Protein AF-A0AA43CST6-F1 (afdb_monomer)

Structure (mmCIF, N/CA/C/O backbone):
data_AF-A0AA43CST6-F1
#
_entry.id   AF-A0AA43CST6-F1
#
loop_
_atom_site.group_PDB
_atom_site.id
_atom_site.type_symbol
_atom_site.label_atom_id
_atom_site.label_alt_id
_atom_site.label_comp_id
_atom_site.label_asym_id
_atom_site.label_entity_id
_atom_site.label_seq_id
_atom_site.pdbx_PDB_ins_code
_atom_site.Cartn_x
_atom_site.Cartn_y
_atom_site.Cartn_z
_atom_site.occupancy
_atom_site.B_iso_or_equiv
_atom_site.auth_seq_id
_atom_site.auth_comp_id
_atom_site.auth_asym_id
_atom_site.auth_atom_id
_atom_site.pdbx_PDB_model_num
ATOM 1 N N . MET A 1 1 ? -9.260 -27.624 -32.988 1.00 36.75 1 MET A N 1
ATOM 2 C CA . MET A 1 1 ? -8.632 -26.313 -33.236 1.00 36.75 1 MET A CA 1
ATOM 3 C C . MET A 1 1 ? -7.145 -26.544 -33.150 1.00 36.75 1 MET A C 1
ATOM 5 O O . MET A 1 1 ? -6.688 -27.009 -32.116 1.00 36.75 1 MET A O 1
ATOM 9 N N . ASP A 1 2 ? -6.471 -26.358 -34.277 1.00 36.22 2 ASP A N 1
ATOM 10 C CA . ASP A 1 2 ? -5.035 -26.557 -34.460 1.00 36.22 2 ASP A CA 1
ATOM 11 C C . ASP A 1 2 ? -4.252 -25.716 -33.447 1.00 36.22 2 ASP A C 1
ATOM 13 O O . ASP A 1 2 ? -4.291 -24.486 -33.488 1.00 36.22 2 ASP A O 1
ATOM 17 N N . SER A 1 3 ? -3.561 -26.375 -32.521 1.00 42.44 3 SER A N 1
ATOM 18 C CA . SER A 1 3 ? -2.535 -25.756 -31.688 1.00 42.44 3 SER A CA 1
ATOM 19 C C . SER A 1 3 ? -1.238 -25.733 -32.491 1.00 42.44 3 SER A C 1
ATOM 21 O O . SER A 1 3 ? -0.331 -26.528 -32.247 1.00 42.44 3 SER A O 1
ATOM 23 N N . SER A 1 4 ? -1.170 -24.866 -33.501 1.00 38.66 4 SER A N 1
ATOM 24 C CA . SER A 1 4 ? 0.100 -24.561 -34.150 1.00 38.66 4 SER A CA 1
ATOM 25 C C . SER A 1 4 ? 0.998 -23.880 -33.118 1.00 38.66 4 SER A C 1
ATOM 27 O O . SER A 1 4 ? 0.696 -22.766 -32.679 1.00 38.66 4 SER A O 1
ATOM 29 N N . GLU A 1 5 ? 2.068 -24.558 -32.707 1.00 39.50 5 GLU A N 1
ATOM 30 C CA . GLU A 1 5 ? 3.165 -23.945 -31.958 1.00 39.50 5 GLU A CA 1
ATOM 31 C C . GLU A 1 5 ? 3.605 -22.648 -32.661 1.00 39.50 5 GLU A C 1
ATOM 33 O O . GLU A 1 5 ? 3.729 -22.627 -33.892 1.00 39.50 5 GLU A O 1
ATOM 38 N N . PRO A 1 6 ? 3.838 -21.546 -31.930 1.00 46.12 6 PRO A N 1
ATOM 39 C CA . PRO A 1 6 ? 4.381 -20.349 -32.540 1.00 46.12 6 PRO A CA 1
ATOM 40 C C . PRO A 1 6 ? 5.821 -20.644 -32.963 1.00 46.12 6 PRO A C 1
ATOM 42 O O . PRO A 1 6 ? 6.698 -20.832 -32.122 1.00 46.12 6 PRO A O 1
ATOM 45 N N . VAL A 1 7 ? 6.066 -20.684 -34.274 1.00 48.84 7 VAL A N 1
ATOM 46 C CA . VAL A 1 7 ? 7.422 -20.705 -34.830 1.00 48.84 7 VAL A CA 1
ATOM 47 C C . VAL A 1 7 ? 8.166 -19.502 -34.253 1.00 48.84 7 VAL A C 1
ATOM 49 O O . VAL A 1 7 ? 7.740 -18.362 -34.453 1.00 48.84 7 VAL A O 1
ATOM 52 N N . ALA A 1 8 ? 9.244 -19.750 -33.508 1.00 60.41 8 ALA A N 1
ATOM 53 C CA . ALA A 1 8 ? 10.107 -18.698 -32.991 1.00 60.41 8 ALA A CA 1
ATOM 54 C C . ALA A 1 8 ? 10.663 -17.895 -34.177 1.00 60.41 8 ALA A C 1
ATOM 56 O O . ALA A 1 8 ? 11.543 -18.368 -34.895 1.00 60.41 8 ALA A O 1
ATOM 57 N N . SER A 1 9 ? 10.107 -16.706 -34.421 1.00 77.38 9 SER A N 1
ATOM 58 C CA . SER A 1 9 ? 10.590 -15.822 -35.480 1.00 77.38 9 SER A CA 1
ATOM 59 C C . SER A 1 9 ? 12.020 -15.396 -35.175 1.00 77.38 9 SER A C 1
ATOM 61 O O . SER A 1 9 ? 12.340 -15.024 -34.043 1.00 77.38 9 SER A O 1
ATOM 63 N N . THR A 1 10 ? 12.886 -15.421 -36.182 1.00 90.44 10 THR A N 1
ATOM 64 C CA . THR A 1 10 ? 14.270 -14.960 -36.012 1.00 90.44 10 THR A CA 1
ATOM 65 C C . THR A 1 10 ? 14.304 -13.449 -35.751 1.00 90.44 10 THR A C 1
ATOM 67 O O . THR A 1 10 ? 13.402 -12.709 -36.156 1.00 90.44 10 THR A O 1
ATOM 70 N N . LEU A 1 11 ? 15.367 -12.946 -35.108 1.00 94.88 11 LEU A N 1
ATOM 71 C CA . LEU A 1 11 ? 15.552 -11.497 -34.924 1.00 94.88 11 LEU A CA 1
ATOM 72 C C . LEU A 1 11 ? 15.512 -10.737 -36.261 1.00 94.88 11 LEU A C 1
ATOM 74 O O . LEU A 1 11 ? 14.989 -9.627 -36.319 1.00 94.88 11 LEU A O 1
ATOM 78 N N . GLU A 1 12 ? 16.006 -11.345 -37.342 1.00 95.00 12 GLU A N 1
ATOM 79 C CA . GLU A 1 12 ? 15.979 -10.762 -38.687 1.00 95.00 12 GLU A CA 1
ATOM 80 C C . GLU A 1 12 ? 14.559 -10.617 -39.246 1.00 95.00 12 GLU A C 1
ATOM 82 O O . GLU A 1 12 ? 14.240 -9.594 -39.858 1.00 95.00 12 GLU A O 1
ATOM 87 N N . GLU A 1 13 ? 13.696 -11.612 -39.026 1.00 96.06 13 GLU A N 1
ATOM 88 C CA . GLU A 1 13 ? 12.284 -11.571 -39.423 1.00 96.06 13 GLU A CA 1
ATOM 89 C C . GLU A 1 13 ? 11.516 -10.511 -38.640 1.00 96.06 13 GLU A C 1
ATOM 91 O O . GLU A 1 13 ? 10.767 -9.736 -39.234 1.00 96.06 13 GLU A O 1
ATOM 96 N N . LEU A 1 14 ? 11.742 -10.423 -37.327 1.00 97.31 14 LEU A N 1
ATOM 97 C CA . LEU A 1 14 ? 11.124 -9.401 -36.480 1.00 97.31 14 LEU A CA 1
ATOM 98 C C . LEU A 1 14 ? 11.594 -7.992 -36.864 1.00 97.31 14 LEU A C 1
ATOM 100 O O . LEU A 1 14 ? 10.778 -7.075 -36.973 1.00 97.31 14 LEU A O 1
ATOM 104 N N . ALA A 1 15 ? 12.888 -7.824 -37.149 1.00 97.31 15 ALA A N 1
ATOM 105 C CA . ALA A 1 15 ? 13.431 -6.568 -37.653 1.00 97.31 15 ALA A CA 1
ATOM 106 C C . ALA A 1 15 ? 12.843 -6.203 -39.027 1.00 97.31 15 ALA A C 1
ATOM 108 O O . ALA A 1 15 ? 12.573 -5.030 -39.286 1.00 97.31 15 ALA A O 1
ATOM 109 N N . ARG A 1 16 ? 12.633 -7.187 -39.915 1.00 97.12 16 ARG A N 1
ATOM 110 C CA . ARG A 1 16 ? 11.980 -6.986 -41.219 1.00 97.12 16 ARG A CA 1
ATOM 111 C C . ARG A 1 16 ? 10.525 -6.561 -41.047 1.00 97.12 16 ARG A C 1
ATOM 113 O O . ARG A 1 16 ? 10.155 -5.528 -41.585 1.00 97.12 16 ARG A O 1
ATOM 120 N N . ALA A 1 17 ? 9.751 -7.264 -40.224 1.00 97.12 17 ALA A N 1
ATOM 121 C CA . ALA A 1 17 ? 8.362 -6.913 -39.936 1.00 97.12 17 ALA A CA 1
ATOM 122 C C . ALA A 1 17 ? 8.224 -5.486 -39.377 1.00 97.12 17 ALA A C 1
ATOM 124 O O . ALA A 1 17 ? 7.319 -4.749 -39.767 1.00 97.12 17 ALA A O 1
ATOM 125 N N . LEU A 1 18 ? 9.147 -5.065 -38.503 1.00 97.31 18 LEU A N 1
ATOM 126 C CA . LEU A 1 18 ? 9.186 -3.692 -38.005 1.00 97.31 18 LEU A CA 1
ATOM 127 C C . LEU A 1 18 ? 9.499 -2.666 -39.105 1.00 97.31 18 LEU A C 1
ATOM 129 O O . LEU A 1 18 ? 8.904 -1.591 -39.103 1.00 97.31 18 LEU A O 1
ATOM 133 N N . ARG A 1 19 ? 10.418 -2.967 -40.031 1.00 97.12 19 ARG A N 1
ATOM 134 C CA . ARG A 1 19 ? 10.724 -2.076 -41.164 1.00 97.12 19 ARG A CA 1
ATOM 135 C C . ARG A 1 19 ? 9.566 -1.968 -42.149 1.00 97.12 19 ARG A C 1
ATOM 137 O O . ARG A 1 19 ? 9.320 -0.874 -42.646 1.00 97.12 19 ARG A O 1
ATOM 144 N N . ASP A 1 20 ? 8.890 -3.079 -42.415 1.00 97.81 20 ASP A N 1
ATOM 145 C CA . ASP A 1 20 ? 7.812 -3.151 -43.401 1.00 97.81 20 ASP A CA 1
ATOM 146 C C . ASP A 1 20 ? 6.525 -2.482 -42.889 1.00 97.81 20 ASP A C 1
ATOM 148 O O . ASP A 1 20 ? 5.776 -1.916 -43.680 1.00 97.81 20 ASP A O 1
ATOM 152 N N . ALA A 1 21 ? 6.287 -2.514 -41.571 1.00 96.75 21 ALA A N 1
ATOM 153 C CA . ALA A 1 21 ? 5.108 -1.927 -40.929 1.00 96.75 21 ALA A CA 1
ATOM 154 C C . ALA A 1 21 ? 5.455 -1.238 -39.584 1.00 96.75 21 ALA A C 1
ATOM 156 O O . ALA A 1 21 ? 5.087 -1.732 -38.506 1.00 96.75 21 ALA A O 1
ATOM 157 N N . PRO A 1 22 ? 6.182 -0.099 -39.601 1.00 96.00 22 PRO A N 1
ATOM 158 C CA . PRO A 1 22 ? 6.603 0.627 -38.397 1.00 96.00 22 PRO A CA 1
ATOM 159 C C . PRO A 1 22 ? 5.450 1.366 -37.703 1.00 96.00 22 PRO A C 1
ATOM 161 O O . PRO A 1 22 ? 5.565 1.804 -36.551 1.00 96.00 22 PRO A O 1
ATOM 164 N N . GLU A 1 23 ? 4.314 1.543 -38.371 1.00 95.81 23 GLU A N 1
ATOM 165 C CA . GLU A 1 23 ? 3.095 2.093 -37.794 1.00 95.81 23 GLU A CA 1
ATOM 166 C C . GLU A 1 23 ? 2.484 1.153 -36.747 1.00 95.81 23 GLU A C 1
ATOM 168 O O . GLU A 1 23 ? 1.940 1.660 -35.763 1.00 95.81 23 GLU A O 1
ATOM 173 N N . VAL A 1 24 ? 2.676 -0.166 -36.883 1.00 96.31 24 VAL A N 1
ATOM 174 C CA . VAL A 1 24 ? 2.105 -1.215 -36.024 1.00 96.31 24 VAL A CA 1
ATOM 175 C C . VAL A 1 24 ? 2.863 -1.316 -34.687 1.00 96.31 24 VAL A C 1
ATOM 177 O O . VAL A 1 24 ? 3.987 -1.824 -34.652 1.00 96.31 24 VAL A O 1
ATOM 180 N N . PRO A 1 25 ? 2.269 -0.913 -33.542 1.00 95.38 25 PRO A N 1
ATOM 181 C CA . PRO A 1 25 ? 2.944 -0.939 -32.236 1.00 95.38 25 PRO A CA 1
ATOM 182 C C . PRO A 1 25 ? 3.445 -2.323 -31.811 1.00 95.38 25 PRO A C 1
ATOM 184 O O . PRO A 1 25 ? 4.482 -2.444 -31.163 1.00 95.38 25 PRO A O 1
ATOM 187 N N . MET A 1 26 ? 2.727 -3.375 -32.209 1.00 96.00 26 MET A N 1
ATOM 188 C CA . MET A 1 26 ? 3.074 -4.756 -31.879 1.00 96.00 26 MET A CA 1
ATOM 189 C C . MET A 1 26 ? 4.431 -5.179 -32.462 1.00 96.00 26 MET A C 1
ATOM 191 O O . MET A 1 26 ? 5.148 -5.940 -31.818 1.00 96.00 26 MET A O 1
ATOM 195 N N . ASN A 1 27 ? 4.824 -4.662 -33.632 1.00 96.88 27 ASN A N 1
ATOM 196 C CA . ASN A 1 27 ? 6.113 -5.000 -34.241 1.00 96.88 27 ASN A CA 1
ATOM 197 C C . ASN A 1 27 ? 7.288 -4.447 -33.422 1.00 96.88 27 ASN A C 1
ATOM 199 O O . ASN A 1 27 ? 8.280 -5.145 -33.222 1.00 96.88 27 ASN A O 1
ATOM 203 N N . TRP A 1 28 ? 7.143 -3.235 -32.873 1.00 97.81 28 TRP A N 1
ATOM 204 C CA . TRP A 1 28 ? 8.123 -2.647 -31.954 1.00 97.81 28 TRP A CA 1
ATOM 205 C C . TRP A 1 28 ? 8.263 -3.478 -30.685 1.00 97.81 28 TRP A C 1
ATOM 207 O O . TRP A 1 28 ? 9.377 -3.780 -30.267 1.00 97.81 28 TRP A O 1
ATOM 217 N N . HIS A 1 29 ? 7.129 -3.856 -30.090 1.00 96.81 29 HIS A N 1
ATOM 218 C CA . HIS A 1 29 ? 7.114 -4.648 -28.868 1.00 96.81 29 HIS A CA 1
ATOM 219 C C . HIS A 1 29 ? 7.757 -6.023 -29.083 1.00 96.81 29 HIS A C 1
ATOM 221 O O . HIS A 1 29 ? 8.656 -6.387 -28.337 1.00 96.81 29 HIS A O 1
ATOM 227 N N . ARG A 1 30 ? 7.373 -6.754 -30.139 1.00 97.12 30 ARG A N 1
ATOM 228 C CA . ARG A 1 30 ? 7.938 -8.080 -30.447 1.00 97.12 30 ARG A CA 1
ATOM 229 C C . ARG A 1 30 ? 9.444 -8.029 -30.687 1.00 97.12 30 ARG A C 1
ATOM 231 O O . ARG A 1 30 ? 10.167 -8.841 -30.120 1.00 97.12 30 ARG A O 1
ATOM 238 N N . TYR A 1 31 ? 9.918 -7.076 -31.493 1.00 98.12 31 TYR A N 1
ATOM 239 C CA . TYR A 1 31 ? 11.350 -6.942 -31.758 1.00 98.12 31 TYR A CA 1
ATOM 240 C C . TYR A 1 31 ? 12.122 -6.529 -30.496 1.00 98.12 31 TYR A C 1
ATOM 242 O O . TYR A 1 31 ? 13.131 -7.146 -30.174 1.00 98.12 31 TYR A O 1
ATOM 250 N N . GLY A 1 32 ? 11.612 -5.559 -29.729 1.00 97.88 32 GLY A N 1
ATOM 251 C CA . GLY A 1 32 ? 12.220 -5.137 -28.465 1.00 97.88 32 GLY A CA 1
ATOM 252 C C . GLY A 1 32 ? 12.298 -6.258 -27.424 1.00 97.88 32 GLY A C 1
ATOM 253 O O . GLY A 1 32 ? 13.352 -6.458 -26.823 1.00 97.88 32 GLY A O 1
ATOM 254 N N . SER A 1 33 ? 11.226 -7.035 -27.253 1.00 97.81 33 SER A N 1
ATOM 255 C CA . SER A 1 33 ?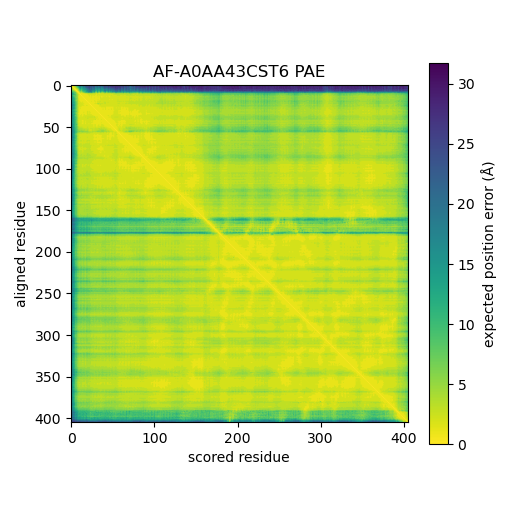 11.224 -8.205 -26.367 1.00 97.81 33 SER A CA 1
ATOM 256 C C . SER A 1 33 ? 12.239 -9.255 -26.826 1.00 97.81 33 SER A C 1
ATOM 258 O O . SER A 1 33 ? 13.039 -9.716 -26.017 1.00 97.81 33 SER A O 1
ATOM 260 N N . ALA A 1 34 ? 12.298 -9.574 -28.121 1.00 97.62 34 ALA A N 1
ATOM 261 C CA . ALA A 1 34 ? 13.272 -10.538 -28.633 1.00 97.62 34 ALA A CA 1
ATOM 262 C C . ALA A 1 34 ? 14.731 -10.077 -28.427 1.00 97.62 34 ALA A C 1
ATOM 264 O O . ALA A 1 34 ? 15.589 -10.887 -28.076 1.00 97.62 34 ALA A O 1
ATOM 265 N N . LEU A 1 35 ? 15.019 -8.777 -28.580 1.00 98.19 35 LEU A N 1
ATOM 266 C CA . LEU A 1 35 ? 16.339 -8.209 -28.278 1.00 98.19 35 LEU A CA 1
ATOM 267 C C . LEU A 1 35 ? 16.689 -8.323 -26.789 1.00 98.19 35 LEU A C 1
ATOM 269 O O . LEU A 1 35 ? 17.812 -8.704 -26.455 1.00 98.19 35 LEU A O 1
ATOM 273 N N . ALA A 1 36 ? 15.738 -8.027 -25.899 1.00 97.44 36 ALA A N 1
ATOM 274 C CA . ALA A 1 36 ? 15.917 -8.172 -24.456 1.00 97.44 36 ALA A CA 1
ATOM 275 C C . ALA A 1 36 ? 16.198 -9.632 -24.060 1.00 97.44 36 ALA A C 1
ATOM 277 O O . ALA A 1 36 ? 17.143 -9.901 -23.317 1.00 97.44 36 ALA A O 1
ATOM 278 N N . GLU A 1 37 ? 15.430 -10.583 -24.597 1.00 96.81 37 GLU A N 1
ATOM 279 C CA . GLU A 1 37 ? 15.597 -12.017 -24.338 1.00 96.81 37 GLU A CA 1
ATOM 280 C C . GLU A 1 37 ? 16.965 -12.534 -24.817 1.00 96.81 37 GLU A C 1
ATOM 282 O O . GLU A 1 37 ? 17.670 -13.238 -24.077 1.00 96.81 37 GLU A O 1
ATOM 287 N N . ALA A 1 38 ? 17.385 -12.100 -26.010 1.00 96.06 38 ALA A N 1
ATOM 288 C CA . ALA A 1 38 ? 18.699 -12.388 -26.581 1.00 96.06 38 ALA A CA 1
ATOM 289 C C . ALA A 1 38 ? 19.861 -11.685 -25.850 1.00 96.06 38 ALA A C 1
ATOM 291 O O . ALA A 1 38 ? 21.018 -12.043 -26.064 1.00 96.06 38 ALA A O 1
ATOM 292 N N . GLY A 1 39 ? 19.585 -10.704 -24.982 1.00 95.38 39 GLY A N 1
ATOM 293 C CA . GLY A 1 39 ? 20.610 -9.891 -24.322 1.00 95.38 39 GLY A CA 1
ATOM 294 C C . GLY A 1 39 ? 21.311 -8.901 -25.258 1.00 95.38 39 GLY A C 1
ATOM 295 O O . GLY A 1 39 ? 22.418 -8.461 -24.963 1.00 95.38 39 GLY A O 1
ATOM 296 N N . ASN A 1 40 ? 20.695 -8.538 -26.387 1.00 97.12 40 ASN A N 1
ATOM 297 C CA . ASN A 1 40 ? 21.237 -7.544 -27.314 1.00 97.12 40 ASN A CA 1
ATOM 298 C C . ASN A 1 40 ? 20.836 -6.124 -26.876 1.00 97.12 40 ASN A C 1
ATOM 300 O O . ASN A 1 40 ? 19.974 -5.476 -27.474 1.00 97.12 40 ASN A O 1
ATOM 304 N N . ILE A 1 41 ? 21.433 -5.667 -25.772 1.00 96.56 41 ILE A N 1
ATOM 305 C CA . ILE A 1 41 ? 21.060 -4.412 -25.101 1.00 96.56 41 ILE A CA 1
ATOM 306 C C . ILE A 1 41 ? 21.405 -3.176 -25.928 1.00 96.56 41 ILE A C 1
ATOM 308 O O . ILE A 1 41 ? 20.655 -2.205 -25.902 1.00 96.56 41 ILE A O 1
ATOM 312 N N . GLU A 1 42 ? 22.502 -3.205 -26.681 1.00 97.00 42 GLU A N 1
ATOM 313 C CA . GLU A 1 42 ? 22.904 -2.080 -27.530 1.00 97.00 42 GLU A CA 1
ATOM 314 C C . GLU A 1 42 ? 21.851 -1.798 -28.612 1.00 97.00 42 GLU A C 1
ATOM 316 O O . GLU A 1 42 ? 21.340 -0.679 -28.707 1.00 97.00 42 GLU A O 1
ATOM 321 N N . GLU A 1 43 ? 21.436 -2.828 -29.355 1.00 97.75 43 GLU A N 1
ATOM 322 C CA . GLU A 1 43 ? 20.383 -2.700 -30.369 1.00 97.75 43 GLU A CA 1
ATOM 323 C C . GLU A 1 43 ? 19.019 -2.382 -29.731 1.00 97.75 43 GLU A C 1
ATOM 325 O O . GLU A 1 43 ? 18.231 -1.625 -30.302 1.00 97.75 43 GLU A O 1
ATOM 330 N N . LEU A 1 44 ? 18.735 -2.891 -28.524 1.00 98.19 44 LEU A N 1
ATOM 331 C CA . LEU A 1 44 ? 17.520 -2.542 -27.778 1.00 98.19 44 LEU A CA 1
ATOM 332 C C . LEU A 1 44 ? 17.481 -1.053 -27.405 1.00 98.19 44 LEU A C 1
ATOM 334 O O . LEU A 1 44 ? 16.430 -0.417 -27.517 1.00 98.19 44 LEU A O 1
ATOM 338 N N . LEU A 1 45 ? 18.604 -0.470 -26.983 1.00 97.38 45 LEU A N 1
ATOM 339 C CA . LEU A 1 45 ? 18.693 0.961 -26.682 1.00 97.38 45 LEU A CA 1
ATOM 340 C C . LEU A 1 45 ? 18.568 1.802 -27.958 1.00 97.38 45 LEU A C 1
ATOM 342 O O . LEU A 1 45 ? 17.793 2.757 -27.978 1.00 97.38 45 LEU A O 1
ATOM 346 N N . ALA A 1 46 ? 19.214 1.394 -29.054 1.00 97.69 46 ALA A N 1
ATOM 347 C CA . ALA A 1 46 ? 19.043 2.043 -30.355 1.00 97.69 46 ALA A CA 1
ATOM 348 C C . ALA A 1 46 ? 17.587 1.965 -30.859 1.00 97.69 46 ALA A C 1
ATOM 350 O O . ALA A 1 46 ? 17.058 2.907 -31.457 1.00 97.69 46 ALA A O 1
ATOM 351 N N . LEU A 1 47 ? 16.896 0.847 -30.614 1.00 97.88 47 LEU A N 1
ATOM 352 C CA . LEU A 1 47 ? 15.463 0.717 -30.874 1.00 97.88 47 LEU A CA 1
ATOM 353 C C . LEU A 1 47 ? 14.646 1.663 -29.988 1.00 97.88 47 LEU A C 1
ATOM 355 O O . LEU A 1 47 ? 13.737 2.319 -30.488 1.00 97.88 47 LEU A O 1
ATOM 359 N N . THR A 1 48 ? 14.991 1.765 -28.707 1.00 96.94 48 THR A N 1
ATOM 360 C CA . THR A 1 48 ? 14.317 2.626 -27.727 1.00 96.94 48 THR A CA 1
ATOM 361 C C . THR A 1 48 ? 14.395 4.102 -28.116 1.00 96.94 48 THR A C 1
ATOM 363 O O . THR A 1 48 ? 13.374 4.790 -28.095 1.00 96.94 48 THR A O 1
ATOM 366 N N . ASP A 1 49 ? 15.562 4.572 -28.561 1.00 97.19 49 ASP A N 1
ATOM 367 C CA . ASP A 1 49 ? 15.755 5.950 -29.027 1.00 97.19 49 ASP A CA 1
ATOM 368 C C . ASP A 1 49 ? 14.889 6.257 -30.264 1.00 97.19 49 ASP A C 1
ATOM 370 O O . ASP A 1 49 ? 14.261 7.315 -30.346 1.00 97.19 49 ASP A O 1
ATOM 374 N N . ARG A 1 50 ? 14.760 5.298 -31.194 1.00 96.88 50 ARG A N 1
ATOM 375 C CA . ARG A 1 50 ? 13.849 5.405 -32.353 1.00 96.88 50 ARG A CA 1
ATOM 376 C C . ARG A 1 50 ? 12.370 5.342 -31.958 1.00 96.88 50 ARG A C 1
ATOM 378 O O . ARG A 1 50 ? 11.531 5.949 -32.620 1.00 96.88 50 ARG A O 1
ATOM 385 N N . ALA A 1 51 ? 12.047 4.595 -30.906 1.00 93.94 51 ALA A N 1
ATOM 386 C CA . ALA A 1 51 ? 10.688 4.373 -30.427 1.00 93.94 51 ALA A CA 1
ATOM 387 C C . ALA A 1 51 ? 10.155 5.569 -29.612 1.00 93.94 51 ALA A C 1
ATOM 389 O O . ALA A 1 51 ? 8.948 5.833 -29.614 1.00 93.94 51 ALA A O 1
ATOM 390 N N . ALA A 1 52 ? 11.034 6.314 -28.933 1.00 94.12 52 ALA A N 1
ATOM 391 C CA . ALA A 1 52 ? 10.663 7.364 -27.985 1.00 94.12 52 ALA A CA 1
ATOM 392 C C . ALA A 1 52 ? 9.686 8.422 -28.547 1.00 94.12 52 ALA A C 1
ATOM 394 O O . ALA A 1 52 ? 8.681 8.677 -27.878 1.00 94.12 52 ALA A O 1
ATOM 395 N N . PRO A 1 53 ? 9.857 8.973 -29.769 1.00 93.38 53 PRO A N 1
ATOM 396 C CA . PRO A 1 53 ? 8.903 9.936 -30.330 1.00 93.38 53 PRO A CA 1
ATOM 397 C C . PRO A 1 53 ? 7.497 9.360 -30.553 1.00 93.38 53 PRO A C 1
ATOM 399 O O . PRO A 1 53 ? 6.513 10.094 -30.518 1.00 93.38 53 PRO A O 1
ATOM 402 N N . LYS A 1 54 ? 7.388 8.044 -30.776 1.00 90.88 54 LYS A N 1
ATOM 403 C CA . LYS A 1 54 ? 6.123 7.349 -31.057 1.00 90.88 54 LYS A CA 1
ATOM 404 C C . LYS A 1 54 ? 5.384 6.949 -29.780 1.00 90.88 54 LYS A C 1
ATOM 406 O O . LYS A 1 54 ? 4.158 7.004 -29.738 1.00 90.88 54 LYS A O 1
ATOM 411 N N . PHE A 1 55 ? 6.118 6.533 -28.748 1.00 88.00 55 PHE A N 1
ATOM 412 C CA . PHE A 1 55 ? 5.536 6.037 -27.494 1.00 88.00 55 PHE A CA 1
ATOM 413 C C . PHE A 1 55 ? 5.561 7.063 -26.353 1.00 88.00 55 PHE A C 1
ATOM 415 O O . PHE A 1 55 ? 5.007 6.805 -25.284 1.00 88.00 55 PHE A O 1
ATOM 422 N N . GLY A 1 56 ? 6.147 8.239 -26.581 1.00 89.44 56 GLY A N 1
ATOM 423 C CA . GLY A 1 56 ? 6.217 9.360 -25.642 1.00 89.44 56 GLY A CA 1
ATOM 424 C C . GLY A 1 56 ? 7.518 9.409 -24.837 1.00 89.44 56 GLY A C 1
ATOM 425 O O . GLY A 1 56 ? 7.965 10.498 -24.491 1.00 89.44 56 GLY A O 1
ATOM 426 N N . SER A 1 57 ? 8.147 8.264 -24.554 1.00 93.38 57 SER A N 1
ATOM 427 C CA . SER A 1 57 ? 9.493 8.196 -23.971 1.00 93.38 57 SER A CA 1
ATOM 428 C C . SER A 1 57 ? 10.130 6.817 -24.167 1.00 93.38 57 SER A C 1
ATOM 430 O O . SER A 1 57 ? 9.430 5.809 -24.305 1.00 93.38 57 SER A O 1
ATOM 432 N N . GLY A 1 58 ? 11.466 6.767 -24.134 1.00 95.19 58 GLY A N 1
ATOM 433 C CA . GLY A 1 58 ? 12.215 5.507 -24.108 1.00 95.19 58 GLY A CA 1
ATOM 434 C C . GLY A 1 58 ? 11.963 4.695 -22.832 1.00 95.19 58 GLY A C 1
ATOM 435 O O . GLY A 1 58 ? 11.778 3.481 -22.886 1.00 95.19 58 GLY A O 1
ATOM 436 N N . VAL A 1 59 ? 11.816 5.387 -21.696 1.00 96.75 59 VAL A N 1
ATOM 437 C CA . VAL A 1 59 ? 11.450 4.803 -20.394 1.00 96.75 59 VAL A CA 1
ATOM 438 C C . VAL A 1 59 ? 10.161 3.987 -20.489 1.00 96.75 59 VAL A C 1
ATOM 440 O O . VAL A 1 59 ? 10.133 2.834 -20.065 1.00 96.75 59 VAL A O 1
ATOM 443 N N . ARG A 1 60 ? 9.109 4.546 -21.100 1.00 95.75 60 ARG A N 1
ATOM 444 C CA . ARG A 1 60 ? 7.823 3.854 -21.269 1.00 95.75 60 ARG A CA 1
ATOM 445 C C . ARG A 1 60 ? 7.943 2.626 -22.166 1.00 95.75 60 ARG A C 1
ATOM 447 O O . ARG A 1 60 ? 7.311 1.604 -21.910 1.00 95.75 60 ARG A O 1
ATOM 454 N N . PHE A 1 61 ? 8.752 2.716 -23.221 1.00 96.56 61 PHE A N 1
ATOM 455 C CA . PHE A 1 61 ? 8.991 1.589 -24.117 1.00 96.56 61 PHE A CA 1
ATOM 456 C C . PHE A 1 61 ? 9.678 0.426 -23.386 1.00 96.56 61 PHE A C 1
ATOM 458 O O . PHE A 1 61 ? 9.171 -0.697 -23.426 1.00 96.56 61 PHE A O 1
ATOM 465 N N . ILE A 1 62 ? 10.753 0.702 -22.640 1.00 97.62 62 ILE A N 1
ATOM 466 C CA . ILE A 1 62 ? 11.439 -0.307 -21.821 1.00 97.62 62 ILE A CA 1
ATOM 467 C C . ILE A 1 62 ? 10.539 -0.841 -20.704 1.00 97.62 62 ILE A C 1
ATOM 469 O O . ILE A 1 62 ? 10.547 -2.044 -20.455 1.00 97.62 62 ILE A O 1
ATOM 473 N N . GLN A 1 63 ? 9.706 -0.004 -20.079 1.00 96.62 63 GLN A N 1
ATOM 474 C CA . GLN A 1 63 ? 8.745 -0.462 -19.071 1.00 96.62 63 GLN A CA 1
ATOM 475 C C . GLN A 1 63 ? 7.752 -1.476 -19.633 1.00 96.62 63 GLN A C 1
ATOM 477 O O . GLN A 1 63 ? 7.515 -2.499 -18.997 1.00 96.62 63 GLN A O 1
ATOM 482 N N . ASN A 1 64 ? 7.219 -1.254 -20.836 1.00 95.69 64 ASN A N 1
ATOM 483 C CA . ASN A 1 64 ? 6.316 -2.217 -21.467 1.00 95.69 64 ASN A CA 1
ATOM 484 C C . ASN A 1 64 ? 7.007 -3.557 -21.769 1.00 95.69 64 ASN A C 1
ATOM 486 O O . ASN A 1 64 ? 6.379 -4.607 -21.656 1.00 95.69 64 ASN A O 1
ATOM 490 N N . ILE A 1 65 ? 8.290 -3.533 -22.145 1.00 97.19 65 ILE A N 1
ATOM 491 C CA . ILE A 1 65 ? 9.084 -4.752 -22.365 1.00 97.19 65 ILE A CA 1
ATOM 492 C C . ILE A 1 65 ? 9.345 -5.471 -21.037 1.00 97.19 65 ILE A C 1
ATOM 494 O O . ILE A 1 65 ? 9.125 -6.674 -20.940 1.00 97.19 65 ILE A O 1
ATOM 498 N N . ALA A 1 66 ? 9.764 -4.751 -19.995 1.00 97.19 66 ALA A N 1
ATOM 499 C CA . ALA A 1 66 ? 10.006 -5.339 -18.681 1.00 97.19 66 ALA A CA 1
ATOM 500 C C . ALA A 1 66 ? 8.725 -5.958 -18.094 1.00 97.19 66 ALA A C 1
ATOM 502 O O . ALA A 1 66 ? 8.749 -7.113 -17.678 1.00 97.19 66 ALA A O 1
ATOM 503 N N . LEU A 1 67 ? 7.593 -5.244 -18.153 1.00 95.75 67 LEU A N 1
ATOM 504 C CA . LEU A 1 67 ? 6.285 -5.742 -17.712 1.00 95.75 67 LEU A CA 1
ATOM 505 C C . LEU A 1 67 ? 5.853 -7.015 -18.444 1.00 95.75 67 LEU A C 1
ATOM 507 O O . LEU A 1 67 ? 5.253 -7.890 -17.827 1.00 95.75 67 LEU A O 1
ATOM 511 N N . HIS A 1 68 ? 6.168 -7.140 -19.736 1.00 96.56 68 HIS A N 1
ATOM 512 C CA . HIS A 1 68 ? 5.898 -8.365 -20.485 1.00 96.56 68 HIS A CA 1
ATOM 513 C C . HIS A 1 68 ? 6.634 -9.569 -19.882 1.00 96.56 68 HIS A C 1
ATOM 515 O O . HIS A 1 68 ? 6.019 -10.609 -19.665 1.00 96.56 68 HIS A O 1
ATOM 521 N N . PHE A 1 69 ? 7.919 -9.428 -19.547 1.00 97.81 69 PHE A N 1
ATOM 522 C CA . PHE A 1 69 ? 8.682 -10.515 -18.927 1.00 97.81 69 PHE A CA 1
ATOM 523 C C . PHE A 1 69 ? 8.281 -10.785 -17.477 1.00 97.81 69 PHE A C 1
ATOM 525 O O . PHE A 1 69 ? 8.223 -11.949 -17.087 1.00 97.81 69 PHE A O 1
ATOM 532 N N . VAL A 1 70 ? 7.941 -9.744 -16.710 1.00 96.25 70 VAL A N 1
ATOM 533 C CA . VAL A 1 70 ? 7.373 -9.878 -15.356 1.00 96.25 70 VAL A CA 1
ATOM 534 C C . VAL A 1 70 ? 6.084 -10.701 -15.398 1.00 96.25 70 VAL A C 1
ATOM 536 O O . VAL A 1 70 ? 5.953 -11.669 -14.659 1.00 96.25 70 VAL A O 1
ATOM 539 N N . ALA A 1 71 ? 5.164 -10.387 -16.316 1.00 95.25 71 ALA A N 1
ATOM 540 C CA . ALA A 1 71 ? 3.902 -11.115 -16.468 1.00 95.25 71 ALA A CA 1
ATOM 541 C C . ALA A 1 71 ? 4.087 -12.589 -16.880 1.00 95.25 71 ALA A C 1
ATOM 543 O O . ALA A 1 71 ? 3.207 -13.410 -16.634 1.00 95.25 71 ALA A O 1
ATOM 544 N N . LEU A 1 72 ? 5.218 -12.926 -17.507 1.00 95.94 72 LEU A N 1
ATOM 545 C CA . LEU A 1 72 ? 5.583 -14.293 -17.884 1.00 95.94 72 LEU A CA 1
ATOM 546 C C . LEU A 1 72 ? 6.450 -15.009 -16.830 1.00 95.94 72 LEU A C 1
ATOM 548 O O . LEU A 1 72 ? 6.855 -16.145 -17.069 1.00 95.94 72 LEU A O 1
ATOM 552 N N . GLY A 1 73 ? 6.799 -14.358 -15.712 1.00 95.56 73 GLY A N 1
ATOM 553 C CA . GLY A 1 73 ? 7.736 -14.900 -14.717 1.00 95.56 73 GLY A CA 1
ATOM 554 C C . GLY A 1 73 ? 9.161 -15.114 -15.253 1.00 95.56 73 GLY A C 1
ATOM 555 O O . GLY A 1 73 ? 9.934 -15.887 -14.690 1.00 95.56 73 GLY A O 1
ATOM 556 N N . ARG A 1 74 ? 9.528 -14.456 -16.362 1.00 97.56 74 ARG A N 1
ATOM 557 C CA . ARG A 1 74 ? 10.833 -14.581 -17.043 1.00 97.56 74 ARG A CA 1
ATOM 558 C C . ARG A 1 74 ? 11.868 -13.650 -16.407 1.00 97.56 74 ARG A C 1
ATOM 560 O O . ARG A 1 74 ? 12.415 -12.734 -17.032 1.00 97.56 74 ARG A O 1
ATOM 567 N N . TRP A 1 75 ? 12.106 -13.869 -15.119 1.00 97.62 75 TRP A N 1
ATOM 568 C CA . TRP A 1 75 ? 12.975 -13.059 -14.268 1.00 97.62 75 TRP A CA 1
ATOM 569 C C . TRP A 1 75 ? 14.431 -12.998 -14.734 1.00 97.62 75 TRP A C 1
ATOM 571 O O . TRP A 1 75 ? 15.125 -12.005 -14.508 1.00 97.62 75 TRP A O 1
ATOM 581 N N . GLU A 1 76 ? 14.906 -14.020 -15.441 1.00 97.81 76 GLU A N 1
ATOM 582 C CA . GLU A 1 76 ? 16.254 -14.043 -15.996 1.00 97.81 76 GLU A CA 1
ATOM 583 C C . GLU A 1 76 ? 16.465 -12.968 -17.071 1.00 97.81 76 GLU A C 1
ATOM 585 O O . GLU A 1 76 ? 17.566 -12.425 -17.176 1.00 97.81 76 GLU A O 1
ATOM 590 N N . VAL A 1 77 ? 15.422 -12.602 -17.830 1.00 97.50 77 VAL A N 1
ATOM 591 C CA . VAL A 1 77 ? 15.496 -11.510 -18.816 1.00 97.50 77 VAL A CA 1
ATOM 592 C C . VAL A 1 77 ? 15.533 -10.154 -18.114 1.00 97.50 77 VAL A C 1
ATOM 594 O O . VAL A 1 77 ? 16.374 -9.317 -18.440 1.00 97.50 77 VAL A O 1
ATOM 597 N N . VAL A 1 78 ? 14.690 -9.953 -17.097 1.00 97.62 78 VAL A N 1
ATOM 598 C CA . VAL A 1 78 ? 14.689 -8.732 -16.267 1.00 97.62 78 VAL A CA 1
ATOM 599 C C . VAL A 1 78 ? 16.060 -8.516 -15.619 1.00 97.62 78 VAL A C 1
ATOM 601 O O . VAL A 1 78 ? 16.609 -7.412 -15.657 1.00 97.62 78 VAL A O 1
ATOM 604 N N . ARG A 1 79 ? 16.668 -9.587 -15.098 1.00 97.12 79 ARG A N 1
ATOM 605 C CA . ARG A 1 79 ? 18.011 -9.548 -14.509 1.00 97.12 79 ARG A CA 1
ATOM 606 C C . ARG A 1 79 ? 19.076 -9.153 -15.535 1.00 97.12 79 ARG A C 1
ATOM 608 O O . ARG A 1 79 ? 19.910 -8.301 -15.234 1.00 97.12 79 ARG A O 1
ATOM 615 N N . LYS A 1 80 ? 19.033 -9.717 -16.752 1.00 96.38 80 LYS A N 1
ATOM 616 C CA . LYS A 1 80 ? 19.932 -9.318 -17.853 1.00 96.38 80 LYS A CA 1
ATOM 617 C C . LYS A 1 80 ? 19.785 -7.833 -18.180 1.00 96.38 80 LYS A C 1
ATOM 619 O O . LYS A 1 80 ? 20.803 -7.149 -18.261 1.00 96.38 80 LYS A O 1
ATOM 624 N N . LEU A 1 81 ? 18.549 -7.337 -18.315 1.00 96.62 81 LEU A N 1
ATOM 625 C CA . LEU A 1 81 ? 18.281 -5.916 -18.559 1.00 96.62 81 LEU A CA 1
ATOM 626 C C . LEU A 1 81 ? 18.939 -5.048 -17.481 1.00 96.62 81 LEU A C 1
ATOM 628 O O . LEU A 1 81 ? 19.688 -4.136 -17.809 1.00 96.62 81 LEU A O 1
ATOM 632 N N . SER A 1 82 ? 18.723 -5.354 -16.201 1.00 96.81 82 SER A N 1
ATOM 633 C CA . SER A 1 82 ? 19.251 -4.533 -15.104 1.00 96.81 82 SER A CA 1
ATOM 634 C C . SER A 1 82 ? 20.780 -4.567 -14.988 1.00 96.81 82 SER A C 1
ATOM 636 O O . SER A 1 82 ? 21.409 -3.542 -14.711 1.00 96.81 82 SER A O 1
ATOM 638 N N . MET A 1 83 ? 21.395 -5.730 -15.236 1.00 96.06 83 MET A N 1
ATOM 639 C CA . MET A 1 83 ? 22.850 -5.903 -15.177 1.00 96.06 83 MET A CA 1
ATOM 640 C C . MET A 1 83 ? 23.587 -5.232 -16.339 1.00 96.06 83 MET A C 1
ATOM 642 O O . MET A 1 83 ? 24.698 -4.742 -16.153 1.00 96.06 83 MET A O 1
ATOM 646 N N . GLN A 1 84 ? 23.009 -5.259 -17.540 1.00 96.44 84 GLN A N 1
ATOM 647 C CA . GLN A 1 84 ? 23.699 -4.849 -18.765 1.00 96.44 84 GLN A CA 1
ATOM 648 C C . GLN A 1 84 ? 23.315 -3.439 -19.234 1.00 96.44 84 GLN A C 1
ATOM 650 O O . GLN A 1 84 ? 24.054 -2.833 -20.010 1.00 96.44 84 GLN A O 1
ATOM 655 N N . MET A 1 85 ? 22.181 -2.893 -18.783 1.00 96.19 85 MET A N 1
ATOM 656 C CA . MET A 1 85 ? 21.762 -1.547 -19.167 1.00 96.19 85 MET A CA 1
ATOM 657 C C . MET A 1 85 ? 22.667 -0.483 -18.517 1.00 96.19 85 MET A C 1
ATOM 659 O O . MET A 1 85 ? 22.837 -0.482 -17.294 1.00 96.19 85 MET A O 1
ATOM 663 N N . PRO A 1 86 ? 23.236 0.460 -19.293 1.00 96.38 86 PRO A N 1
ATOM 664 C CA . PRO A 1 86 ? 24.124 1.478 -18.745 1.00 96.38 86 PRO A CA 1
ATOM 665 C C . PRO A 1 86 ? 23.408 2.378 -17.729 1.00 96.38 86 PRO A C 1
ATOM 667 O O . PRO A 1 86 ? 22.386 2.981 -18.039 1.00 96.38 86 PRO A O 1
ATOM 670 N N . LYS A 1 87 ? 23.976 2.543 -16.529 1.00 93.31 87 LYS A N 1
ATOM 671 C CA . LYS A 1 87 ? 23.337 3.280 -15.415 1.00 93.31 87 LYS A CA 1
ATOM 672 C C . LYS A 1 87 ? 23.117 4.779 -15.666 1.00 93.31 87 LYS A C 1
ATOM 674 O O . LYS A 1 87 ? 22.332 5.407 -14.971 1.00 93.31 87 LYS A O 1
ATOM 679 N N . HIS A 1 88 ? 23.791 5.365 -16.658 1.00 94.25 88 HIS A N 1
ATOM 680 C CA . HIS A 1 88 ? 23.579 6.765 -17.050 1.00 94.25 88 HIS A CA 1
ATOM 681 C C . HIS A 1 88 ? 22.341 6.961 -17.947 1.00 94.25 88 HIS A C 1
ATOM 683 O O . HIS A 1 88 ? 21.941 8.095 -18.202 1.00 94.25 88 HIS A O 1
ATOM 689 N N . ARG A 1 89 ? 21.739 5.874 -18.448 1.00 96.00 89 ARG A N 1
ATOM 690 C CA . ARG A 1 89 ? 20.489 5.891 -19.216 1.00 96.00 89 ARG A CA 1
ATOM 691 C C . ARG A 1 89 ? 19.294 5.940 -18.264 1.00 96.00 89 ARG A C 1
ATOM 693 O O . ARG A 1 89 ? 19.271 5.207 -17.276 1.00 96.00 89 ARG A O 1
ATOM 700 N N . LEU A 1 90 ? 18.274 6.736 -18.588 1.00 96.25 90 LEU A N 1
ATOM 701 C CA . LEU A 1 90 ? 17.046 6.833 -17.780 1.00 96.25 90 LEU A CA 1
ATOM 702 C C . LEU A 1 90 ? 16.308 5.489 -17.701 1.00 96.25 90 LEU A C 1
ATOM 704 O O . LEU A 1 90 ? 15.706 5.152 -16.687 1.00 96.25 90 LEU A O 1
ATOM 708 N N . GLU A 1 91 ? 16.384 4.686 -18.758 1.00 96.50 91 GLU A N 1
ATOM 709 C CA . GLU A 1 91 ? 15.737 3.379 -18.830 1.00 96.50 91 GLU A CA 1
ATOM 710 C C . GLU A 1 91 ? 16.267 2.387 -17.787 1.00 96.50 91 GLU A C 1
ATOM 712 O O . GLU A 1 91 ? 15.535 1.485 -17.377 1.00 96.50 91 GLU A O 1
ATOM 717 N N . SER A 1 92 ? 17.503 2.579 -17.306 1.00 97.25 92 SER A N 1
ATOM 718 C CA . SER A 1 92 ? 18.120 1.689 -16.317 1.00 97.25 92 SER A CA 1
ATOM 719 C C . SER A 1 92 ? 17.327 1.631 -15.011 1.00 97.25 92 SER A C 1
ATOM 721 O O . SER A 1 92 ? 17.246 0.568 -14.399 1.00 97.25 92 SER A O 1
ATOM 723 N N . ALA A 1 93 ? 16.659 2.724 -14.628 1.00 98.00 93 ALA A N 1
ATOM 724 C CA . ALA A 1 93 ? 15.818 2.764 -13.437 1.00 98.00 93 ALA A CA 1
ATOM 725 C C . ALA A 1 93 ? 14.667 1.749 -13.508 1.00 98.00 93 ALA A C 1
ATOM 727 O O . ALA A 1 93 ? 14.362 1.090 -12.519 1.00 98.00 93 ALA A O 1
ATOM 728 N N . VAL A 1 94 ? 14.061 1.563 -14.684 1.00 97.88 94 VAL A N 1
ATOM 729 C CA . VAL A 1 94 ? 12.976 0.589 -14.874 1.00 97.88 94 VAL A CA 1
ATOM 730 C C . VAL A 1 94 ? 13.482 -0.832 -14.636 1.00 97.88 94 VAL A C 1
ATOM 732 O O . VAL A 1 94 ? 12.850 -1.603 -13.917 1.00 97.88 94 VAL A O 1
ATOM 735 N N . ALA A 1 95 ? 14.634 -1.173 -15.214 1.00 97.12 95 ALA A N 1
ATOM 736 C CA . ALA A 1 95 ? 15.215 -2.501 -15.067 1.00 97.12 95 ALA A CA 1
ATOM 737 C C . ALA A 1 95 ? 15.637 -2.785 -13.614 1.00 97.12 95 ALA A C 1
ATOM 739 O O . ALA A 1 95 ? 15.360 -3.867 -13.098 1.00 97.12 95 ALA A O 1
ATOM 740 N N . VAL A 1 96 ? 16.228 -1.794 -12.935 1.00 98.38 96 VAL A N 1
ATOM 741 C CA . VAL A 1 96 ? 16.603 -1.877 -11.513 1.00 98.38 96 VAL A CA 1
ATOM 742 C C . VAL A 1 96 ? 15.375 -2.081 -10.623 1.00 98.38 96 VAL A C 1
ATOM 744 O O . VAL A 1 96 ? 15.386 -2.959 -9.764 1.00 98.38 96 VAL A O 1
ATOM 747 N N . TYR A 1 97 ? 14.291 -1.335 -10.854 1.00 98.69 97 TYR A N 1
ATOM 748 C CA . TYR A 1 97 ? 13.048 -1.489 -10.096 1.00 98.69 97 TYR A CA 1
ATOM 749 C C . TYR A 1 97 ? 12.465 -2.907 -10.217 1.00 98.69 97 TYR A C 1
ATOM 751 O O . TYR A 1 97 ? 12.140 -3.531 -9.206 1.00 98.69 97 TYR A O 1
ATOM 759 N N . TYR A 1 98 ? 12.368 -3.451 -11.436 1.00 98.50 98 TYR A N 1
ATOM 760 C CA . TYR A 1 98 ? 11.824 -4.801 -11.628 1.00 98.50 98 TYR A CA 1
ATOM 761 C C . TYR A 1 98 ? 12.773 -5.909 -11.167 1.00 98.50 98 TYR A C 1
ATOM 763 O O . TYR A 1 98 ? 12.304 -6.992 -10.827 1.00 98.50 98 TYR A O 1
ATOM 771 N N . GLN A 1 99 ? 14.081 -5.652 -11.077 1.00 98.19 99 GLN A N 1
ATOM 772 C CA . GLN A 1 99 ? 14.989 -6.555 -10.369 1.00 98.19 99 GLN A CA 1
ATOM 773 C C . GLN A 1 99 ? 14.737 -6.543 -8.852 1.00 98.19 99 GLN A C 1
ATOM 775 O O . GLN A 1 99 ? 14.831 -7.586 -8.218 1.00 98.19 99 GLN A O 1
ATOM 780 N N . GLY A 1 100 ? 14.348 -5.405 -8.271 1.00 98.50 100 GLY A N 1
ATOM 781 C CA . GLY A 1 100 ? 13.830 -5.375 -6.901 1.00 98.50 100 GLY A CA 1
ATOM 782 C C . GLY A 1 100 ? 12.571 -6.229 -6.750 1.00 98.50 100 GLY A C 1
ATOM 783 O O . GLY A 1 100 ? 12.490 -7.037 -5.832 1.00 98.50 100 GLY A O 1
ATOM 784 N N . CYS A 1 101 ? 11.632 -6.132 -7.696 1.00 98.56 101 CYS A N 1
ATOM 785 C CA . CYS A 1 101 ? 10.418 -6.958 -7.699 1.00 98.56 101 CYS A CA 1
ATOM 786 C C . CYS A 1 101 ? 10.733 -8.461 -7.811 1.00 98.56 101 CYS A C 1
ATOM 788 O O . CYS A 1 101 ? 10.127 -9.262 -7.114 1.00 98.56 101 CYS A O 1
ATOM 790 N N . GLU A 1 102 ? 11.728 -8.855 -8.612 1.00 98.19 102 GLU A N 1
ATOM 791 C CA . GLU A 1 102 ? 12.223 -10.244 -8.674 1.00 98.19 102 GLU A CA 1
ATOM 792 C C . GLU A 1 102 ? 12.675 -10.771 -7.306 1.00 98.19 102 GLU A C 1
ATOM 794 O O . GLU A 1 102 ? 12.447 -11.933 -6.981 1.00 98.19 102 GLU A O 1
ATOM 799 N N . LYS A 1 103 ? 13.296 -9.920 -6.483 1.00 98.50 103 LYS A N 1
ATOM 800 C CA . LYS A 1 103 ? 13.686 -10.287 -5.117 1.00 98.50 103 LYS A CA 1
ATOM 801 C C . LYS A 1 103 ? 12.492 -10.420 -4.183 1.00 98.50 103 LYS A C 1
ATOM 803 O O . LYS A 1 103 ? 12.474 -11.357 -3.393 1.00 98.50 103 LYS A O 1
ATOM 808 N N . VAL A 1 104 ? 11.485 -9.555 -4.316 1.00 98.25 104 VAL A N 1
ATOM 809 C CA . VAL A 1 104 ? 10.214 -9.700 -3.586 1.00 98.25 104 VAL A CA 1
ATOM 810 C C . VAL A 1 104 ? 9.533 -11.023 -3.945 1.00 98.25 104 VAL A C 1
ATOM 812 O O . VAL A 1 104 ? 9.157 -11.766 -3.048 1.00 98.25 104 VAL A O 1
ATOM 815 N N . ASP A 1 105 ? 9.443 -11.347 -5.238 1.00 97.19 105 ASP A N 1
ATOM 816 C CA . ASP A 1 105 ? 8.861 -12.600 -5.748 1.00 97.19 105 ASP A CA 1
ATOM 817 C C . ASP A 1 105 ? 9.584 -13.844 -5.202 1.00 97.19 105 ASP A C 1
ATOM 819 O O . ASP A 1 105 ? 8.963 -14.851 -4.871 1.00 97.19 105 ASP A O 1
ATOM 823 N N . ALA A 1 106 ? 10.906 -13.749 -5.031 1.00 97.44 106 ALA A N 1
ATOM 824 C CA . ALA A 1 106 ? 11.733 -14.795 -4.435 1.00 97.44 106 ALA A CA 1
ATOM 825 C C . ALA A 1 106 ? 11.682 -14.851 -2.890 1.00 97.44 106 ALA A C 1
ATOM 827 O O . ALA A 1 106 ? 12.347 -15.705 -2.300 1.00 97.44 106 ALA A O 1
ATOM 828 N N . GLY A 1 107 ? 10.946 -13.949 -2.228 1.00 97.00 107 GLY A N 1
ATOM 829 C CA . GLY A 1 107 ? 10.894 -13.821 -0.765 1.00 97.00 107 GLY A CA 1
ATOM 830 C C . GLY A 1 107 ? 12.138 -13.181 -0.129 1.00 97.00 107 GLY A C 1
ATOM 831 O O . GLY A 1 107 ? 12.266 -13.157 1.095 1.00 97.00 107 GLY A O 1
ATOM 832 N N . ASP A 1 108 ? 13.063 -12.647 -0.931 1.00 98.06 108 ASP A N 1
ATOM 833 C CA . ASP A 1 108 ? 14.281 -11.969 -0.474 1.00 98.06 108 ASP A CA 1
ATOM 834 C C . ASP A 1 108 ? 14.041 -10.456 -0.336 1.00 98.06 108 ASP A C 1
ATOM 836 O O . ASP A 1 108 ? 14.544 -9.621 -1.094 1.00 98.06 108 ASP A O 1
ATOM 840 N N . HIS A 1 109 ? 13.205 -10.094 0.639 1.00 97.81 109 HIS A N 1
ATOM 841 C CA . HIS A 1 109 ? 12.795 -8.706 0.866 1.00 97.81 109 HIS A CA 1
ATOM 842 C C . HIS A 1 109 ? 13.964 -7.783 1.249 1.00 97.81 109 HIS A C 1
ATOM 844 O O . HIS A 1 109 ? 13.940 -6.599 0.906 1.00 97.81 109 HIS A O 1
ATOM 850 N N . GLU A 1 110 ? 14.995 -8.307 1.924 1.00 97.75 110 GLU A N 1
ATOM 851 C CA . GLU A 1 110 ? 16.202 -7.552 2.285 1.00 97.75 110 GLU A CA 1
ATOM 852 C C . GLU A 1 110 ? 16.985 -7.154 1.028 1.00 97.75 110 GLU A C 1
ATOM 854 O O . GLU A 1 110 ? 17.241 -5.964 0.830 1.00 97.75 110 GLU A O 1
ATOM 859 N N . ALA A 1 111 ? 17.268 -8.101 0.124 1.00 98.12 111 ALA A N 1
ATOM 860 C CA . ALA A 1 111 ? 17.929 -7.782 -1.142 1.00 98.12 111 ALA A CA 1
ATOM 861 C C . ALA A 1 111 ? 17.059 -6.896 -2.047 1.00 98.12 111 ALA A C 1
ATOM 863 O O . ALA A 1 111 ? 17.579 -6.033 -2.757 1.00 98.12 111 ALA A O 1
ATOM 864 N N . ALA A 1 112 ? 15.731 -7.062 -2.020 1.00 98.62 112 ALA A N 1
ATOM 865 C CA . ALA A 1 112 ? 14.815 -6.212 -2.782 1.00 98.62 112 ALA A CA 1
ATOM 866 C C . ALA A 1 112 ? 14.987 -4.726 -2.431 1.00 98.62 112 ALA A C 1
ATOM 868 O O . ALA A 1 112 ? 15.033 -3.870 -3.320 1.00 98.62 112 ALA A O 1
ATOM 869 N N . LEU A 1 113 ? 15.132 -4.415 -1.139 1.00 98.44 113 LEU A N 1
ATOM 870 C CA . LEU A 1 113 ? 15.327 -3.045 -0.670 1.00 98.44 113 LEU A CA 1
ATOM 871 C C . LEU A 1 113 ? 16.613 -2.407 -1.215 1.00 98.44 113 LEU A C 1
ATOM 873 O O . LEU A 1 113 ? 16.609 -1.208 -1.489 1.00 98.44 113 LEU A O 1
ATOM 877 N N . GLU A 1 114 ? 17.683 -3.174 -1.444 1.00 98.12 114 GLU A N 1
ATOM 878 C CA . GLU A 1 114 ? 18.918 -2.653 -2.050 1.00 98.12 114 GLU A CA 1
ATOM 879 C C . GLU A 1 114 ? 18.687 -2.152 -3.484 1.00 98.12 114 GLU A C 1
ATOM 881 O O . GLU A 1 114 ? 19.167 -1.075 -3.858 1.00 98.12 114 GLU A O 1
ATOM 886 N N . PHE A 1 115 ? 17.887 -2.881 -4.269 1.00 98.50 115 PHE A N 1
ATOM 887 C CA . PHE A 1 115 ? 17.494 -2.461 -5.615 1.00 98.50 115 PHE A CA 1
ATOM 888 C C . PHE A 1 115 ? 16.576 -1.240 -5.591 1.00 98.50 115 PHE A C 1
ATOM 890 O O . PHE A 1 115 ? 16.732 -0.348 -6.425 1.00 98.50 115 PHE A O 1
ATOM 897 N N . PHE A 1 116 ? 15.662 -1.131 -4.623 1.00 98.56 116 PHE A N 1
ATOM 898 C CA . PHE A 1 116 ? 14.835 0.072 -4.485 1.00 98.56 116 PHE A CA 1
ATOM 899 C C . PHE A 1 116 ? 15.650 1.298 -4.028 1.00 98.56 116 PHE A C 1
ATOM 901 O O . PHE A 1 116 ? 15.379 2.416 -4.473 1.00 98.56 116 PHE A O 1
ATOM 908 N N . GLU A 1 117 ? 16.706 1.122 -3.225 1.00 98.12 117 GLU A N 1
ATOM 909 C CA . GLU A 1 117 ? 17.686 2.186 -2.944 1.00 98.12 117 GLU A CA 1
ATOM 910 C C . GLU A 1 117 ? 18.479 2.595 -4.190 1.00 98.12 117 GLU A C 1
ATOM 912 O O . GLU A 1 117 ? 18.690 3.785 -4.440 1.00 98.12 117 GLU A O 1
ATOM 917 N N . GLU A 1 118 ? 18.908 1.636 -5.014 1.00 97.75 118 GLU A N 1
ATOM 918 C CA . GLU A 1 118 ? 19.539 1.948 -6.297 1.00 97.75 118 GLU A CA 1
ATOM 919 C C . GLU A 1 118 ? 18.582 2.690 -7.235 1.00 97.75 118 GLU A C 1
ATOM 921 O O . GLU A 1 118 ? 18.956 3.721 -7.798 1.00 97.75 118 GLU A O 1
ATOM 926 N N . PHE A 1 119 ? 17.332 2.241 -7.334 1.00 98.38 119 PHE A N 1
ATOM 927 C CA . PHE A 1 119 ? 16.286 2.921 -8.090 1.00 98.38 119 PHE A CA 1
ATOM 928 C C . PHE A 1 119 ? 16.138 4.379 -7.644 1.00 98.38 119 PHE A C 1
ATOM 930 O O . PHE A 1 119 ? 16.215 5.283 -8.477 1.00 98.38 119 PHE A O 1
ATOM 937 N N . LYS A 1 120 ? 16.022 4.630 -6.333 1.00 97.44 120 LYS A N 1
ATOM 938 C CA . LYS A 1 120 ? 15.967 5.982 -5.755 1.00 97.44 120 LYS A CA 1
ATOM 939 C C . LYS A 1 120 ? 17.152 6.850 -6.173 1.00 97.44 120 LYS A C 1
ATOM 941 O O . LYS A 1 120 ? 16.945 7.997 -6.579 1.00 97.44 120 LYS A O 1
ATOM 946 N N . ARG A 1 121 ? 18.376 6.309 -6.127 1.00 97.06 121 ARG A N 1
ATOM 947 C CA . ARG A 1 121 ? 19.597 7.018 -6.559 1.00 97.06 121 ARG A CA 1
ATOM 948 C C . ARG A 1 121 ? 19.553 7.424 -8.034 1.00 97.06 121 ARG A C 1
ATOM 950 O O . ARG A 1 121 ? 20.091 8.472 -8.378 1.00 97.06 121 ARG A O 1
ATOM 957 N N . LEU A 1 122 ? 18.897 6.638 -8.887 1.00 96.94 122 LEU A N 1
ATOM 958 C CA . LEU A 1 122 ? 18.728 6.949 -10.310 1.00 96.94 122 LEU A CA 1
ATOM 959 C C . LEU A 1 122 ? 17.611 7.974 -10.557 1.00 96.94 122 LEU A C 1
ATOM 961 O O . LEU A 1 122 ? 17.779 8.875 -11.388 1.00 96.94 122 LEU A O 1
ATOM 965 N N . VAL A 1 123 ? 16.474 7.846 -9.861 1.00 96.88 123 VAL A N 1
ATOM 966 C CA . VAL A 1 123 ? 15.264 8.620 -10.183 1.00 96.88 123 VAL A CA 1
ATOM 967 C C . VAL A 1 123 ? 15.144 9.950 -9.457 1.00 96.88 123 VAL A C 1
ATOM 969 O O . VAL A 1 123 ? 14.701 10.909 -10.077 1.00 96.88 123 VAL A O 1
ATOM 972 N N . ILE A 1 124 ? 15.544 10.057 -8.186 1.00 94.81 124 ILE A N 1
ATOM 973 C CA . ILE A 1 124 ? 15.324 11.283 -7.396 1.00 94.81 124 ILE A CA 1
ATOM 974 C C . ILE A 1 124 ? 16.107 12.480 -7.965 1.00 94.81 124 ILE A C 1
ATOM 976 O O . ILE A 1 124 ? 15.481 13.516 -8.217 1.00 94.81 124 ILE A O 1
ATOM 980 N N . PRO A 1 125 ? 17.423 12.378 -8.254 1.00 95.50 125 PRO A N 1
ATOM 981 C CA . PRO A 1 125 ? 18.178 13.506 -8.810 1.00 95.50 125 PRO A CA 1
ATOM 982 C C . PRO A 1 125 ? 17.690 13.933 -10.199 1.00 95.50 125 PRO A C 1
ATOM 984 O O . PRO A 1 125 ? 17.848 15.085 -10.588 1.00 95.50 125 PRO A O 1
ATOM 987 N N . ASN A 1 126 ? 17.073 13.005 -10.935 1.00 94.75 126 ASN A N 1
ATOM 988 C CA . ASN A 1 126 ? 16.669 13.180 -12.327 1.00 94.75 126 ASN A CA 1
ATOM 989 C C . ASN A 1 126 ? 15.141 13.188 -12.504 1.00 94.75 126 ASN A C 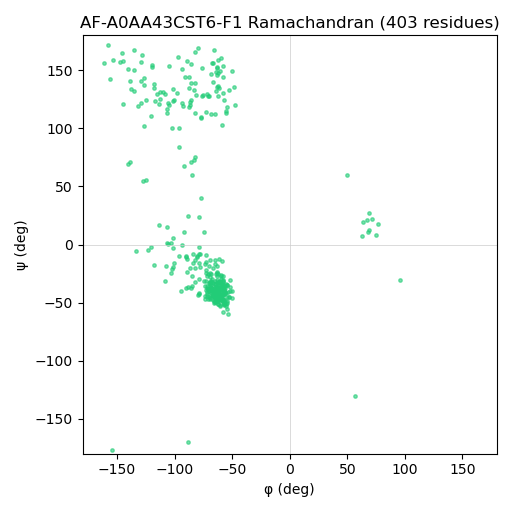1
ATOM 991 O O . ASN A 1 126 ? 14.663 12.993 -13.619 1.00 94.75 126 ASN A O 1
ATOM 995 N N . HIS A 1 127 ? 14.355 13.389 -11.439 1.00 92.44 127 HIS A N 1
ATOM 996 C CA . HIS A 1 127 ? 12.900 13.171 -11.458 1.00 92.44 127 HIS A CA 1
ATOM 997 C C . HIS A 1 127 ? 12.175 14.005 -12.530 1.00 92.44 127 HIS A C 1
ATOM 999 O O . HIS A 1 127 ? 11.179 13.553 -13.090 1.00 92.44 127 HIS A O 1
ATOM 1005 N N . GLY A 1 128 ? 12.697 15.192 -12.866 1.00 92.38 128 GLY A N 1
ATOM 1006 C CA . GLY A 1 128 ? 12.174 16.045 -13.938 1.00 92.38 128 GLY A CA 1
ATOM 1007 C C . GLY A 1 128 ? 12.335 15.473 -15.353 1.00 92.38 128 GLY A C 1
ATOM 1008 O O . GLY A 1 128 ? 11.598 15.872 -16.251 1.00 92.38 128 GLY A O 1
ATOM 1009 N N . SER A 1 129 ? 13.252 14.523 -15.549 1.00 94.75 129 SER A N 1
ATOM 1010 C CA . SER A 1 129 ? 13.508 13.850 -16.830 1.00 94.75 129 SER A CA 1
ATOM 1011 C C . SER A 1 129 ? 12.658 12.592 -17.028 1.00 94.75 129 SER A C 1
ATOM 1013 O O . SER A 1 129 ? 12.623 12.034 -18.125 1.00 94.75 129 SER A O 1
ATOM 1015 N N . TYR A 1 130 ? 11.971 12.128 -15.982 1.00 95.56 130 TYR A N 1
ATOM 1016 C CA . TYR A 1 130 ? 11.103 10.957 -16.045 1.00 95.56 130 TYR A CA 1
ATOM 1017 C C . TYR A 1 130 ? 9.645 11.343 -16.329 1.00 95.56 130 TYR A C 1
ATOM 1019 O O . TYR A 1 130 ? 9.181 12.401 -15.894 1.00 95.56 130 TYR A O 1
ATOM 1027 N N . PRO A 1 131 ? 8.858 10.470 -16.987 1.00 94.06 131 PRO A N 1
ATOM 1028 C CA . PRO A 1 131 ? 7.465 10.748 -17.334 1.00 94.06 131 PRO A CA 1
ATOM 1029 C C . PRO A 1 131 ? 6.504 10.608 -16.134 1.00 94.06 131 PRO A C 1
ATOM 1031 O O . PRO A 1 131 ? 5.386 10.128 -16.283 1.00 94.06 131 PRO A O 1
ATOM 1034 N N . ILE A 1 132 ? 6.893 11.048 -14.930 1.00 92.88 132 ILE A N 1
ATOM 1035 C CA . ILE A 1 132 ? 6.122 10.869 -13.682 1.00 92.88 132 ILE A CA 1
ATOM 1036 C C . ILE A 1 132 ? 4.717 11.480 -13.789 1.00 92.88 132 ILE A C 1
ATOM 1038 O O . ILE A 1 132 ? 3.771 10.955 -13.213 1.00 92.88 132 ILE A O 1
ATOM 1042 N N . LYS A 1 133 ? 4.549 12.595 -14.509 1.00 90.31 133 LYS A N 1
ATOM 1043 C CA . LYS A 1 133 ? 3.240 13.261 -14.658 1.00 90.31 133 LYS A CA 1
ATOM 1044 C C . LYS A 1 133 ? 2.427 12.755 -15.851 1.00 90.31 133 LYS A C 1
ATOM 1046 O O . LYS A 1 133 ? 1.212 12.923 -15.862 1.00 90.31 133 LYS A O 1
ATOM 1051 N N . THR A 1 134 ? 3.087 12.192 -16.860 1.00 91.25 134 THR A N 1
ATOM 1052 C CA . THR A 1 134 ? 2.483 11.865 -18.163 1.00 91.25 134 THR A CA 1
ATOM 1053 C C . THR A 1 134 ? 2.274 10.368 -18.373 1.00 91.25 134 THR A C 1
ATOM 1055 O O . THR A 1 134 ? 1.458 9.986 -19.209 1.00 91.25 134 THR A O 1
ATOM 1058 N N . ASP A 1 135 ? 2.953 9.520 -17.600 1.00 92.25 135 ASP A N 1
ATOM 1059 C CA . ASP A 1 135 ? 2.828 8.068 -17.635 1.00 92.25 135 ASP A CA 1
ATOM 1060 C C . ASP A 1 135 ? 2.390 7.533 -16.267 1.00 92.25 135 ASP A C 1
ATOM 1062 O O . ASP A 1 135 ? 3.144 7.550 -15.293 1.00 92.25 135 ASP A O 1
ATOM 1066 N N . LYS A 1 136 ? 1.150 7.032 -16.202 1.00 91.19 136 LYS A N 1
ATOM 1067 C CA . LYS A 1 136 ? 0.577 6.457 -14.979 1.00 91.19 136 LYS A CA 1
ATOM 1068 C C . LYS A 1 136 ? 1.348 5.225 -14.499 1.00 91.19 136 LYS A C 1
ATOM 1070 O O . LYS A 1 136 ? 1.497 5.059 -13.294 1.00 91.19 136 LYS A O 1
ATOM 1075 N N . ASN A 1 137 ? 1.859 4.392 -15.407 1.00 92.12 137 ASN A N 1
ATOM 1076 C CA . ASN A 1 137 ? 2.572 3.170 -15.034 1.00 92.12 137 ASN A CA 1
ATOM 1077 C C . ASN A 1 137 ? 3.940 3.508 -14.445 1.00 92.12 137 ASN A C 1
ATOM 1079 O O . ASN A 1 137 ? 4.334 2.936 -13.429 1.00 92.12 137 ASN A O 1
ATOM 1083 N N . PHE A 1 138 ? 4.654 4.465 -15.046 1.00 95.25 138 PHE A N 1
ATOM 1084 C CA . PHE A 1 138 ? 5.918 4.923 -14.477 1.00 95.25 138 PHE A CA 1
ATOM 1085 C C . PHE A 1 138 ? 5.696 5.625 -13.133 1.00 95.25 138 PHE A C 1
ATOM 1087 O O . PHE A 1 138 ? 6.451 5.434 -12.184 1.00 95.25 138 PHE A O 1
ATOM 1094 N N . ASN A 1 139 ? 4.632 6.421 -13.031 1.00 94.62 139 ASN A N 1
ATOM 1095 C CA . ASN A 1 139 ? 4.270 7.089 -11.792 1.00 94.62 139 ASN A CA 1
ATOM 1096 C C . ASN A 1 139 ? 4.054 6.095 -10.633 1.00 94.62 139 ASN A C 1
ATOM 1098 O O . ASN A 1 139 ? 4.554 6.340 -9.538 1.00 94.62 139 ASN A O 1
ATOM 1102 N N . VAL A 1 140 ? 3.370 4.969 -10.878 1.00 94.25 140 VAL A N 1
ATOM 1103 C CA . VAL A 1 140 ? 3.169 3.917 -9.867 1.00 94.25 140 VAL A CA 1
ATOM 1104 C C . VAL A 1 140 ? 4.505 3.345 -9.391 1.00 94.25 140 VAL A C 1
ATOM 1106 O O . VAL A 1 140 ? 4.765 3.380 -8.189 1.00 94.25 140 VAL A O 1
ATOM 1109 N N . ILE A 1 141 ? 5.388 2.905 -10.299 1.00 96.00 141 ILE A N 1
ATOM 1110 C CA . ILE A 1 141 ? 6.686 2.336 -9.885 1.00 96.00 141 ILE A CA 1
ATOM 1111 C C . ILE A 1 141 ? 7.575 3.375 -9.197 1.00 96.00 141 ILE A C 1
ATOM 1113 O O . ILE A 1 141 ? 8.287 3.037 -8.254 1.00 96.00 141 ILE A O 1
ATOM 1117 N N . PHE A 1 142 ? 7.495 4.647 -9.618 1.00 96.56 142 PHE A N 1
ATOM 1118 C CA . PHE A 1 142 ? 8.191 5.746 -8.959 1.00 96.56 142 PHE A CA 1
ATOM 1119 C C . PHE A 1 142 ? 7.760 5.817 -7.498 1.00 96.56 142 PHE A C 1
ATOM 1121 O O . PHE A 1 142 ? 8.598 5.645 -6.622 1.00 96.56 142 PHE A O 1
ATOM 1128 N N . ARG A 1 143 ? 6.457 5.972 -7.227 1.00 94.94 143 ARG A N 1
ATOM 1129 C CA . ARG A 1 143 ? 5.934 6.070 -5.855 1.00 94.94 143 ARG A CA 1
ATOM 1130 C C . ARG A 1 143 ? 6.316 4.850 -5.024 1.00 94.94 143 ARG A C 1
ATOM 1132 O O . ARG A 1 143 ? 6.901 5.000 -3.958 1.00 94.94 143 ARG A O 1
ATOM 1139 N N . GLN A 1 144 ? 6.044 3.646 -5.525 1.00 95.56 144 GLN A N 1
ATOM 1140 C CA . GLN A 1 144 ? 6.311 2.412 -4.786 1.00 95.56 144 GLN A CA 1
ATOM 1141 C C . GLN A 1 144 ? 7.805 2.255 -4.463 1.00 95.56 144 GLN A C 1
ATOM 1143 O O . GLN A 1 144 ? 8.153 1.972 -3.320 1.00 95.56 144 GLN A O 1
ATOM 1148 N N . GLY A 1 145 ? 8.687 2.486 -5.441 1.00 97.06 145 GLY A N 1
ATOM 1149 C CA . GLY A 1 145 ? 10.134 2.348 -5.267 1.00 97.06 145 GLY A CA 1
ATOM 1150 C C . GLY A 1 145 ? 10.765 3.458 -4.421 1.00 97.06 145 GLY A C 1
ATOM 1151 O O . GLY A 1 145 ? 11.735 3.201 -3.712 1.00 97.06 145 GLY A O 1
ATOM 1152 N N . THR A 1 146 ? 10.228 4.685 -4.456 1.00 97.12 146 THR A N 1
ATOM 1153 C CA . THR A 1 146 ? 10.764 5.802 -3.658 1.00 97.12 146 THR A CA 1
ATOM 1154 C C . THR A 1 146 ? 10.202 5.885 -2.241 1.00 97.12 146 THR A C 1
ATOM 1156 O O . THR A 1 146 ? 10.811 6.530 -1.386 1.00 97.12 146 THR A O 1
ATOM 1159 N N . LEU A 1 147 ? 9.045 5.273 -1.970 1.00 97.19 147 LEU A N 1
ATOM 1160 C CA . LEU A 1 147 ? 8.426 5.332 -0.644 1.00 97.19 147 LEU A CA 1
ATOM 1161 C C . LEU A 1 147 ? 9.002 4.317 0.338 1.00 97.19 147 LEU A C 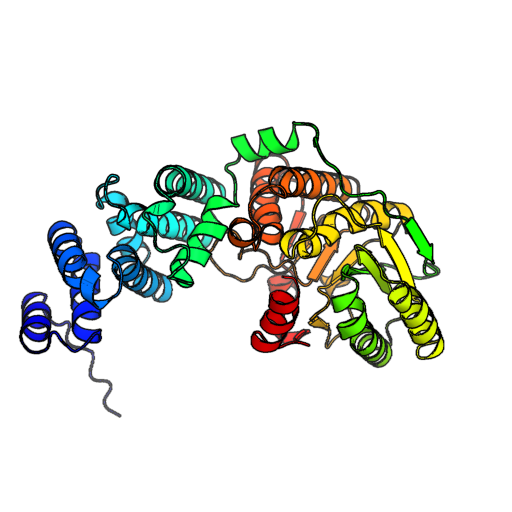1
ATOM 1163 O O . LEU A 1 147 ? 9.080 4.639 1.523 1.00 97.19 147 LEU A O 1
ATOM 1167 N N . VAL A 1 148 ? 9.432 3.146 -0.133 1.00 98.12 148 VAL A N 1
ATOM 1168 C CA . VAL A 1 148 ? 10.086 2.147 0.723 1.00 98.12 148 VAL A CA 1
ATOM 1169 C C . VAL A 1 148 ? 11.528 2.524 1.038 1.00 98.12 148 VAL A C 1
ATOM 1171 O O . VAL A 1 148 ? 12.187 3.217 0.263 1.00 98.12 148 VAL A O 1
ATOM 1174 N N . GLU A 1 149 ? 12.027 2.084 2.191 1.00 97.94 149 GLU A N 1
ATOM 1175 C CA . GLU A 1 149 ? 13.368 2.422 2.676 1.00 97.94 149 GLU A CA 1
ATOM 1176 C C . GLU A 1 149 ? 14.146 1.168 3.076 1.00 97.94 149 GLU A C 1
ATOM 1178 O O . GLU A 1 149 ? 13.597 0.238 3.669 1.00 97.94 149 GLU A O 1
ATOM 1183 N N . GLY A 1 150 ? 15.443 1.150 2.761 1.00 97.62 150 GLY A N 1
ATOM 1184 C CA . GLY A 1 150 ? 16.353 0.086 3.168 1.00 97.62 150 GLY A CA 1
ATOM 1185 C C . GLY A 1 150 ? 16.480 -0.025 4.683 1.00 97.62 150 GLY A C 1
ATOM 1186 O O . GLY A 1 150 ? 16.228 0.937 5.411 1.00 97.62 150 GLY A O 1
ATOM 1187 N N . LEU A 1 151 ? 16.911 -1.194 5.165 1.00 98.00 151 LEU A N 1
ATOM 1188 C CA . LEU A 1 151 ? 16.943 -1.529 6.595 1.00 98.00 151 LEU A CA 1
ATOM 1189 C C . LEU A 1 151 ? 17.627 -0.460 7.461 1.00 98.00 151 LEU A C 1
ATOM 1191 O O . LEU A 1 151 ? 17.079 -0.041 8.478 1.00 98.00 151 LEU A O 1
ATOM 1195 N N . GLU A 1 152 ? 18.793 0.030 7.034 1.00 97.75 152 GLU A N 1
ATOM 1196 C CA . GLU A 1 152 ? 19.549 1.055 7.764 1.00 97.75 152 GLU A CA 1
ATOM 1197 C C . GLU A 1 152 ? 18.782 2.384 7.855 1.00 97.75 152 GLU A C 1
ATOM 1199 O O . GLU A 1 152 ? 18.730 3.024 8.908 1.00 97.75 152 GLU A O 1
ATOM 1204 N N . LYS A 1 153 ? 18.173 2.828 6.750 1.00 97.56 153 LYS A N 1
ATOM 1205 C CA . LYS A 1 153 ? 17.433 4.092 6.713 1.00 97.56 153 LYS A CA 1
ATOM 1206 C C . LYS A 1 153 ? 16.111 3.984 7.465 1.00 97.56 153 LYS A C 1
ATOM 1208 O O . LYS A 1 153 ? 15.793 4.905 8.211 1.00 97.56 153 LYS A O 1
ATOM 1213 N N . THR A 1 154 ? 15.409 2.857 7.358 1.00 98.31 154 THR A N 1
ATOM 1214 C CA . THR A 1 154 ? 14.238 2.552 8.190 1.00 98.31 154 THR A CA 1
ATOM 1215 C C . THR A 1 154 ? 14.619 2.596 9.667 1.00 98.31 154 THR A C 1
ATOM 1217 O O . THR A 1 154 ? 14.020 3.357 10.416 1.00 98.31 154 THR A O 1
ATOM 1220 N N . GLY A 1 155 ? 15.679 1.898 10.086 1.00 98.00 155 GLY A N 1
ATOM 1221 C CA . GLY A 1 155 ? 16.161 1.938 11.471 1.00 98.00 155 GLY A CA 1
ATOM 1222 C C . GLY A 1 155 ? 16.479 3.357 11.958 1.00 98.00 155 GLY A C 1
ATOM 1223 O O . GLY A 1 155 ? 16.091 3.727 13.065 1.00 98.00 155 GLY A O 1
ATOM 1224 N N . ARG A 1 156 ? 17.104 4.190 11.113 1.00 97.62 156 ARG A N 1
ATOM 1225 C CA . ARG A 1 156 ? 17.319 5.613 11.417 1.00 97.62 156 ARG A CA 1
ATOM 1226 C C . ARG A 1 156 ? 16.002 6.363 11.579 1.00 97.62 156 ARG A C 1
ATOM 1228 O O . ARG A 1 156 ? 15.837 7.008 12.606 1.00 97.62 156 ARG A O 1
ATOM 1235 N N . ILE A 1 157 ? 15.072 6.264 10.631 1.00 97.06 157 ILE A N 1
ATOM 1236 C CA . ILE A 1 157 ? 13.755 6.920 10.720 1.00 97.06 157 ILE A CA 1
ATOM 1237 C C . ILE A 1 157 ? 13.062 6.561 12.040 1.00 97.06 157 ILE A C 1
ATOM 1239 O O . ILE A 1 157 ? 12.576 7.443 12.740 1.00 97.06 157 ILE A O 1
ATOM 1243 N N . LEU A 1 158 ? 13.076 5.282 12.420 1.00 97.06 158 LEU A N 1
ATOM 1244 C CA . LEU A 1 158 ? 12.419 4.802 13.636 1.00 97.06 158 LEU A CA 1
ATOM 1245 C C . LEU A 1 158 ? 13.124 5.237 14.929 1.00 97.06 158 LEU A C 1
ATOM 1247 O O . LEU A 1 158 ? 12.473 5.322 15.972 1.00 97.06 158 LEU A O 1
ATOM 1251 N N . ALA A 1 159 ? 14.430 5.505 14.882 1.00 96.06 159 ALA A N 1
ATOM 1252 C CA . ALA A 1 159 ? 15.210 5.969 16.027 1.00 96.06 159 ALA A CA 1
ATOM 1253 C C . ALA A 1 159 ? 15.098 7.483 16.274 1.00 96.06 159 ALA A C 1
ATOM 1255 O O . ALA A 1 159 ? 15.394 7.935 17.381 1.00 96.06 159 ALA A O 1
ATOM 1256 N N . HIS A 1 160 ? 14.694 8.268 15.272 1.00 91.31 160 HIS A N 1
ATOM 1257 C CA . HIS A 1 160 ? 14.574 9.718 15.410 1.00 91.31 160 HIS A CA 1
ATOM 1258 C C . HIS A 1 160 ? 13.191 10.111 15.951 1.00 91.31 160 HIS A C 1
ATOM 1260 O O . HIS A 1 160 ? 12.188 9.467 15.625 1.00 91.31 160 HIS A O 1
ATOM 1266 N N . PRO A 1 161 ? 13.116 11.159 16.792 1.00 84.62 161 PRO A N 1
ATOM 1267 C CA . PRO A 1 161 ? 11.840 11.725 17.194 1.00 84.62 161 PRO A CA 1
ATOM 1268 C C . PRO A 1 161 ? 11.107 12.290 15.975 1.00 84.62 161 PRO A C 1
ATOM 1270 O O . PRO A 1 161 ? 11.719 12.698 14.989 1.00 84.62 161 PRO A O 1
ATOM 1273 N N . VAL A 1 162 ? 9.782 12.307 16.057 1.00 85.00 162 VAL A N 1
ATOM 1274 C CA . VAL A 1 162 ? 8.939 12.870 15.008 1.00 85.00 162 VAL A CA 1
ATOM 1275 C C . VAL A 1 162 ? 8.773 14.369 15.252 1.00 85.00 162 VAL A C 1
ATOM 1277 O O . VAL A 1 162 ? 8.265 14.761 16.299 1.00 85.00 162 VAL A O 1
ATOM 1280 N N . ASP A 1 163 ? 9.157 15.197 14.279 1.00 82.31 163 ASP A N 1
ATOM 1281 C CA . ASP A 1 163 ? 9.076 16.663 14.394 1.00 82.31 163 ASP A CA 1
ATOM 1282 C C . ASP A 1 163 ? 7.634 17.192 14.379 1.00 82.31 163 ASP A C 1
ATOM 1284 O O . ASP A 1 163 ? 7.317 18.198 15.014 1.00 82.31 163 ASP A O 1
ATOM 1288 N N . LYS A 1 164 ? 6.748 16.520 13.637 1.00 86.25 164 LYS A N 1
ATOM 1289 C CA . LYS A 1 164 ? 5.324 16.848 13.524 1.00 86.25 164 LYS A CA 1
ATOM 1290 C C . LYS A 1 164 ? 4.498 15.628 13.878 1.00 86.25 164 LYS A C 1
ATOM 1292 O O . LYS A 1 164 ? 4.635 14.592 13.239 1.00 86.25 164 LYS A O 1
ATOM 1297 N N . THR A 1 165 ? 3.601 15.757 14.838 1.00 86.88 165 THR A N 1
ATOM 1298 C CA . THR A 1 165 ? 2.603 14.728 15.131 1.00 86.88 165 THR A CA 1
ATOM 1299 C C . THR A 1 165 ? 1.245 15.167 14.599 1.00 86.88 165 THR A C 1
ATOM 1301 O O . THR A 1 165 ? 0.988 16.373 14.485 1.00 86.88 165 THR A O 1
ATOM 1304 N N . PRO A 1 166 ? 0.354 14.221 14.266 1.00 85.50 166 PRO A N 1
ATOM 1305 C CA . PRO A 1 166 ? -1.039 14.575 14.065 1.00 85.50 166 PRO A CA 1
ATOM 1306 C C . PRO A 1 166 ? -1.624 15.189 15.347 1.00 85.50 166 PRO A C 1
ATOM 1308 O O . PRO A 1 166 ? -1.048 15.026 16.433 1.00 85.50 166 PRO A O 1
ATOM 1311 N N . PRO A 1 167 ? -2.739 15.927 15.240 1.00 88.75 167 PRO A N 1
ATOM 1312 C CA . PRO A 1 167 ? -3.449 16.413 16.411 1.00 88.75 167 PRO A CA 1
ATOM 1313 C C . PRO A 1 167 ? -3.877 15.266 17.329 1.00 88.75 167 PRO A C 1
ATOM 1315 O O . PRO A 1 167 ? -4.076 14.137 16.889 1.00 88.75 167 PRO A O 1
ATOM 1318 N N . GLU A 1 168 ? -4.032 15.567 18.615 1.00 91.56 168 GLU A N 1
ATOM 1319 C CA . GLU A 1 168 ? -4.497 14.574 19.576 1.00 91.56 168 GLU A CA 1
ATOM 1320 C C . GLU A 1 168 ? -5.927 14.125 19.245 1.00 91.56 168 GLU A C 1
ATOM 1322 O O . GLU A 1 168 ? -6.828 14.939 19.009 1.00 91.56 168 GLU A O 1
ATOM 1327 N N . LEU A 1 169 ? -6.122 12.808 19.233 1.00 94.50 169 LEU A N 1
ATOM 1328 C CA . LEU A 1 169 ? -7.419 12.186 19.030 1.00 94.50 169 LEU A CA 1
ATOM 1329 C C . LEU A 1 169 ? -8.295 12.412 20.265 1.00 94.50 169 LEU A C 1
ATOM 1331 O O . LEU A 1 169 ? -7.922 12.078 21.387 1.00 94.50 169 LEU A O 1
ATOM 1335 N N . THR A 1 170 ? -9.502 12.925 20.046 1.00 95.81 170 THR A N 1
ATOM 1336 C CA . THR A 1 170 ? -10.534 13.070 21.075 1.00 95.81 170 THR A CA 1
ATOM 1337 C C . THR A 1 170 ? -11.602 11.999 20.884 1.00 95.81 170 THR A C 1
ATOM 1339 O O . THR A 1 170 ? -12.257 11.946 19.842 1.00 95.81 170 THR A O 1
ATOM 1342 N N . VAL A 1 171 ? -11.804 11.148 21.892 1.00 94.56 171 VAL A N 1
ATOM 1343 C CA . VAL A 1 171 ? -12.923 10.194 21.921 1.00 94.56 171 VAL A CA 1
ATOM 1344 C C . VAL A 1 171 ? -14.161 10.926 22.426 1.00 94.56 171 VAL A C 1
ATOM 1346 O O . VAL A 1 171 ? -14.213 11.339 23.581 1.00 94.56 171 VAL A O 1
ATOM 1349 N N . THR A 1 172 ? -15.157 11.104 21.561 1.00 92.38 172 THR A N 1
ATOM 1350 C CA . THR A 1 172 ? -16.448 11.697 21.946 1.00 92.38 172 THR A CA 1
ATOM 1351 C C . THR A 1 172 ? -17.386 10.652 22.511 1.00 92.38 172 THR A C 1
ATOM 1353 O O . THR A 1 172 ? -18.154 10.936 23.424 1.00 92.38 172 THR A O 1
ATOM 1356 N N . GLU A 1 173 ? -17.319 9.441 21.963 1.00 92.44 173 GLU A N 1
ATOM 1357 C CA . GLU A 1 173 ? -18.139 8.328 22.400 1.00 92.44 173 GLU A CA 1
ATOM 1358 C C . GLU A 1 173 ? -17.357 7.024 22.310 1.00 92.44 173 GLU A C 1
ATOM 1360 O O . GLU A 1 173 ? -16.898 6.614 21.240 1.00 92.44 173 GLU A O 1
ATOM 1365 N N . GLN A 1 174 ? -17.221 6.365 23.455 1.00 92.19 174 GLN A N 1
ATOM 1366 C CA . GLN A 1 174 ? -16.648 5.037 23.532 1.00 92.19 174 GLN A CA 1
ATOM 1367 C C . GLN A 1 174 ? -17.771 4.003 23.479 1.00 92.19 174 GLN A C 1
ATOM 1369 O O . GLN A 1 174 ? -18.671 4.015 24.319 1.00 92.19 174 GLN A O 1
ATOM 1374 N N . ALA A 1 175 ? -17.704 3.113 22.491 1.00 92.81 175 ALA A N 1
ATOM 1375 C CA . ALA A 1 175 ? -18.608 1.976 22.383 1.00 92.81 175 ALA A CA 1
ATOM 1376 C C . ALA A 1 175 ? -18.441 1.044 23.597 1.00 92.81 175 ALA A C 1
ATOM 1378 O O . ALA A 1 175 ? -17.345 0.913 24.150 1.00 92.81 175 ALA A O 1
ATOM 1379 N N . ALA A 1 176 ? -19.521 0.385 24.015 1.00 92.88 176 ALA A N 1
ATOM 1380 C CA . ALA A 1 176 ? -19.487 -0.529 25.155 1.00 92.88 176 ALA A CA 1
ATOM 1381 C C . ALA A 1 176 ? -18.620 -1.758 24.839 1.00 92.88 176 ALA A C 1
ATOM 1383 O O . ALA A 1 176 ? -18.695 -2.294 23.746 1.00 92.88 176 ALA A O 1
ATOM 1384 N N . THR A 1 177 ? -17.820 -2.261 25.774 1.00 93.00 177 THR A N 1
ATOM 1385 C CA . THR A 1 177 ? -16.926 -3.409 25.506 1.00 93.00 177 THR A CA 1
ATOM 1386 C C . THR A 1 177 ? -17.376 -4.713 26.146 1.00 93.00 177 THR A C 1
ATOM 1388 O O . THR A 1 177 ? -16.699 -5.728 26.003 1.00 93.00 177 THR A O 1
ATOM 1391 N N . ASN A 1 178 ? -18.511 -4.706 26.848 1.00 87.06 178 ASN A N 1
ATOM 1392 C CA . ASN A 1 178 ? -19.009 -5.876 27.566 1.00 87.06 178 ASN A CA 1
ATOM 1393 C C . ASN A 1 178 ? -19.169 -7.053 26.588 1.00 87.06 178 ASN A C 1
ATOM 1395 O O . ASN A 1 178 ? -19.825 -6.916 25.557 1.00 87.06 178 ASN A O 1
ATOM 1399 N N . ASP A 1 179 ? -18.526 -8.177 26.905 1.00 90.94 179 ASP A N 1
ATOM 1400 C CA . ASP A 1 179 ? -18.500 -9.420 26.118 1.00 90.94 179 ASP A CA 1
ATOM 1401 C C . ASP A 1 179 ? -17.864 -9.324 24.714 1.00 90.94 179 ASP A C 1
ATOM 1403 O O . ASP A 1 179 ? -17.898 -10.290 23.951 1.00 90.94 179 ASP A O 1
ATOM 1407 N N . SER A 1 180 ? -17.253 -8.187 24.363 1.00 95.31 180 SER A N 1
ATOM 1408 C CA . SER A 1 180 ? -16.589 -7.992 23.069 1.00 95.31 180 SER A CA 1
ATOM 1409 C C . SER A 1 180 ? -15.153 -8.505 23.099 1.00 95.31 180 SER A C 1
ATOM 1411 O O . SER A 1 180 ? -14.419 -8.274 24.058 1.00 95.31 180 SER A O 1
ATOM 1413 N N . THR A 1 181 ? -14.726 -9.166 22.025 1.00 96.62 181 THR A N 1
ATOM 1414 C CA . THR A 1 181 ? -13.367 -9.717 21.898 1.00 96.62 181 THR A CA 1
ATOM 1415 C C . THR A 1 181 ? -12.441 -8.849 21.046 1.00 96.62 181 THR A C 1
ATOM 1417 O O . THR A 1 181 ? -11.228 -9.014 21.120 1.00 96.62 181 THR A O 1
ATOM 1420 N N . PHE A 1 182 ? -12.986 -7.912 20.265 1.00 98.50 182 PHE A N 1
ATOM 1421 C CA . PHE A 1 182 ? -12.243 -6.947 19.451 1.00 98.50 182 PHE A CA 1
ATOM 1422 C C . PHE A 1 182 ? -13.102 -5.711 19.131 1.00 98.50 182 PHE A C 1
ATOM 1424 O O . PHE A 1 182 ? -14.300 -5.684 19.410 1.00 98.50 182 PHE A O 1
ATOM 1431 N N . VAL A 1 183 ? -12.480 -4.690 18.539 1.00 98.56 183 VAL A N 1
ATOM 1432 C CA . VAL A 1 183 ? -13.119 -3.473 18.014 1.00 98.56 183 VAL A CA 1
ATOM 1433 C C . VAL A 1 183 ? -12.880 -3.389 16.511 1.00 98.56 183 VAL A C 1
ATOM 1435 O O . VAL A 1 183 ? -11.752 -3.556 16.052 1.00 98.56 183 VAL A O 1
ATOM 1438 N N . ILE A 1 184 ? -13.916 -3.079 15.739 1.00 98.69 184 ILE A N 1
ATOM 1439 C CA . ILE A 1 184 ? -13.802 -2.747 14.317 1.00 98.69 184 ILE A CA 1
ATOM 1440 C C . ILE A 1 184 ? -13.529 -1.248 14.214 1.00 98.69 184 ILE A C 1
ATOM 1442 O O . ILE A 1 184 ? -14.355 -0.444 14.639 1.00 98.69 184 ILE A O 1
ATOM 1446 N N . ALA A 1 185 ? -12.387 -0.858 13.654 1.00 98.62 185 ALA A N 1
ATOM 1447 C CA . ALA A 1 185 ? -11.991 0.543 13.530 1.00 98.62 185 ALA A CA 1
ATOM 1448 C C . ALA A 1 185 ? -11.957 0.991 12.066 1.00 98.62 185 ALA A C 1
ATOM 1450 O O . ALA A 1 185 ? -11.340 0.347 11.219 1.00 98.62 185 ALA A O 1
ATOM 1451 N N . ILE A 1 186 ? -12.583 2.129 11.773 1.00 98.50 186 ILE A N 1
ATOM 1452 C CA . ILE A 1 186 ? -12.620 2.726 10.433 1.00 98.50 186 ILE A CA 1
ATOM 1453 C C . ILE A 1 186 ? -12.191 4.187 10.546 1.00 98.50 186 ILE A C 1
ATOM 1455 O O . ILE A 1 186 ? -12.813 4.968 11.265 1.00 98.50 186 ILE A O 1
ATOM 1459 N N . SER A 1 187 ? -11.136 4.573 9.828 1.00 98.06 187 SER A N 1
ATOM 1460 C CA . SER A 1 187 ? -10.624 5.950 9.815 1.00 98.06 187 SER A CA 1
ATOM 1461 C C . SER A 1 187 ? -10.922 6.638 8.488 1.00 98.06 187 SER A C 1
ATOM 1463 O O . SER A 1 187 ? -10.645 6.092 7.421 1.00 98.06 187 SER A O 1
ATOM 1465 N N . VAL A 1 188 ? -11.492 7.840 8.550 1.00 97.56 188 VAL A N 1
ATOM 1466 C CA . VAL A 1 188 ? -12.011 8.575 7.387 1.00 97.56 188 VAL A CA 1
ATOM 1467 C C . VAL A 1 188 ? -11.866 10.078 7.564 1.00 97.56 188 VAL A C 1
ATOM 1469 O O . VAL A 1 188 ? -11.834 10.566 8.684 1.00 97.56 188 VAL A O 1
ATOM 1472 N N . ASP A 1 189 ? -11.851 10.835 6.467 1.00 96.75 189 ASP A N 1
ATOM 1473 C CA . ASP A 1 189 ? -12.154 12.269 6.532 1.00 96.75 189 ASP A CA 1
ATOM 1474 C C . ASP A 1 189 ? -13.678 12.502 6.606 1.00 96.75 189 ASP A C 1
ATOM 1476 O O . ASP A 1 189 ? -14.482 11.591 6.382 1.00 96.75 189 ASP A O 1
ATOM 1480 N N . ALA A 1 190 ? -14.102 13.738 6.886 1.00 96.31 190 ALA A N 1
ATOM 1481 C CA . ALA A 1 190 ? -15.525 14.090 6.964 1.00 96.31 190 ALA A CA 1
ATOM 1482 C C . ALA A 1 190 ? -16.329 13.713 5.698 1.00 96.31 190 ALA A C 1
ATOM 1484 O O . ALA A 1 190 ? -17.491 13.308 5.783 1.00 96.31 190 ALA A O 1
ATOM 1485 N N . ARG A 1 191 ? -15.712 13.809 4.512 1.00 94.62 191 ARG A N 1
ATOM 1486 C CA . ARG A 1 191 ? -16.365 13.509 3.227 1.00 94.62 191 ARG A CA 1
ATOM 1487 C C . ARG A 1 191 ? -16.616 12.012 3.065 1.00 94.62 191 ARG A C 1
ATOM 1489 O O . ARG A 1 191 ? -17.724 11.615 2.704 1.00 94.62 191 ARG A O 1
ATOM 1496 N N . TYR A 1 192 ? -15.609 11.188 3.347 1.00 95.94 192 TYR A N 1
ATOM 1497 C CA . TYR A 1 192 ? -15.721 9.733 3.319 1.00 95.94 192 TYR A CA 1
ATOM 1498 C C . TYR A 1 192 ? -16.671 9.239 4.407 1.00 95.94 192 TYR A C 1
ATOM 1500 O O . TYR A 1 192 ? -17.493 8.372 4.123 1.00 95.94 192 TYR A O 1
ATOM 1508 N N . PHE A 1 193 ? -16.642 9.834 5.603 1.00 97.81 193 PHE A N 1
ATOM 1509 C CA . PHE A 1 193 ? -17.602 9.517 6.661 1.00 97.81 193 PHE A CA 1
ATOM 1510 C C . PHE A 1 193 ? -19.043 9.706 6.173 1.00 97.81 193 PHE A C 1
ATOM 1512 O O . PHE A 1 193 ? -19.835 8.765 6.190 1.00 97.81 193 PHE A O 1
ATOM 1519 N N . ARG A 1 194 ? -19.353 10.884 5.614 1.00 97.19 194 ARG A N 1
ATOM 1520 C CA . ARG A 1 194 ? -20.679 11.196 5.058 1.00 97.19 194 ARG A CA 1
ATOM 1521 C C . ARG A 1 194 ? -21.113 10.214 3.968 1.00 97.19 194 ARG A C 1
ATOM 1523 O O . ARG A 1 194 ? -22.287 9.862 3.883 1.00 97.19 194 ARG A O 1
ATOM 1530 N N . ARG A 1 195 ? -20.173 9.788 3.121 1.00 95.88 195 ARG A N 1
ATOM 1531 C CA . ARG A 1 195 ? -20.446 8.918 1.971 1.00 95.88 195 ARG A CA 1
ATOM 1532 C C . ARG A 1 195 ? -20.623 7.448 2.346 1.00 95.88 195 ARG A C 1
ATOM 1534 O O . ARG A 1 195 ? -21.484 6.786 1.759 1.00 95.88 195 ARG A O 1
ATOM 1541 N N . PHE A 1 196 ? -19.781 6.932 3.236 1.00 97.56 196 PHE A N 1
ATOM 1542 C CA . PHE A 1 196 ? -19.642 5.493 3.457 1.00 97.56 196 PHE A CA 1
ATOM 1543 C C . PHE A 1 196 ? -20.224 5.019 4.785 1.00 97.56 196 PHE A C 1
ATOM 1545 O O . PHE A 1 196 ? -20.764 3.915 4.813 1.00 97.56 196 PHE A O 1
ATOM 1552 N N . ALA A 1 197 ? -20.212 5.833 5.849 1.00 98.31 197 ALA A N 1
ATOM 1553 C CA . ALA A 1 197 ? -20.699 5.401 7.162 1.00 98.31 197 ALA A CA 1
ATOM 1554 C C . ALA A 1 197 ? -22.146 4.861 7.139 1.00 98.31 197 ALA A C 1
ATOM 1556 O O . ALA A 1 197 ? -22.359 3.796 7.712 1.00 98.31 197 ALA A O 1
ATOM 1557 N N . PRO A 1 198 ? -23.120 5.461 6.413 1.00 98.50 198 PRO A N 1
ATOM 1558 C CA . PRO A 1 198 ? -24.470 4.894 6.328 1.00 98.50 198 PRO A CA 1
ATOM 1559 C C . PRO A 1 198 ? -24.520 3.487 5.724 1.00 98.50 198 PRO A C 1
ATOM 1561 O O . PRO A 1 198 ? -25.210 2.609 6.234 1.00 98.50 198 PRO A O 1
ATOM 1564 N N . VAL A 1 199 ? -23.767 3.250 4.646 1.00 97.94 199 VAL A N 1
ATOM 1565 C CA . VAL A 1 199 ? -23.752 1.948 3.962 1.00 97.94 199 VAL A CA 1
ATOM 1566 C C . VAL A 1 199 ? -22.995 0.907 4.786 1.00 97.94 199 VAL A C 1
ATOM 1568 O O . VAL A 1 199 ? -23.394 -0.255 4.808 1.00 97.94 199 VAL A O 1
ATOM 1571 N N . LEU A 1 200 ? -21.930 1.317 5.479 1.00 98.25 200 LEU A N 1
ATOM 1572 C CA . LEU A 1 200 ? -21.179 0.451 6.387 1.00 98.25 200 LEU A CA 1
ATOM 1573 C C . LEU A 1 200 ? -22.031 0.045 7.588 1.00 98.25 200 LEU A C 1
ATOM 1575 O O . LEU A 1 200 ? -22.122 -1.145 7.865 1.00 98.25 200 LEU A O 1
ATOM 1579 N N . CYS A 1 201 ? -22.702 0.989 8.258 1.00 98.50 201 CYS A N 1
ATOM 1580 C CA . CYS A 1 201 ? -23.600 0.671 9.369 1.00 98.50 201 CYS A CA 1
ATOM 1581 C C . CYS A 1 201 ? -24.713 -0.284 8.927 1.00 98.50 201 CYS A C 1
ATOM 1583 O O . CYS A 1 201 ? -24.922 -1.305 9.572 1.00 98.50 201 CYS A O 1
ATOM 1585 N N . GLN A 1 202 ? -25.371 -0.028 7.791 1.00 98.31 202 GLN A N 1
ATOM 1586 C CA . GLN A 1 202 ? -26.369 -0.968 7.278 1.00 98.31 202 GLN A CA 1
ATOM 1587 C C . GLN A 1 202 ? -25.769 -2.359 7.033 1.00 98.31 202 GLN A C 1
ATOM 1589 O O . GLN A 1 202 ? -26.324 -3.347 7.497 1.00 98.31 202 GLN A O 1
ATOM 1594 N N . GLY A 1 203 ? -24.616 -2.445 6.365 1.00 97.88 203 GLY A N 1
ATOM 1595 C CA . GLY A 1 203 ? -23.999 -3.733 6.059 1.00 97.88 203 GLY A CA 1
ATOM 1596 C C . GLY A 1 203 ? -23.523 -4.504 7.296 1.00 97.88 203 GLY A C 1
ATOM 1597 O O . GLY A 1 203 ? -23.701 -5.716 7.359 1.00 97.88 203 GLY A O 1
ATOM 1598 N N . TYR A 1 204 ? -22.980 -3.828 8.311 1.00 98.19 204 TYR A N 1
ATOM 1599 C CA . TYR A 1 204 ? -22.625 -4.468 9.583 1.00 98.19 204 TYR A CA 1
ATOM 1600 C C . TYR A 1 204 ? -23.859 -4.894 10.388 1.00 98.19 204 TYR A C 1
ATOM 1602 O O . TYR A 1 204 ? -23.839 -5.956 11.012 1.00 98.19 204 TYR A O 1
ATOM 1610 N N . ALA A 1 205 ? -24.946 -4.119 10.335 1.00 98.06 205 ALA A N 1
ATOM 1611 C CA . ALA A 1 205 ? -26.221 -4.509 10.930 1.00 98.06 205 ALA A CA 1
ATOM 1612 C C . ALA A 1 205 ? -26.811 -5.748 10.234 1.00 98.06 205 ALA A C 1
ATOM 1614 O O . ALA A 1 205 ? -27.263 -6.666 10.916 1.00 98.06 205 ALA A O 1
ATOM 1615 N N . ASP A 1 206 ? -26.739 -5.815 8.901 1.00 97.69 206 ASP A N 1
ATOM 1616 C CA . ASP A 1 206 ? -27.192 -6.967 8.107 1.00 97.69 206 ASP A CA 1
ATOM 1617 C C . ASP A 1 206 ? -26.386 -8.240 8.421 1.00 97.69 206 ASP A C 1
ATOM 1619 O O . ASP A 1 206 ? -26.929 -9.345 8.395 1.00 97.69 206 ASP A O 1
ATOM 1623 N N . LEU A 1 207 ? -25.101 -8.091 8.765 1.00 97.44 207 LEU A N 1
ATOM 1624 C CA . LEU A 1 207 ? -24.237 -9.180 9.235 1.00 97.44 207 LEU A CA 1
ATOM 1625 C C . LEU A 1 207 ? -24.475 -9.565 10.706 1.00 97.44 207 LEU A C 1
ATOM 1627 O O . LEU A 1 207 ? -23.912 -10.556 11.170 1.00 97.44 207 LEU A O 1
ATOM 1631 N N . GLY A 1 208 ? -25.287 -8.804 11.446 1.00 96.81 208 GLY A N 1
ATOM 1632 C CA . GLY A 1 208 ? -25.558 -9.045 12.863 1.00 96.81 208 GLY A CA 1
ATOM 1633 C C . GLY A 1 208 ? -24.358 -8.797 13.781 1.00 96.81 208 GLY A C 1
ATOM 1634 O O . GLY A 1 208 ? -24.280 -9.418 14.842 1.00 96.81 208 GLY A O 1
ATOM 1635 N N . VAL A 1 209 ? -23.431 -7.919 13.379 1.00 96.50 209 VAL A N 1
ATOM 1636 C CA . VAL A 1 209 ? -22.245 -7.555 14.172 1.00 96.50 209 VAL A CA 1
ATOM 1637 C C . VAL A 1 209 ? -22.657 -6.914 15.494 1.00 96.50 209 VAL A C 1
ATOM 1639 O O . VAL A 1 209 ? -23.540 -6.055 15.531 1.00 96.50 209 VAL A O 1
ATOM 1642 N N . ARG A 1 210 ? -22.010 -7.339 16.584 1.00 95.50 210 ARG A N 1
ATOM 1643 C CA . ARG A 1 210 ? -22.260 -6.831 17.949 1.00 95.50 210 ARG A CA 1
ATOM 1644 C C . ARG A 1 210 ? -21.044 -6.149 18.558 1.00 95.50 210 ARG A C 1
ATOM 1646 O O . ARG A 1 210 ? -21.175 -5.404 19.529 1.00 95.50 210 ARG A O 1
ATOM 1653 N N . GLU A 1 211 ? -19.879 -6.412 17.991 1.00 97.88 211 GLU A N 1
ATOM 1654 C CA . GLU A 1 211 ? -18.620 -5.808 18.368 1.00 97.88 211 GLU A CA 1
ATOM 1655 C C . GLU A 1 211 ? -18.670 -4.286 18.172 1.00 97.88 211 GLU A C 1
ATOM 1657 O O . GLU A 1 211 ? -19.372 -3.793 17.280 1.00 97.88 211 GLU A O 1
ATOM 1662 N N . PRO A 1 212 ? -17.924 -3.524 18.989 1.00 98.44 212 PRO A N 1
ATOM 1663 C CA . PRO A 1 212 ? -17.727 -2.099 18.799 1.00 98.44 212 PRO A CA 1
ATOM 1664 C C . PRO A 1 212 ? -17.365 -1.753 17.354 1.00 98.44 212 PRO A C 1
ATOM 1666 O O . PRO A 1 212 ? -16.324 -2.175 16.852 1.00 98.44 212 PRO A O 1
ATOM 1669 N N . LEU A 1 213 ? -18.195 -0.937 16.707 1.00 98.50 213 LEU A N 1
ATOM 1670 C CA . LEU A 1 213 ? -17.901 -0.329 15.414 1.00 98.50 213 LEU A CA 1
ATOM 1671 C C . LEU A 1 213 ? -17.497 1.125 15.650 1.00 98.50 213 LEU A C 1
ATOM 1673 O O . LEU A 1 213 ? -18.335 2.001 15.877 1.00 98.50 213 LEU A O 1
ATOM 1677 N N . HIS A 1 214 ? -16.194 1.377 15.631 1.00 98.69 214 HIS A N 1
ATOM 1678 C CA . HIS A 1 214 ? -15.616 2.673 15.936 1.00 98.69 214 HIS A CA 1
ATOM 1679 C C . HIS A 1 214 ? -15.224 3.434 14.670 1.00 98.69 214 HIS A C 1
ATOM 1681 O O . HIS A 1 214 ? -14.383 2.987 13.887 1.00 98.69 214 HIS A O 1
ATOM 1687 N N . PHE A 1 215 ? -15.769 4.638 14.517 1.00 98.69 215 PHE A N 1
ATOM 1688 C CA . PHE A 1 215 ? -15.343 5.581 13.491 1.00 98.69 215 PHE A CA 1
ATOM 1689 C C . PHE A 1 215 ? -14.364 6.599 14.073 1.00 98.69 215 PHE A C 1
ATOM 1691 O O . PHE A 1 215 ? -14.645 7.242 15.081 1.00 98.69 215 PHE A O 1
ATOM 1698 N N . HIS A 1 216 ? -13.235 6.786 13.398 1.00 98.62 216 HIS A N 1
ATOM 1699 C CA . HIS A 1 216 ? -12.341 7.913 13.624 1.00 98.62 216 HIS A CA 1
ATOM 1700 C C . HIS A 1 216 ? -12.460 8.900 12.460 1.00 98.62 216 HIS A C 1
ATOM 1702 O O . HIS A 1 216 ? -12.147 8.553 11.318 1.00 98.62 216 HIS A O 1
ATOM 1708 N N . VAL A 1 217 ? -12.914 10.124 12.740 1.00 98.44 217 VAL A N 1
ATOM 1709 C CA . VAL A 1 217 ? -13.140 11.152 11.717 1.00 98.44 217 VAL A CA 1
ATOM 1710 C C . VAL A 1 217 ? -12.066 12.236 11.789 1.00 98.44 217 VAL A C 1
ATOM 1712 O O . VAL A 1 217 ? -12.012 13.027 12.728 1.00 98.44 217 VAL A O 1
ATOM 1715 N N . VAL A 1 218 ? -11.238 12.308 10.753 1.00 98.06 218 VAL A N 1
ATOM 1716 C CA . VAL A 1 218 ? -10.230 13.349 10.560 1.00 98.06 218 VAL A CA 1
ATOM 1717 C C . VAL A 1 218 ? -10.898 14.636 10.098 1.00 98.06 218 VAL A C 1
ATOM 1719 O O . VAL A 1 218 ? -11.613 14.637 9.089 1.00 98.06 218 VAL A O 1
ATOM 1722 N N . ALA A 1 219 ? -10.607 15.738 10.796 1.00 96.25 219 ALA A N 1
ATOM 1723 C CA . ALA A 1 219 ? -11.112 17.070 10.480 1.00 96.25 219 ALA A CA 1
ATOM 1724 C C . ALA A 1 219 ? -12.644 17.072 10.265 1.00 96.25 219 ALA A C 1
ATOM 1726 O O . ALA A 1 219 ? -13.102 17.388 9.162 1.00 96.25 219 ALA A O 1
ATOM 1727 N N . PRO A 1 220 ? -13.442 16.676 11.281 1.00 97.06 220 PRO A N 1
ATOM 1728 C CA . PRO A 1 220 ? -14.886 16.558 11.137 1.00 97.06 220 PRO A CA 1
ATOM 1729 C C . PRO A 1 220 ? -15.531 17.914 10.836 1.00 97.06 220 PRO A C 1
ATOM 1731 O O . PRO A 1 220 ? -15.063 18.969 11.269 1.00 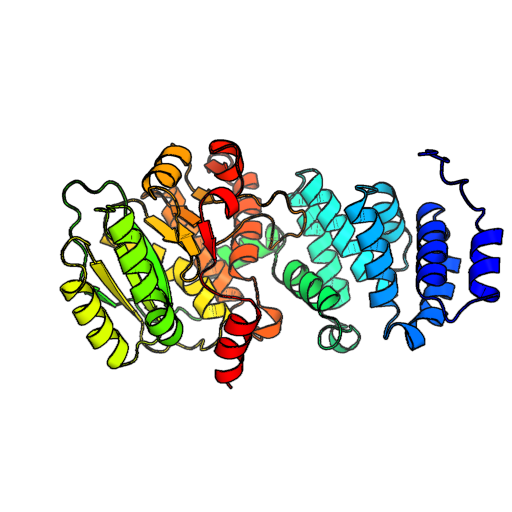97.06 220 PRO A O 1
ATOM 1734 N N . GLU A 1 221 ? -16.656 17.871 10.132 1.00 95.88 221 GLU A N 1
ATOM 1735 C CA . GLU A 1 221 ? -17.557 19.010 9.958 1.00 95.88 221 GLU A CA 1
ATOM 1736 C C . GLU A 1 221 ? -18.701 18.899 10.986 1.00 95.88 221 GLU A C 1
ATOM 1738 O O . GLU A 1 221 ? -18.956 17.800 11.484 1.00 95.88 221 GLU A O 1
ATOM 1743 N N . PRO A 1 222 ? -19.442 19.980 11.304 1.00 94.56 222 PRO A N 1
ATOM 1744 C CA . PRO A 1 222 ? -20.597 19.895 12.208 1.00 94.56 222 PRO A CA 1
ATOM 1745 C C . PRO A 1 222 ? -21.611 18.811 11.803 1.00 94.56 222 PRO A C 1
ATOM 1747 O O . PRO A 1 222 ? -22.139 18.094 12.651 1.00 94.56 222 PRO A O 1
ATOM 1750 N N . ASP A 1 223 ? -21.815 18.634 10.496 1.00 96.12 223 ASP A N 1
ATOM 1751 C CA . ASP A 1 223 ? -22.677 17.590 9.935 1.00 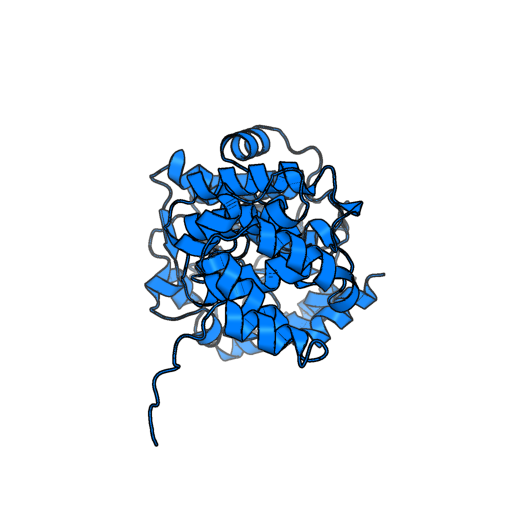96.12 223 ASP A CA 1
ATOM 1752 C C . ASP A 1 223 ? -22.202 16.165 10.261 1.00 96.12 223 ASP A C 1
ATOM 1754 O O . ASP A 1 223 ? -23.028 15.253 10.285 1.00 96.12 223 ASP A O 1
ATOM 1758 N N . SER A 1 224 ? -20.905 15.945 10.513 1.00 97.88 224 SER A N 1
ATOM 1759 C CA . SER A 1 224 ? -20.372 14.623 10.863 1.00 97.88 224 SER A CA 1
ATOM 1760 C C . SER A 1 224 ? -20.960 14.122 12.183 1.00 97.88 224 SER A C 1
ATOM 1762 O O . SER A 1 224 ? -21.346 12.961 12.277 1.00 97.88 224 SER A O 1
ATOM 1764 N N . PHE A 1 225 ? -21.087 14.993 13.185 1.00 98.00 225 PHE A N 1
ATOM 1765 C CA . PHE A 1 225 ? -21.648 14.621 14.486 1.00 98.00 225 PHE A CA 1
ATOM 1766 C C . PHE A 1 225 ? -23.155 14.358 14.390 1.00 98.00 225 PHE A C 1
ATOM 1768 O O . PHE A 1 225 ? -23.623 13.312 14.831 1.00 98.00 225 PHE A O 1
ATOM 1775 N N . ASN A 1 226 ? -23.892 15.231 13.691 1.00 97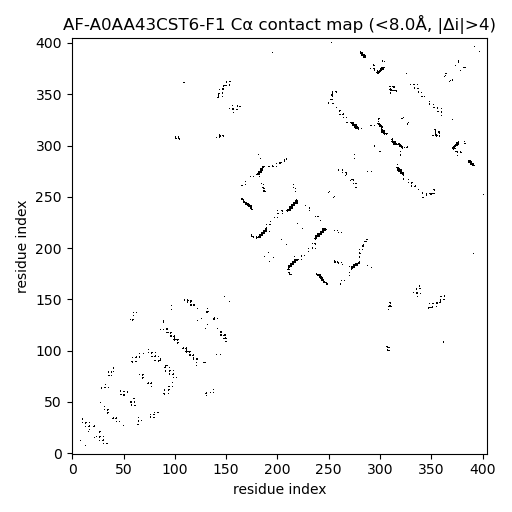.81 226 ASN A N 1
ATOM 1776 C CA . ASN A 1 226 ? -25.323 15.033 13.428 1.00 97.81 226 ASN A CA 1
ATOM 1777 C C . 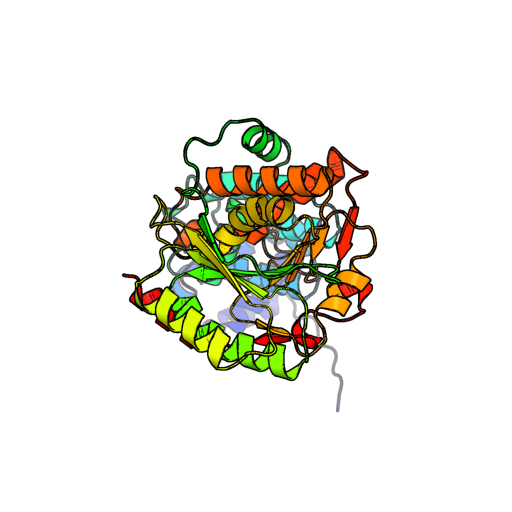ASN A 1 226 ? -25.592 13.718 12.679 1.00 97.81 226 ASN A C 1
ATOM 1779 O O . ASN A 1 226 ? -26.569 13.019 12.954 1.00 97.81 226 ASN A O 1
ATOM 1783 N N . LEU A 1 227 ? -24.731 13.377 11.714 1.00 98.38 227 LEU A N 1
ATOM 1784 C CA . LEU A 1 227 ? -24.825 12.113 11.000 1.00 98.38 227 LEU A CA 1
ATOM 1785 C C . LEU A 1 227 ? -24.549 10.928 11.928 1.00 98.38 227 LEU A C 1
ATOM 1787 O O . LEU A 1 227 ? -25.278 9.946 11.859 1.00 98.38 227 LEU A O 1
ATOM 1791 N N . PHE A 1 228 ? -23.540 11.005 12.794 1.00 98.56 228 PHE A N 1
ATOM 1792 C CA . PHE A 1 228 ? -23.251 9.935 13.747 1.00 98.56 228 PHE A CA 1
ATOM 1793 C C . PHE A 1 228 ? -24.427 9.677 14.704 1.00 98.56 228 PHE A C 1
ATOM 1795 O O . PHE A 1 228 ? -24.849 8.529 14.850 1.00 98.56 228 PHE A O 1
ATOM 1802 N N . ASP A 1 229 ? -25.030 10.730 15.260 1.00 98.25 229 ASP A N 1
ATOM 1803 C CA . ASP A 1 229 ? -26.226 10.612 16.105 1.00 98.25 229 ASP A CA 1
ATOM 1804 C C . ASP A 1 229 ? -27.393 9.963 15.351 1.00 98.25 229 ASP A C 1
ATOM 1806 O O . ASP A 1 229 ? -28.088 9.087 15.876 1.00 98.25 229 ASP A O 1
ATOM 1810 N N . LYS A 1 230 ? -27.576 10.340 14.079 1.00 98.38 230 LYS A N 1
ATOM 1811 C CA . LYS A 1 230 ? -28.563 9.704 13.206 1.00 98.38 230 LYS A CA 1
ATOM 1812 C C . LYS A 1 230 ? -28.264 8.217 12.997 1.00 98.38 230 LYS A C 1
ATOM 1814 O O . LYS A 1 230 ? -29.181 7.412 13.109 1.00 98.38 230 LYS A O 1
ATOM 1819 N N . LEU A 1 231 ? -27.012 7.844 12.730 1.00 98.56 231 LEU A N 1
ATOM 1820 C CA . LEU A 1 231 ? -26.616 6.445 12.532 1.00 98.56 231 LEU A CA 1
ATOM 1821 C C . LEU A 1 231 ? -26.874 5.602 13.784 1.00 98.56 231 LEU A C 1
ATOM 1823 O O . LEU A 1 231 ? -27.376 4.489 13.665 1.00 98.56 231 LEU A O 1
ATOM 1827 N N . LYS A 1 232 ? -26.609 6.138 14.980 1.00 97.88 232 LYS A N 1
ATOM 1828 C CA . LYS A 1 232 ? -26.951 5.467 16.243 1.00 97.88 232 LYS A CA 1
ATOM 1829 C C . LYS A 1 232 ? -28.450 5.225 16.385 1.00 97.88 232 LYS A C 1
ATOM 1831 O O . LYS A 1 232 ? -28.859 4.144 16.796 1.00 97.88 232 LYS A O 1
ATOM 1836 N N . SER A 1 233 ? -29.264 6.223 16.045 1.00 97.88 233 SER A N 1
ATOM 1837 C CA . SER A 1 233 ? -30.722 6.099 16.103 1.00 97.88 233 SER A CA 1
ATOM 1838 C C . SER A 1 233 ? -31.259 5.101 15.075 1.00 97.88 233 SER A C 1
ATOM 1840 O O . SER A 1 233 ? -32.130 4.299 15.404 1.00 97.88 233 SER A O 1
ATOM 1842 N N . ASP A 1 234 ? -30.763 5.155 13.837 1.00 98.31 234 ASP A N 1
ATOM 1843 C CA . ASP A 1 234 ? -31.219 4.298 12.737 1.00 98.31 234 ASP A CA 1
ATOM 1844 C C . ASP A 1 234 ? -30.754 2.838 12.921 1.00 98.31 234 ASP A C 1
ATOM 1846 O O . ASP A 1 234 ? -31.426 1.910 12.471 1.00 98.31 234 ASP A O 1
ATOM 1850 N N . HIS A 1 235 ? -29.637 2.624 13.626 1.00 97.75 235 HIS A N 1
ATOM 1851 C CA . HIS A 1 235 ? -29.030 1.314 13.861 1.00 97.75 235 HIS A CA 1
ATOM 1852 C C . HIS A 1 235 ? -28.840 1.024 15.356 1.00 97.75 235 HIS A C 1
ATOM 1854 O O . HIS A 1 235 ? -27.747 0.675 15.789 1.00 97.75 235 HIS A O 1
ATOM 1860 N N . ALA A 1 236 ? -29.913 1.102 16.150 1.00 95.00 236 ALA A N 1
ATOM 1861 C CA . ALA A 1 236 ? -29.866 0.898 17.607 1.00 95.00 236 ALA A CA 1
ATOM 1862 C C . ALA A 1 236 ? -29.326 -0.479 18.066 1.00 95.00 236 ALA A C 1
ATOM 1864 O O . ALA A 1 236 ? -29.026 -0.659 19.243 1.00 95.00 236 ALA A O 1
ATOM 1865 N N . GLY A 1 237 ? -29.227 -1.458 17.158 1.00 94.88 237 GLY A N 1
ATOM 1866 C CA . GLY A 1 237 ? -28.593 -2.754 17.420 1.00 94.88 237 GLY A CA 1
ATOM 1867 C C . GLY A 1 237 ? -27.066 -2.755 17.283 1.00 94.88 237 GLY A C 1
ATOM 1868 O O . GLY A 1 237 ? -26.435 -3.713 17.719 1.00 94.88 237 GLY A O 1
ATOM 1869 N N . LEU A 1 238 ? -26.477 -1.712 16.689 1.00 97.38 238 LEU A N 1
ATOM 1870 C CA . LEU A 1 238 ? -25.032 -1.557 16.567 1.00 97.38 238 LEU A CA 1
ATOM 1871 C C . LEU A 1 238 ? -24.452 -0.794 17.751 1.00 97.38 238 LEU A C 1
ATOM 1873 O O . LEU A 1 238 ? -25.015 0.180 18.249 1.00 97.38 238 LEU A O 1
ATOM 1877 N N . ASN A 1 239 ? -23.256 -1.208 18.139 1.00 97.56 239 ASN A N 1
ATOM 1878 C CA . ASN A 1 239 ? -22.489 -0.599 19.206 1.00 97.56 239 ASN A CA 1
ATOM 1879 C C . ASN A 1 239 ? -21.488 0.407 18.622 1.00 97.56 239 ASN A C 1
ATOM 1881 O O . ASN A 1 239 ? -20.342 0.065 18.328 1.00 97.56 239 ASN A O 1
ATOM 1885 N N . LEU A 1 240 ? -21.955 1.630 18.363 1.00 98.31 240 LEU A N 1
ATOM 1886 C CA . LEU A 1 240 ? -21.176 2.640 17.647 1.00 98.31 240 LEU A CA 1
ATOM 1887 C C . LEU A 1 240 ? -20.293 3.466 18.587 1.00 98.31 240 LEU A C 1
ATOM 1889 O O . LEU A 1 240 ? -20.752 3.959 19.613 1.00 98.31 240 LEU A O 1
ATOM 1893 N N . GLY A 1 241 ? -19.038 3.673 18.190 1.00 98.38 241 GLY A N 1
ATOM 1894 C CA . GLY A 1 241 ? -18.113 4.604 18.836 1.00 98.38 241 GLY A CA 1
ATOM 1895 C C . GLY A 1 241 ? -17.641 5.686 17.867 1.00 98.38 241 GLY A C 1
ATOM 1896 O O . GLY A 1 241 ? -17.573 5.457 16.657 1.00 98.38 241 GLY A O 1
ATOM 1897 N N . LEU A 1 242 ? -17.282 6.852 18.403 1.00 98.56 242 LEU A N 1
ATOM 1898 C CA . LEU A 1 242 ? -16.763 7.977 17.630 1.00 98.56 242 LEU A CA 1
ATOM 1899 C C . LEU A 1 242 ? -15.552 8.598 18.318 1.00 98.56 242 LEU A C 1
ATOM 1901 O O . LEU A 1 242 ? -15.573 8.930 19.506 1.00 98.56 242 LEU A O 1
ATOM 1905 N N . SER A 1 243 ? -14.508 8.805 17.531 1.00 98.56 243 SER A N 1
ATOM 1906 C CA . SER A 1 243 ? -13.432 9.731 17.844 1.00 98.56 243 SER A CA 1
ATOM 1907 C C . SER A 1 243 ? -13.195 10.673 16.677 1.00 98.56 243 SER A C 1
ATOM 1909 O O . SER A 1 243 ? -13.610 10.422 15.542 1.00 98.56 243 SER A O 1
ATOM 1911 N N . PHE A 1 244 ? -12.507 11.771 16.950 1.00 98.19 244 PHE A N 1
ATOM 1912 C CA . PHE A 1 244 ? -12.097 12.700 15.916 1.00 98.19 244 PHE A CA 1
ATOM 1913 C C . PHE A 1 244 ? -10.756 13.332 16.242 1.00 98.19 244 PHE A C 1
ATOM 1915 O O . PHE A 1 244 ? -10.299 13.320 17.383 1.00 98.19 244 PHE A O 1
ATOM 1922 N N . GLU A 1 245 ? -10.156 13.938 15.231 1.00 96.81 245 GLU A N 1
ATOM 1923 C CA . GLU A 1 245 ? -9.060 14.882 15.402 1.00 96.81 245 GLU A CA 1
ATOM 1924 C C . GLU A 1 245 ? -9.399 16.192 14.676 1.00 96.81 245 GLU A C 1
ATOM 1926 O O . GLU A 1 245 ? -10.041 16.173 13.615 1.00 96.81 245 GLU A O 1
ATOM 1931 N N . PRO A 1 246 ? -9.023 17.358 15.229 1.00 95.94 246 PRO A N 1
ATOM 1932 C CA . PRO A 1 246 ? -9.205 18.625 14.535 1.00 95.94 246 PRO A CA 1
ATOM 1933 C C . PRO A 1 246 ? -8.327 18.693 13.269 1.00 95.94 246 PRO A C 1
ATOM 1935 O O . PRO A 1 246 ? -7.419 17.885 13.089 1.00 95.94 246 PRO A O 1
ATOM 1938 N N . PRO A 1 247 ? -8.550 19.671 12.371 1.00 93.69 247 PRO A N 1
ATOM 1939 C CA . PRO A 1 247 ? -7.706 19.847 11.193 1.00 93.69 247 PRO A CA 1
ATOM 1940 C C . PRO A 1 247 ? -6.219 20.013 11.546 1.00 93.69 247 PRO A C 1
ATOM 1942 O O . PRO A 1 247 ? -5.822 21.018 12.136 1.00 93.69 247 PRO A O 1
ATOM 1945 N N . GLY A 1 248 ? -5.401 19.046 11.129 1.00 92.88 248 GLY A N 1
ATOM 1946 C CA . GLY A 1 248 ? -3.958 19.030 11.354 1.00 92.88 248 GLY A CA 1
ATOM 1947 C C . GLY A 1 248 ? -3.122 19.743 10.280 1.00 92.88 248 GLY A C 1
ATOM 1948 O O . GLY A 1 248 ? -3.669 20.427 9.400 1.00 92.88 248 GLY A O 1
ATOM 1949 N N . PRO A 1 249 ? -1.784 19.572 10.341 1.00 92.25 249 PRO A N 1
ATOM 1950 C CA . PRO A 1 249 ? -0.849 20.144 9.370 1.00 92.25 249 PRO A CA 1
ATOM 1951 C C . PRO A 1 249 ? -0.967 19.503 7.980 1.00 92.25 249 PRO A C 1
ATOM 1953 O O . PRO A 1 249 ? -0.676 20.158 6.980 1.00 92.25 249 PRO A O 1
ATOM 1956 N N . TRP A 1 250 ? -1.443 18.257 7.898 1.00 94.75 250 TRP A N 1
ATOM 1957 C CA . TRP A 1 250 ? -1.617 17.536 6.639 1.00 94.75 250 TRP A CA 1
ATOM 1958 C C . TRP A 1 250 ? -3.091 17.459 6.251 1.00 94.75 250 TRP A C 1
ATOM 1960 O O . TRP A 1 250 ? -3.934 16.944 6.983 1.00 94.75 250 TRP A O 1
ATOM 1970 N N . ARG A 1 251 ? -3.412 17.989 5.068 1.00 92.69 251 ARG A N 1
ATOM 1971 C CA . ARG A 1 251 ? -4.785 18.072 4.540 1.00 92.69 251 ARG A CA 1
ATOM 1972 C C . ARG A 1 251 ? -4.868 17.467 3.147 1.00 92.69 251 ARG A C 1
ATOM 1974 O O . ARG A 1 251 ? -5.245 18.128 2.183 1.00 92.69 251 ARG A O 1
ATOM 1981 N N . HIS A 1 252 ? -4.425 16.222 3.021 1.00 93.06 252 HIS A N 1
ATOM 1982 C CA . HIS A 1 252 ? -4.331 15.552 1.730 1.00 93.06 252 HIS A CA 1
ATOM 1983 C C . HIS A 1 252 ? -4.647 14.054 1.830 1.00 93.06 252 HIS A C 1
ATOM 1985 O O . HIS A 1 252 ? -4.486 13.462 2.898 1.00 93.06 252 HIS A O 1
ATOM 1991 N N . PRO A 1 253 ? -5.038 13.410 0.707 1.00 93.00 253 PRO A N 1
ATOM 1992 C CA . PRO A 1 253 ? -5.444 12.005 0.685 1.00 93.00 253 PRO A CA 1
ATOM 1993 C C . PRO A 1 253 ? -4.467 11.037 1.365 1.00 93.00 253 PRO A C 1
ATOM 1995 O O . PRO A 1 253 ? -4.913 10.151 2.079 1.00 93.00 253 PRO A O 1
ATOM 1998 N N . VAL A 1 254 ? -3.154 11.237 1.187 1.00 95.75 254 VAL A N 1
ATOM 1999 C CA . VAL A 1 254 ? -2.116 10.371 1.783 1.00 95.75 254 VAL A CA 1
ATOM 2000 C C . VAL A 1 254 ? -2.167 10.367 3.312 1.00 95.75 254 VAL A C 1
ATOM 2002 O O . VAL A 1 254 ? -1.957 9.333 3.937 1.00 95.75 254 VAL A O 1
ATOM 2005 N N . TYR A 1 255 ? -2.461 11.512 3.931 1.00 96.88 255 TYR A N 1
ATOM 2006 C CA . TYR A 1 255 ? -2.592 11.569 5.378 1.00 96.88 255 TYR A CA 1
ATOM 2007 C C . TYR A 1 255 ? -3.839 10.811 5.827 1.00 96.88 255 TYR A C 1
ATOM 2009 O O . TYR A 1 255 ? -3.755 9.971 6.711 1.00 96.88 255 TYR A O 1
ATOM 2017 N N . TYR A 1 256 ? -4.972 11.029 5.156 1.00 95.38 256 TYR A N 1
ATOM 2018 C CA . TYR A 1 256 ? -6.230 10.364 5.500 1.00 95.38 256 TYR A CA 1
ATOM 2019 C C . TYR A 1 256 ? -6.142 8.839 5.388 1.00 95.38 256 TYR A C 1
ATOM 2021 O O . TYR A 1 256 ? -6.715 8.139 6.217 1.00 95.38 256 TYR A O 1
ATOM 2029 N N . THR A 1 257 ? -5.387 8.308 4.420 1.00 94.88 257 THR A N 1
ATOM 2030 C CA . THR A 1 257 ? -5.132 6.863 4.346 1.00 94.88 257 THR A CA 1
ATOM 2031 C C . THR A 1 257 ? -4.257 6.380 5.500 1.00 94.88 257 THR A C 1
ATOM 2033 O O . THR A 1 257 ? -4.522 5.311 6.035 1.00 94.88 257 THR A O 1
ATOM 2036 N N . CYS A 1 258 ? -3.268 7.161 5.944 1.00 97.62 258 CYS A N 1
ATOM 2037 C CA . CYS A 1 258 ? -2.383 6.773 7.046 1.00 97.62 258 CYS A CA 1
ATOM 2038 C C . CYS A 1 258 ? -2.944 7.072 8.450 1.00 97.62 258 CYS A C 1
ATOM 2040 O O . CYS A 1 258 ? -2.446 6.509 9.424 1.00 97.62 258 CYS A O 1
ATOM 2042 N N . ALA A 1 259 ? -3.975 7.918 8.567 1.00 97.00 259 ALA A N 1
ATOM 2043 C CA . ALA A 1 259 ? -4.590 8.339 9.832 1.00 97.00 259 ALA A CA 1
ATOM 2044 C C . ALA A 1 259 ? -4.982 7.150 10.723 1.00 97.00 259 ALA A C 1
ATOM 2046 O O . ALA A 1 259 ? -4.877 7.219 11.946 1.00 97.00 259 ALA A O 1
ATOM 2047 N N . ARG A 1 260 ? -5.335 6.017 10.100 1.00 96.56 260 ARG A N 1
ATOM 2048 C CA . ARG A 1 260 ? -5.631 4.757 10.788 1.00 96.56 260 ARG A CA 1
ATOM 2049 C C . ARG A 1 260 ? -4.515 4.311 11.736 1.00 96.56 260 ARG A C 1
ATOM 2051 O O . ARG A 1 260 ? -4.820 3.906 12.847 1.00 96.56 260 ARG A O 1
ATOM 2058 N N . PHE A 1 261 ? -3.235 4.443 11.378 1.00 97.94 261 PHE A N 1
ATOM 2059 C CA . PHE A 1 261 ? -2.140 4.017 12.263 1.00 97.94 261 PHE A CA 1
ATOM 2060 C C . PHE A 1 261 ? -2.031 4.883 13.520 1.00 97.94 261 PHE A C 1
ATOM 2062 O O . PHE A 1 261 ? -1.674 4.384 14.586 1.00 97.94 261 PHE A O 1
ATOM 2069 N N . PHE A 1 262 ? -2.371 6.167 13.423 1.00 97.31 262 PHE A N 1
ATOM 2070 C CA . PHE A 1 262 ? -2.410 7.061 14.578 1.00 97.31 262 PHE A CA 1
ATOM 2071 C C . PHE A 1 262 ? -3.622 6.765 15.456 1.00 97.31 262 PHE A C 1
ATOM 2073 O O . PHE A 1 262 ? -3.463 6.549 16.655 1.00 97.31 262 PHE A O 1
ATOM 2080 N N . ALA A 1 263 ? -4.802 6.631 14.842 1.00 97.56 263 ALA A N 1
ATOM 2081 C CA . ALA A 1 263 ? -6.023 6.276 15.550 1.00 97.56 263 ALA A CA 1
ATOM 2082 C C . ALA A 1 263 ? -5.870 4.951 16.311 1.00 97.56 263 ALA A C 1
ATOM 2084 O O . ALA A 1 263 ? -6.110 4.911 17.512 1.00 97.56 263 ALA A O 1
ATOM 2085 N N . ILE A 1 264 ? -5.392 3.885 15.659 1.00 97.75 264 ILE A N 1
ATOM 2086 C CA . ILE A 1 264 ? -5.213 2.562 16.286 1.00 97.75 264 ILE A CA 1
ATOM 2087 C C . ILE A 1 264 ? -4.287 2.642 17.508 1.00 97.75 264 ILE A C 1
ATOM 2089 O O . ILE A 1 264 ? -4.571 2.001 18.520 1.00 97.75 264 ILE A O 1
ATOM 2093 N N . GLY A 1 265 ? -3.239 3.473 17.460 1.00 95.81 265 GLY A N 1
ATOM 2094 C CA . GLY A 1 265 ? -2.344 3.692 18.600 1.00 95.81 265 GLY A CA 1
ATOM 2095 C C . GLY A 1 265 ? -3.047 4.249 19.843 1.00 95.81 265 GLY A C 1
ATOM 2096 O O . GLY A 1 265 ? -2.645 3.933 20.959 1.00 95.81 265 GLY A O 1
ATOM 2097 N N . SER A 1 266 ? -4.121 5.024 19.669 1.00 95.81 266 SER A N 1
ATOM 2098 C CA . SER A 1 266 ? -4.978 5.495 20.767 1.00 95.81 266 SER A CA 1
ATOM 2099 C C . SER A 1 266 ? -6.105 4.513 21.104 1.00 95.81 266 SER A C 1
ATOM 2101 O O . SER A 1 266 ? -6.461 4.359 22.272 1.00 95.81 266 SER A O 1
ATOM 2103 N N . LEU A 1 267 ? -6.676 3.838 20.101 1.00 96.75 267 LEU A N 1
ATOM 2104 C CA . LEU A 1 267 ? -7.821 2.944 20.288 1.00 96.75 267 LEU A CA 1
ATOM 2105 C C . LEU A 1 267 ? -7.449 1.653 21.022 1.00 96.75 267 LEU A C 1
ATOM 2107 O O . LEU A 1 267 ? -8.229 1.221 21.866 1.00 96.75 267 LEU A O 1
ATOM 2111 N N . LEU A 1 268 ? -6.276 1.067 20.755 1.00 96.25 268 LEU A N 1
ATOM 2112 C CA . LEU A 1 268 ? -5.806 -0.136 21.454 1.00 96.25 268 LEU A CA 1
ATOM 2113 C C . LEU A 1 268 ? -5.814 0.032 22.985 1.00 96.25 268 LEU A C 1
ATOM 2115 O O . LEU A 1 268 ? -6.546 -0.701 23.655 1.00 96.25 268 LEU A O 1
ATOM 2119 N N . PRO A 1 269 ? -5.079 1.004 23.569 1.00 94.56 269 PRO A N 1
ATOM 2120 C CA . PRO A 1 269 ? -5.109 1.209 25.014 1.00 94.56 269 PRO A CA 1
ATOM 2121 C C . PRO A 1 269 ? -6.460 1.743 25.503 1.00 94.56 269 PRO A C 1
ATOM 2123 O O . PRO A 1 269 ? -6.863 1.416 26.615 1.00 94.56 269 PRO A O 1
ATOM 2126 N N . GLY A 1 270 ? -7.171 2.537 24.693 1.00 95.12 270 GLY A N 1
ATOM 2127 C CA . GLY A 1 270 ? -8.464 3.110 25.072 1.00 95.12 270 GLY A CA 1
ATOM 2128 C C . GLY A 1 270 ? -9.557 2.059 25.268 1.00 95.12 270 GLY A C 1
ATOM 2129 O O . GLY A 1 270 ? -10.300 2.119 26.246 1.00 95.12 270 GLY A O 1
ATOM 2130 N N . TYR A 1 271 ? -9.648 1.081 24.364 1.00 96.81 271 TYR A N 1
ATOM 2131 C CA . TYR A 1 271 ? -10.608 -0.020 24.465 1.00 96.81 271 TYR A CA 1
ATOM 2132 C C . TYR A 1 271 ? -10.109 -1.180 25.325 1.00 96.81 271 TYR A C 1
ATOM 2134 O O . TYR A 1 271 ? -10.926 -1.916 25.874 1.00 96.81 271 TYR A O 1
ATOM 2142 N N . GLY A 1 272 ? -8.792 -1.379 25.421 1.00 96.62 272 GLY A N 1
ATOM 2143 C CA . GLY A 1 272 ? -8.219 -2.569 26.046 1.00 96.62 272 GLY A CA 1
ATOM 2144 C C . GLY A 1 272 ? -8.459 -3.857 25.244 1.00 96.62 272 GLY A C 1
ATOM 2145 O O . GLY A 1 272 ? -8.204 -4.944 25.757 1.00 96.62 272 GLY A O 1
ATOM 2146 N N . LEU A 1 273 ? -8.916 -3.747 23.994 1.00 98.06 273 LEU A N 1
ATOM 2147 C CA . LEU A 1 273 ? -9.254 -4.856 23.101 1.00 98.06 273 LEU A CA 1
ATOM 2148 C C . LEU A 1 273 ? -8.390 -4.819 21.829 1.00 98.06 273 LEU A C 1
ATOM 2150 O O . LEU A 1 273 ? -7.959 -3.736 21.428 1.00 98.06 273 LEU A O 1
ATOM 2154 N N . PRO A 1 274 ? -8.171 -5.967 21.162 1.00 98.50 274 PRO A N 1
ATOM 2155 C CA . PRO A 1 274 ? -7.683 -6.014 19.786 1.00 98.50 274 PRO A CA 1
ATOM 2156 C C . PRO A 1 274 ? -8.480 -5.113 18.836 1.00 98.50 274 PRO A C 1
ATOM 2158 O O . PRO A 1 274 ? -9.689 -4.936 18.998 1.00 98.50 274 PRO A O 1
ATOM 2161 N N . VAL A 1 275 ? -7.818 -4.594 17.803 1.00 98.75 275 VAL A N 1
ATOM 2162 C CA . VAL A 1 275 ? -8.428 -3.741 16.777 1.00 98.75 275 VAL A CA 1
ATOM 2163 C C . VAL A 1 275 ? -8.347 -4.414 15.409 1.00 98.75 275 VAL A C 1
ATOM 2165 O O . VAL A 1 275 ? -7.264 -4.716 14.914 1.00 98.75 275 VAL A O 1
ATOM 2168 N N . LEU A 1 276 ? -9.501 -4.592 14.767 1.00 98.75 276 LEU A N 1
ATOM 2169 C CA . LEU A 1 276 ? -9.627 -4.920 13.351 1.00 98.75 276 LEU A CA 1
ATOM 2170 C C . LEU A 1 276 ? -9.871 -3.624 12.568 1.00 98.75 276 LEU A C 1
ATOM 2172 O O . LEU A 1 276 ? -10.982 -3.095 12.542 1.00 98.75 276 LEU A O 1
ATOM 2176 N N . ALA A 1 277 ? -8.830 -3.090 11.940 1.00 98.56 277 ALA A N 1
ATOM 2177 C CA . ALA A 1 277 ? -8.927 -1.910 11.097 1.00 98.56 277 ALA A CA 1
ATOM 2178 C C . ALA A 1 277 ? -9.427 -2.279 9.694 1.00 98.56 277 ALA A C 1
ATOM 2180 O O . ALA A 1 277 ? -8.865 -3.162 9.041 1.00 98.56 277 ALA A O 1
ATOM 2181 N N . VAL A 1 278 ? -10.459 -1.580 9.223 1.00 98.19 278 VAL A N 1
ATOM 2182 C CA . VAL A 1 278 ? -11.121 -1.836 7.937 1.00 98.19 278 VAL A CA 1
ATOM 2183 C C . VAL A 1 278 ? -11.166 -0.550 7.112 1.00 98.19 278 VAL A C 1
ATOM 2185 O O . VAL A 1 278 ? -11.452 0.529 7.634 1.00 98.19 278 VAL A O 1
ATOM 2188 N N . ASP A 1 279 ? -10.873 -0.654 5.816 1.00 96.62 279 ASP A N 1
ATOM 2189 C CA . ASP A 1 279 ? -10.983 0.470 4.886 1.00 96.62 279 ASP A CA 1
ATOM 2190 C C . ASP A 1 279 ? -12.435 0.949 4.772 1.00 96.62 279 ASP A C 1
ATOM 2192 O O . ASP A 1 279 ? -13.385 0.171 4.812 1.00 96.62 279 ASP A O 1
ATOM 2196 N N . ALA A 1 280 ? -12.633 2.249 4.596 1.00 95.56 280 ALA A N 1
ATOM 2197 C CA . ALA A 1 280 ? -13.982 2.812 4.600 1.00 95.56 280 ALA A CA 1
ATOM 2198 C C . ALA A 1 280 ? -14.795 2.499 3.337 1.00 95.56 280 ALA A C 1
ATOM 2200 O O . ALA A 1 280 ? -16.008 2.682 3.310 1.00 95.56 280 ALA A O 1
ATOM 2201 N N . ASP A 1 281 ? -14.144 2.072 2.261 1.00 94.75 281 ASP A N 1
ATOM 2202 C CA . ASP A 1 281 ? -14.782 1.794 0.979 1.00 94.75 281 ASP A CA 1
ATOM 2203 C C . ASP A 1 281 ? -14.888 0.294 0.674 1.00 94.75 281 ASP A C 1
ATOM 2205 O O . ASP A 1 281 ? -15.194 -0.074 -0.466 1.00 94.75 281 ASP A O 1
ATOM 2209 N N . ILE A 1 282 ? -14.691 -0.562 1.678 1.00 95.50 282 ILE A N 1
ATOM 2210 C CA . ILE A 1 282 ? -14.945 -2.000 1.591 1.00 95.50 282 ILE A CA 1
ATOM 2211 C C . ILE A 1 282 ? -16.022 -2.399 2.594 1.00 95.50 282 ILE A C 1
ATOM 2213 O O . ILE A 1 282 ? -16.039 -1.948 3.736 1.00 95.50 282 ILE A O 1
ATOM 2217 N N . LEU A 1 283 ? -16.926 -3.270 2.161 1.00 96.19 283 LEU A N 1
ATOM 2218 C CA . LEU A 1 283 ? -17.920 -3.884 3.028 1.00 96.19 283 LEU A CA 1
ATOM 2219 C C . LEU A 1 283 ? -17.644 -5.388 3.124 1.00 96.19 283 LEU A C 1
ATOM 2221 O O . LEU A 1 283 ? -17.672 -6.048 2.079 1.00 96.19 283 LEU A O 1
ATOM 2225 N N . PRO A 1 284 ? -17.404 -5.941 4.325 1.00 95.69 284 PRO A N 1
ATOM 2226 C CA . PRO A 1 284 ? -17.294 -7.383 4.507 1.00 95.69 284 PRO A CA 1
ATOM 2227 C C . PRO A 1 284 ? -18.564 -8.115 4.055 1.00 95.69 284 PRO A C 1
ATOM 2229 O O . PRO A 1 284 ? -19.675 -7.619 4.225 1.00 95.69 284 PRO A O 1
ATOM 2232 N N . SER A 1 285 ? -18.405 -9.304 3.480 1.00 96.75 285 SER A N 1
ATOM 2233 C CA . SER A 1 285 ? -19.500 -10.223 3.138 1.00 96.75 285 SER A CA 1
ATOM 2234 C C . SER A 1 285 ? -19.632 -11.385 4.127 1.00 96.75 285 SER A C 1
ATOM 2236 O O . SER A 1 285 ? -20.470 -12.264 3.936 1.00 96.75 285 SER A O 1
ATOM 2238 N N . ILE A 1 286 ? -18.789 -11.407 5.160 1.00 96.75 286 ILE A N 1
ATOM 2239 C CA . ILE A 1 286 ? -18.759 -12.395 6.240 1.00 96.75 286 ILE A CA 1
ATOM 2240 C C . ILE A 1 286 ? -18.597 -11.685 7.586 1.00 96.75 286 ILE A C 1
ATOM 2242 O O . ILE A 1 286 ? -18.256 -10.502 7.626 1.00 96.75 286 ILE A O 1
ATOM 2246 N N . SER A 1 287 ? -18.813 -12.413 8.686 1.00 97.31 287 SER A N 1
ATOM 2247 C CA . SER A 1 287 ? -18.560 -11.881 10.029 1.00 97.31 287 SER A CA 1
ATOM 2248 C C . SER A 1 287 ? -17.093 -11.438 10.177 1.00 97.31 287 SER A C 1
ATOM 2250 O O . SER A 1 287 ? -16.197 -12.236 9.882 1.00 97.31 287 SER A O 1
ATOM 2252 N N . PRO A 1 288 ? -16.817 -10.216 10.670 1.00 97.88 288 PRO A N 1
ATOM 2253 C CA . PRO A 1 288 ? -15.455 -9.735 10.895 1.00 97.88 288 PRO A CA 1
ATOM 2254 C C . PRO A 1 288 ? -14.647 -10.595 11.873 1.00 97.88 288 PRO A C 1
ATOM 2256 O O . PRO A 1 288 ? -13.425 -10.660 11.753 1.00 97.88 288 PRO A O 1
ATOM 2259 N N . GLY A 1 289 ? -15.323 -11.303 12.788 1.00 98.00 289 GLY A N 1
ATOM 2260 C CA . GLY A 1 289 ? -14.685 -12.232 13.724 1.00 98.00 289 GLY A CA 1
ATOM 2261 C C . GLY A 1 289 ? -13.886 -13.337 13.027 1.00 98.00 289 GLY A C 1
ATOM 2262 O O . GLY A 1 289 ? -12.868 -13.767 13.550 1.00 98.00 289 GLY A O 1
ATOM 2263 N N . VAL A 1 290 ? -14.251 -13.710 11.795 1.00 98.19 290 VAL A N 1
ATOM 2264 C CA . VAL A 1 290 ? -13.506 -14.702 11.000 1.00 98.19 290 VAL A CA 1
ATOM 2265 C C . VAL A 1 290 ? -12.080 -14.231 10.692 1.00 98.19 290 VAL A C 1
ATOM 2267 O O . VAL A 1 290 ? -11.152 -15.040 10.711 1.00 98.19 290 VAL A O 1
ATOM 2270 N N . PHE A 1 291 ? -11.871 -12.933 10.437 1.00 98.44 291 PHE A N 1
ATOM 2271 C CA . PHE A 1 291 ? -10.524 -12.390 10.223 1.00 98.44 291 PHE A CA 1
ATOM 2272 C C . PHE A 1 291 ? -9.697 -12.432 11.510 1.00 98.44 291 PHE A C 1
ATOM 2274 O O . PHE A 1 291 ? -8.515 -12.758 11.464 1.00 98.44 291 PHE A O 1
ATOM 2281 N N . VAL A 1 292 ? -10.331 -12.138 12.648 1.00 98.44 292 VAL A N 1
ATOM 2282 C CA . VAL A 1 292 ? -9.700 -12.160 13.975 1.00 98.44 292 VAL A CA 1
ATOM 2283 C C . VAL A 1 292 ? -9.304 -13.584 14.363 1.00 98.44 292 VAL A C 1
ATOM 2285 O O . VAL A 1 292 ? -8.163 -13.818 14.743 1.00 98.44 292 VAL A O 1
ATOM 2288 N N . GLU A 1 293 ? -10.207 -14.550 14.196 1.00 98.38 293 GLU A N 1
ATOM 2289 C CA . GLU A 1 293 ? -9.933 -15.972 14.434 1.00 98.38 293 GLU A CA 1
ATOM 2290 C C . GLU A 1 293 ? -8.799 -16.489 13.539 1.00 98.38 293 GLU A C 1
ATOM 2292 O O . GLU A 1 293 ? -7.927 -17.222 14.002 1.00 98.38 293 GLU A O 1
ATOM 2297 N N . SER A 1 294 ? -8.773 -16.069 12.270 1.00 98.44 294 SER A N 1
ATOM 2298 C CA . SER A 1 294 ? -7.748 -16.489 11.304 1.00 98.44 294 SER A CA 1
ATOM 2299 C C . SER A 1 294 ? -6.379 -15.868 11.559 1.00 98.44 294 SER A C 1
ATOM 2301 O O . SER A 1 294 ? -5.372 -16.445 11.156 1.00 98.44 294 SER A O 1
ATOM 2303 N N . ALA A 1 295 ? -6.326 -14.707 12.217 1.00 98.31 295 ALA A N 1
ATOM 2304 C CA . ALA A 1 295 ? -5.070 -14.096 12.635 1.00 98.31 295 ALA A CA 1
ATOM 2305 C C . ALA A 1 295 ? -4.377 -14.894 13.756 1.00 98.31 295 ALA A C 1
ATOM 2307 O O . ALA A 1 295 ? -3.157 -14.810 13.896 1.00 98.31 295 ALA A O 1
ATOM 2308 N N . GLY A 1 296 ? -5.135 -15.678 14.534 1.00 96.62 296 GLY A N 1
ATOM 2309 C CA . GLY A 1 296 ? -4.609 -16.519 15.606 1.00 96.62 296 GLY A CA 1
ATOM 2310 C C . GLY A 1 296 ? -3.814 -15.723 16.643 1.00 96.62 296 GLY A C 1
ATOM 2311 O O . GLY A 1 296 ? -4.272 -14.695 17.144 1.00 96.62 296 GLY A O 1
ATOM 2312 N N . ASP A 1 297 ? -2.612 -16.207 16.953 1.00 96.88 297 ASP A N 1
ATOM 2313 C CA . ASP A 1 297 ? -1.699 -15.597 17.923 1.00 96.88 297 ASP A CA 1
ATOM 2314 C C . ASP A 1 297 ? -0.710 -14.593 17.310 1.00 96.88 297 ASP A C 1
ATOM 2316 O O . ASP A 1 297 ? 0.205 -14.159 18.005 1.00 96.88 297 ASP A O 1
ATOM 2320 N N . ALA A 1 298 ? -0.887 -14.190 16.049 1.00 98.06 298 ALA A N 1
ATOM 2321 C CA . ALA A 1 298 ? 0.021 -13.256 15.388 1.00 98.06 298 ALA A CA 1
ATOM 2322 C C . ALA A 1 298 ? 0.025 -11.867 16.043 1.00 98.06 298 ALA A C 1
ATOM 2324 O O . ALA A 1 298 ? -1.012 -11.394 16.503 1.00 98.06 298 ALA A O 1
ATOM 2325 N N . ASP A 1 299 ? 1.164 -11.172 15.999 1.00 98.44 299 ASP A N 1
ATOM 2326 C CA . ASP A 1 299 ? 1.317 -9.787 16.471 1.00 98.44 299 ASP A CA 1
ATOM 2327 C C . ASP A 1 299 ? 0.758 -8.757 15.480 1.00 98.44 299 ASP A C 1
ATOM 2329 O O . ASP A 1 299 ? 0.484 -7.608 15.844 1.00 98.44 299 ASP A O 1
ATOM 2333 N N . PHE A 1 300 ? 0.598 -9.164 14.220 1.00 98.69 300 PHE A N 1
ATOM 2334 C CA . PHE A 1 300 ? -0.054 -8.409 13.159 1.00 98.69 300 PHE A CA 1
ATOM 2335 C C . PHE A 1 300 ? -0.572 -9.357 12.072 1.00 98.69 300 PHE A C 1
ATOM 2337 O O . PHE A 1 300 ? 0.101 -10.324 11.707 1.00 98.69 300 PHE A O 1
ATOM 2344 N N . ALA A 1 301 ? -1.739 -9.061 11.500 1.00 98.75 301 ALA A N 1
ATOM 2345 C CA . ALA A 1 301 ? -2.227 -9.790 10.333 1.00 98.75 301 ALA A CA 1
ATOM 2346 C C . ALA A 1 301 ? -2.864 -8.860 9.299 1.00 98.75 301 ALA A C 1
ATOM 2348 O O . ALA A 1 301 ? -3.590 -7.926 9.643 1.00 98.75 301 ALA A O 1
ATOM 2349 N N . CYS A 1 302 ? -2.616 -9.132 8.024 1.00 98.62 302 CYS A N 1
ATOM 2350 C CA . CYS A 1 302 ? -3.293 -8.506 6.889 1.00 98.62 302 CYS A CA 1
ATOM 2351 C C . CYS A 1 302 ? -3.241 -9.455 5.685 1.00 98.62 302 CYS A C 1
ATOM 2353 O O . CYS A 1 302 ? -2.775 -10.585 5.810 1.00 98.62 302 CYS A O 1
ATOM 2355 N N . PHE A 1 303 ? -3.745 -9.032 4.529 1.00 98.38 303 PHE A N 1
ATOM 2356 C CA . PHE A 1 303 ? -3.622 -9.823 3.305 1.00 98.38 303 PHE A CA 1
ATOM 2357 C C . PHE A 1 303 ? -2.287 -9.536 2.618 1.00 98.38 303 PHE A C 1
ATOM 2359 O O . PHE A 1 303 ? -2.006 -8.382 2.274 1.00 98.38 303 PHE A O 1
ATOM 2366 N N . ASP A 1 304 ? -1.509 -10.589 2.371 1.00 97.12 304 ASP A N 1
ATOM 2367 C CA . ASP A 1 304 ? -0.502 -10.585 1.315 1.00 97.12 304 ASP A CA 1
ATOM 2368 C C . ASP A 1 304 ? -1.228 -10.722 -0.031 1.00 97.12 304 ASP A C 1
ATOM 2370 O O . ASP A 1 304 ? -2.106 -11.569 -0.218 1.00 97.12 304 ASP A O 1
ATOM 2374 N N . THR A 1 305 ? -0.927 -9.838 -0.973 1.00 95.56 305 THR A N 1
ATOM 2375 C CA . THR A 1 305 ? -1.597 -9.822 -2.277 1.00 95.56 305 THR A CA 1
ATOM 2376 C C . THR A 1 305 ? -0.988 -10.809 -3.274 1.00 95.56 305 THR A C 1
ATOM 2378 O O . THR A 1 305 ? -1.526 -10.960 -4.374 1.00 95.56 305 THR A O 1
ATOM 2381 N N . GLY A 1 306 ? 0.146 -11.436 -2.938 1.00 94.25 306 GLY A N 1
ATOM 2382 C CA . GLY A 1 306 ? 0.962 -12.227 -3.860 1.00 94.25 306 GLY A CA 1
ATOM 2383 C C . GLY A 1 306 ? 1.632 -11.384 -4.948 1.00 94.25 306 GLY A C 1
ATOM 2384 O O . GLY A 1 306 ? 2.137 -11.920 -5.934 1.00 94.25 306 GLY A O 1
ATOM 2385 N N . ARG A 1 307 ? 1.596 -10.054 -4.815 1.00 95.19 307 ARG A N 1
ATOM 2386 C CA . ARG A 1 307 ? 2.248 -9.128 -5.737 1.00 95.19 307 ARG A CA 1
ATOM 2387 C C . ARG A 1 307 ? 3.700 -8.915 -5.346 1.00 95.19 307 ARG A C 1
ATOM 2389 O O . ARG A 1 307 ? 4.072 -9.007 -4.184 1.00 95.19 307 ARG A O 1
ATOM 2396 N N . ASN A 1 308 ? 4.506 -8.544 -6.331 1.00 96.19 308 ASN A N 1
ATOM 2397 C CA . ASN A 1 308 ? 5.942 -8.343 -6.168 1.00 96.19 308 ASN A CA 1
ATOM 2398 C C . ASN A 1 308 ? 6.361 -6.864 -6.148 1.00 96.19 308 ASN A C 1
ATOM 2400 O O . ASN A 1 308 ? 7.542 -6.557 -5.995 1.00 96.19 308 ASN A O 1
ATOM 2404 N N . GLU A 1 309 ? 5.414 -5.930 -6.266 1.00 97.00 309 GLU A N 1
ATOM 2405 C CA . GLU A 1 309 ? 5.706 -4.511 -6.091 1.00 97.00 309 GLU A CA 1
ATOM 2406 C C . GLU A 1 309 ? 5.694 -4.131 -4.598 1.00 97.00 309 GLU A C 1
ATOM 2408 O O . GLU A 1 309 ? 4.746 -4.460 -3.880 1.00 97.00 309 GLU A O 1
ATOM 2413 N N . PRO A 1 310 ? 6.693 -3.384 -4.095 1.00 96.25 310 PRO A N 1
ATOM 2414 C CA . PRO A 1 310 ? 6.975 -3.318 -2.659 1.00 96.25 310 PRO A CA 1
ATOM 2415 C C . PRO A 1 310 ? 5.862 -2.658 -1.839 1.00 96.25 310 PRO A C 1
ATOM 2417 O O . PRO A 1 310 ? 5.497 -3.153 -0.779 1.00 96.25 310 PRO A O 1
ATOM 2420 N N . ALA A 1 311 ? 5.243 -1.587 -2.341 1.00 95.69 311 ALA A N 1
ATOM 2421 C CA . ALA A 1 311 ? 4.088 -0.976 -1.678 1.00 95.69 311 ALA A CA 1
ATOM 2422 C C . ALA A 1 311 ? 2.754 -1.609 -2.110 1.00 95.69 311 ALA A C 1
ATOM 2424 O O . ALA A 1 311 ? 1.730 -0.940 -2.087 1.00 95.69 311 ALA A O 1
ATOM 2425 N N . SER A 1 312 ? 2.762 -2.860 -2.573 1.00 96.38 312 SER A N 1
ATOM 2426 C CA . SER A 1 312 ? 1.561 -3.641 -2.887 1.00 96.38 312 SER A CA 1
ATOM 2427 C C . SER A 1 312 ? 1.598 -5.062 -2.339 1.00 96.38 312 SER A C 1
ATOM 2429 O O . SER A 1 312 ? 0.573 -5.724 -2.422 1.00 96.38 312 SER A O 1
ATOM 2431 N N . VAL A 1 313 ? 2.711 -5.512 -1.747 1.00 97.75 313 VAL A N 1
ATOM 2432 C CA . VAL A 1 313 ? 2.805 -6.811 -1.057 1.00 97.75 313 VAL A CA 1
ATOM 2433 C C . VAL A 1 313 ? 1.716 -6.930 0.006 1.00 97.75 313 VAL A C 1
ATOM 2435 O O . VAL A 1 313 ? 0.881 -7.821 -0.063 1.00 97.75 313 VAL A O 1
ATOM 2438 N N . TYR A 1 314 ? 1.657 -5.970 0.932 1.00 97.81 314 TYR A N 1
ATOM 2439 C CA . TYR A 1 314 ? 0.690 -5.969 2.028 1.00 97.81 314 TYR A CA 1
ATOM 2440 C C . TYR A 1 314 ? -0.475 -5.029 1.743 1.00 97.81 314 TYR A C 1
ATOM 2442 O O . TYR A 1 314 ? -0.284 -3.827 1.535 1.00 97.81 314 TYR A O 1
ATOM 2450 N N . GLN A 1 315 ? -1.697 -5.551 1.798 1.00 95.06 315 GLN A N 1
ATOM 2451 C CA . GLN A 1 315 ? -2.894 -4.751 1.590 1.00 95.06 315 GLN A CA 1
ATOM 2452 C C . GLN A 1 315 ? -3.368 -4.090 2.892 1.00 95.06 315 GLN A C 1
ATOM 2454 O O . GLN A 1 315 ? -3.776 -4.759 3.838 1.00 95.06 315 GLN A O 1
ATOM 2459 N N . ALA A 1 316 ? -3.422 -2.755 2.909 1.00 96.00 316 ALA A N 1
ATOM 2460 C CA . ALA A 1 316 ? -3.858 -1.961 4.067 1.00 96.00 316 ALA A CA 1
ATOM 2461 C C . ALA A 1 316 ? -5.392 -1.886 4.246 1.00 96.00 316 ALA A C 1
ATOM 2463 O O . ALA A 1 316 ? -5.900 -0.931 4.832 1.00 96.00 316 ALA A O 1
ATOM 2464 N N . SER A 1 317 ? -6.146 -2.849 3.712 1.00 96.88 317 SER A N 1
ATOM 2465 C CA . SER A 1 317 ? -7.614 -2.782 3.636 1.00 96.88 317 SER A CA 1
ATOM 2466 C C . SER A 1 317 ? -8.314 -3.481 4.803 1.00 96.88 317 SER A C 1
ATOM 2468 O O . SER A 1 317 ? -9.292 -2.954 5.319 1.00 96.88 317 SER A O 1
ATOM 2470 N N . VAL A 1 318 ? -7.809 -4.637 5.237 1.00 98.25 318 VAL A N 1
ATOM 2471 C CA . VAL A 1 318 ? -8.242 -5.337 6.455 1.00 98.25 318 VAL A CA 1
ATOM 2472 C C . VAL A 1 318 ? -6.984 -5.705 7.219 1.00 98.25 318 VAL A C 1
ATOM 2474 O O . VAL A 1 318 ? -6.125 -6.409 6.688 1.00 98.25 318 VAL A O 1
ATOM 2477 N N . MET A 1 319 ? -6.860 -5.190 8.437 1.00 98.69 319 MET A N 1
ATOM 2478 C CA . MET A 1 319 ? -5.671 -5.356 9.265 1.00 98.69 319 MET A CA 1
ATOM 2479 C C . MET A 1 319 ? -6.070 -5.639 10.705 1.00 98.69 319 MET A C 1
ATOM 2481 O O . MET A 1 319 ? -6.912 -4.940 11.262 1.00 98.69 319 MET A O 1
ATOM 2485 N N . TYR A 1 320 ? -5.440 -6.627 11.320 1.00 98.81 320 TYR A N 1
ATOM 2486 C CA . TYR A 1 320 ? -5.666 -6.997 12.707 1.00 98.81 320 TYR A CA 1
ATOM 2487 C C . TYR A 1 320 ? -4.456 -6.643 13.569 1.00 98.81 320 TYR A C 1
ATOM 2489 O O . TYR A 1 320 ? -3.317 -6.975 13.235 1.00 98.81 320 TYR A O 1
ATOM 2497 N N . PHE A 1 321 ? -4.734 -5.979 14.687 1.00 98.69 321 PHE A N 1
ATOM 2498 C CA . PHE A 1 321 ? -3.771 -5.524 15.678 1.00 98.69 321 PHE A CA 1
ATOM 2499 C C . PHE A 1 321 ? -4.209 -6.050 17.053 1.00 98.69 321 PHE A C 1
ATOM 2501 O O . PHE A 1 321 ? -5.138 -5.487 17.641 1.00 98.69 321 PHE A O 1
ATOM 2508 N N . PRO A 1 322 ? -3.605 -7.121 17.597 1.00 98.38 322 PRO A N 1
ATOM 2509 C CA . PRO A 1 322 ? -3.914 -7.559 18.952 1.00 98.38 322 PRO A CA 1
ATOM 2510 C C . PRO A 1 322 ? -3.433 -6.531 19.985 1.00 98.38 322 PRO A C 1
ATOM 2512 O O . PRO A 1 322 ? -2.510 -5.751 19.752 1.00 98.38 322 PRO A O 1
ATOM 2515 N N . ASN A 1 323 ? -4.047 -6.531 21.167 1.00 97.25 323 ASN A N 1
ATOM 2516 C CA . ASN A 1 323 ? -3.633 -5.653 22.259 1.00 97.25 323 ASN A CA 1
ATOM 2517 C C . ASN A 1 323 ? -2.434 -6.247 23.019 1.00 97.25 323 ASN A C 1
ATOM 2519 O O . ASN A 1 323 ? -2.586 -6.810 24.103 1.00 97.25 323 ASN A O 1
ATOM 2523 N N . ARG A 1 324 ? -1.248 -6.169 22.406 1.00 96.50 324 ARG A N 1
ATOM 2524 C CA . ARG A 1 324 ? 0.033 -6.663 22.938 1.00 96.50 324 ARG A CA 1
ATOM 2525 C C . ARG A 1 324 ? 1.108 -5.583 22.854 1.00 96.50 324 ARG A C 1
ATOM 2527 O O . ARG A 1 324 ? 1.021 -4.674 22.028 1.00 96.50 324 ARG A O 1
ATOM 2534 N N . SER A 1 325 ? 2.141 -5.696 23.687 1.00 96.19 325 SER A N 1
ATOM 2535 C CA . SER A 1 325 ? 3.284 -4.770 23.689 1.00 96.19 325 SER A CA 1
ATOM 2536 C C . SER A 1 325 ? 3.967 -4.677 22.324 1.00 96.19 325 SER A C 1
ATOM 2538 O O . SER A 1 325 ? 4.286 -3.587 21.861 1.00 96.19 325 SER A O 1
ATOM 2540 N N . GLU A 1 326 ? 4.136 -5.814 21.660 1.00 97.38 326 GLU A N 1
ATOM 2541 C CA . GLU A 1 326 ? 4.783 -5.980 20.363 1.00 97.38 326 GLU A CA 1
ATOM 2542 C C . GLU A 1 326 ? 4.017 -5.231 19.270 1.00 97.38 326 GLU A C 1
ATOM 2544 O O . GLU A 1 326 ? 4.611 -4.536 18.444 1.00 97.38 326 GLU A O 1
ATOM 2549 N N . THR A 1 327 ? 2.687 -5.305 19.305 1.00 97.56 327 THR A N 1
ATOM 2550 C CA . THR A 1 327 ? 1.804 -4.600 18.375 1.00 97.56 327 THR A CA 1
ATOM 2551 C C . THR A 1 327 ? 1.803 -3.096 18.622 1.00 97.56 327 THR A C 1
ATOM 2553 O O . THR A 1 327 ? 1.842 -2.320 17.667 1.00 97.56 327 THR A O 1
ATOM 2556 N N . VAL A 1 328 ? 1.809 -2.659 19.886 1.00 97.12 328 VAL A N 1
ATOM 2557 C CA . VAL A 1 328 ? 1.930 -1.232 20.240 1.00 97.12 328 VAL A CA 1
ATOM 2558 C C . VAL A 1 328 ? 3.258 -0.662 19.732 1.00 97.12 328 VAL A C 1
ATOM 2560 O O . VAL A 1 328 ? 3.281 0.412 19.123 1.00 97.12 328 VAL A O 1
ATOM 2563 N N . ASP A 1 329 ? 4.351 -1.405 19.908 1.00 97.38 329 ASP A N 1
ATOM 2564 C CA . ASP A 1 329 ? 5.664 -1.079 19.352 1.00 97.38 329 ASP A CA 1
ATOM 2565 C C . ASP A 1 329 ? 5.619 -0.971 17.822 1.00 97.38 329 ASP A C 1
ATOM 2567 O O . ASP A 1 329 ? 6.094 0.015 17.255 1.00 97.38 329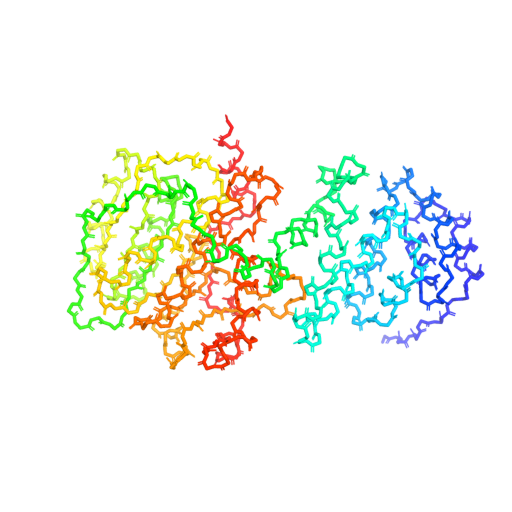 ASP A O 1
ATOM 2571 N N . PHE A 1 330 ? 5.020 -1.953 17.142 1.00 98.44 330 PHE A N 1
ATOM 2572 C CA . PHE A 1 330 ? 4.885 -1.959 15.684 1.00 98.44 330 PHE A CA 1
ATOM 2573 C C . PHE A 1 330 ? 4.085 -0.759 15.166 1.00 98.44 330 PHE A C 1
ATOM 2575 O O . PHE A 1 330 ? 4.518 -0.082 14.233 1.00 98.44 330 PHE A O 1
ATOM 2582 N N . ILE A 1 331 ? 2.959 -0.428 15.799 1.00 98.00 331 ILE A N 1
ATOM 2583 C CA . ILE A 1 331 ? 2.159 0.748 15.435 1.00 98.00 331 ILE A CA 1
ATOM 2584 C C . ILE A 1 331 ? 2.965 2.032 15.632 1.00 98.00 331 ILE A C 1
ATOM 2586 O O . ILE A 1 331 ? 2.977 2.883 14.743 1.00 98.00 331 ILE A O 1
ATOM 2590 N N . SER A 1 332 ? 3.694 2.158 16.743 1.00 97.00 332 SER A N 1
ATOM 2591 C CA . SER A 1 332 ? 4.599 3.290 16.981 1.00 97.00 332 SER A CA 1
ATOM 2592 C C . SER A 1 332 ? 5.651 3.412 15.871 1.00 97.00 332 SER A C 1
ATOM 2594 O O . SER A 1 332 ? 5.939 4.514 15.395 1.00 97.00 332 SER A O 1
ATOM 2596 N N . MET A 1 333 ? 6.178 2.287 15.373 1.00 98.25 333 MET A N 1
ATOM 2597 C CA . MET A 1 333 ? 7.092 2.289 14.228 1.00 98.25 333 MET A CA 1
ATOM 2598 C C . MET A 1 333 ? 6.413 2.766 12.938 1.00 98.25 333 MET A C 1
ATOM 2600 O O . MET A 1 333 ? 6.970 3.619 12.244 1.00 98.25 333 MET A O 1
ATOM 2604 N N . LEU A 1 334 ? 5.207 2.278 12.629 1.00 98.31 334 LEU A N 1
ATOM 2605 C CA . LEU A 1 334 ? 4.436 2.736 11.466 1.00 98.31 334 LEU A CA 1
ATOM 2606 C C . LEU A 1 334 ? 4.159 4.244 11.536 1.00 98.31 334 LEU A C 1
ATOM 2608 O O . LEU A 1 334 ? 4.363 4.950 10.550 1.00 98.31 334 LEU A O 1
ATOM 2612 N N . GLN A 1 335 ? 3.762 4.755 12.703 1.00 97.31 335 GLN A N 1
ATOM 2613 C CA . GLN A 1 335 ? 3.506 6.179 12.931 1.00 97.31 335 GLN A CA 1
ATOM 2614 C C . GLN A 1 335 ? 4.755 7.033 12.678 1.00 97.31 335 GLN A C 1
ATOM 2616 O O . GLN A 1 335 ? 4.667 8.050 11.984 1.00 97.31 335 GLN A O 1
ATOM 2621 N N . ARG A 1 336 ? 5.927 6.617 13.182 1.00 97.50 336 ARG A N 1
ATOM 2622 C CA . ARG A 1 336 ? 7.207 7.312 12.936 1.00 97.50 336 ARG A CA 1
ATOM 2623 C C . ARG A 1 336 ? 7.581 7.285 11.460 1.00 97.50 336 ARG A C 1
ATOM 2625 O O . ARG A 1 336 ? 7.937 8.321 10.898 1.00 97.50 336 ARG A O 1
ATOM 2632 N N . PHE A 1 337 ? 7.452 6.121 10.822 1.00 97.94 337 PHE A N 1
ATOM 2633 C CA . PHE A 1 337 ? 7.771 5.962 9.408 1.00 97.94 337 PHE A CA 1
ATOM 2634 C C . PHE A 1 337 ? 6.898 6.863 8.535 1.00 97.94 337 PHE A C 1
ATOM 2636 O O . PHE A 1 337 ? 7.419 7.656 7.750 1.00 97.94 337 PHE A O 1
ATOM 2643 N N . VAL A 1 338 ? 5.578 6.789 8.709 1.00 97.50 338 VAL A N 1
ATOM 2644 C CA . VAL A 1 338 ? 4.619 7.631 7.989 1.00 97.50 338 VAL A CA 1
ATOM 2645 C C . VAL A 1 338 ? 4.922 9.106 8.216 1.00 97.50 338 VAL A C 1
ATOM 2647 O O . VAL A 1 338 ? 5.068 9.847 7.247 1.00 97.50 338 VAL A O 1
ATOM 2650 N N . SER A 1 339 ? 5.072 9.535 9.470 1.00 96.19 339 SER A N 1
ATOM 2651 C CA . SER A 1 339 ? 5.291 10.950 9.789 1.00 96.19 339 SER A CA 1
ATOM 2652 C C . SER A 1 339 ? 6.540 11.518 9.121 1.00 96.19 339 SER A C 1
ATOM 2654 O O . SER A 1 339 ? 6.517 12.661 8.674 1.00 96.19 339 SER A O 1
ATOM 2656 N N . SER A 1 340 ? 7.594 10.709 8.955 1.00 95.50 340 SER A N 1
ATOM 2657 C CA . SER A 1 340 ? 8.817 11.136 8.259 1.00 95.50 340 SER A CA 1
ATOM 2658 C C . SER A 1 340 ? 8.623 11.460 6.770 1.00 95.50 340 SER A C 1
ATOM 2660 O O . SER A 1 340 ? 9.506 12.053 6.155 1.00 95.50 340 SER A O 1
ATOM 2662 N N . LYS A 1 341 ? 7.483 11.071 6.181 1.00 95.38 341 LYS A N 1
ATOM 2663 C CA . LYS A 1 341 ? 7.177 11.203 4.748 1.00 95.38 341 LYS A CA 1
ATOM 2664 C C . LYS A 1 341 ? 5.908 12.004 4.452 1.00 95.38 341 LYS A C 1
ATOM 2666 O O . LYS A 1 341 ? 5.617 12.242 3.285 1.00 95.38 341 LYS A O 1
ATOM 2671 N N . LEU A 1 342 ? 5.146 12.433 5.459 1.00 95.62 342 LEU A N 1
ATOM 2672 C CA . LEU A 1 342 ? 3.891 13.167 5.236 1.00 95.62 342 LEU A CA 1
ATOM 2673 C C . LEU A 1 342 ? 4.092 14.585 4.678 1.00 95.62 342 LEU A C 1
ATOM 2675 O O . LEU A 1 342 ? 3.163 15.145 4.108 1.00 95.62 342 LEU A O 1
ATOM 2679 N N . ASP A 1 343 ? 5.292 15.153 4.801 1.00 94.44 343 ASP A N 1
ATOM 2680 C CA . ASP A 1 343 ? 5.628 16.443 4.184 1.00 94.44 343 ASP A CA 1
ATOM 2681 C C . ASP A 1 343 ? 5.951 16.333 2.680 1.00 94.44 343 ASP A C 1
ATOM 2683 O O . ASP A 1 343 ? 6.070 17.352 1.994 1.00 94.44 343 ASP A O 1
ATOM 2687 N N . GLU A 1 344 ? 6.067 15.115 2.143 1.00 91.94 344 GLU A N 1
ATOM 2688 C CA . GLU A 1 344 ? 6.258 14.895 0.711 1.00 91.94 344 GLU A CA 1
ATOM 2689 C C . GLU A 1 344 ? 5.000 15.291 -0.082 1.00 91.94 344 GLU A C 1
ATOM 2691 O O . GLU A 1 344 ? 3.869 15.085 0.375 1.00 91.94 344 GLU A O 1
ATOM 2696 N N . PRO A 1 345 ? 5.145 15.803 -1.319 1.00 90.62 345 PRO A N 1
ATOM 2697 C CA . PRO A 1 345 ? 4.000 16.106 -2.163 1.00 90.62 345 PRO A CA 1
ATOM 2698 C C . PRO A 1 345 ? 3.051 14.898 -2.299 1.00 90.62 345 PRO A C 1
ATOM 2700 O O . PRO A 1 345 ? 3.503 13.803 -2.641 1.00 90.62 345 PRO A O 1
ATOM 2703 N N . PRO A 1 346 ? 1.721 15.060 -2.138 1.00 89.38 346 PRO A N 1
ATOM 2704 C CA . PRO A 1 346 ? 0.795 13.921 -2.086 1.00 89.38 346 PRO A CA 1
ATOM 2705 C C . PRO A 1 346 ? 0.829 13.010 -3.321 1.00 89.38 346 PRO A C 1
ATOM 2707 O O . PRO A 1 346 ? 0.636 11.802 -3.219 1.00 89.38 346 PRO A O 1
ATOM 2710 N N . PHE A 1 347 ? 1.110 13.572 -4.501 1.00 85.62 347 PHE A N 1
ATOM 2711 C CA . PHE A 1 347 ? 1.233 12.808 -5.747 1.00 85.62 347 PHE A CA 1
ATOM 2712 C C . PHE A 1 347 ? 2.519 11.964 -5.834 1.00 85.62 347 PHE A C 1
ATOM 2714 O O . PHE A 1 347 ? 2.658 11.177 -6.771 1.00 85.62 347 PHE A O 1
ATOM 2721 N N . LEU A 1 348 ? 3.457 12.138 -4.901 1.00 88.31 348 LEU A N 1
ATOM 2722 C CA . LEU A 1 348 ? 4.662 11.322 -4.727 1.00 88.31 348 LEU A CA 1
ATOM 2723 C C . LEU A 1 348 ? 4.527 10.349 -3.548 1.00 88.31 348 LEU A C 1
ATOM 2725 O O . LEU A 1 348 ? 5.168 9.305 -3.558 1.00 88.31 348 LEU A O 1
ATOM 2729 N N . ALA A 1 349 ? 3.664 10.665 -2.578 1.00 93.31 349 ALA A N 1
ATOM 2730 C CA . ALA A 1 349 ? 3.485 9.895 -1.348 1.00 93.31 349 ALA A CA 1
ATOM 2731 C C . ALA A 1 349 ? 2.254 8.969 -1.328 1.00 93.31 349 ALA A C 1
ATOM 2733 O O . ALA A 1 349 ? 1.947 8.354 -0.313 1.00 93.31 349 ALA A O 1
ATOM 2734 N N . TRP A 1 350 ? 1.518 8.841 -2.433 1.00 94.06 350 TRP A N 1
ATOM 2735 C CA . TRP A 1 350 ? 0.413 7.879 -2.511 1.00 94.06 350 TRP A CA 1
ATOM 2736 C C . TRP A 1 350 ? 0.915 6.436 -2.338 1.00 94.06 350 TRP A C 1
ATOM 2738 O O . TRP A 1 350 ? 1.901 6.071 -2.974 1.00 94.06 350 TRP A O 1
ATOM 2748 N N . MET A 1 351 ? 0.196 5.624 -1.546 1.00 95.50 351 MET A N 1
ATOM 2749 C CA . MET A 1 351 ? 0.581 4.277 -1.057 1.00 95.50 351 MET A CA 1
ATOM 2750 C C . MET A 1 351 ? 1.601 4.267 0.097 1.00 95.50 351 MET A C 1
ATOM 2752 O O . MET A 1 351 ? 2.235 3.245 0.359 1.00 95.50 351 MET A O 1
ATOM 2756 N N . LEU A 1 352 ? 1.773 5.395 0.797 1.00 97.81 352 LEU A N 1
ATOM 2757 C CA . LEU A 1 352 ? 2.669 5.487 1.956 1.00 97.81 352 LEU A CA 1
ATOM 2758 C C . LEU A 1 352 ? 2.306 4.505 3.082 1.00 97.81 352 LEU A C 1
ATOM 2760 O O . LEU A 1 352 ? 3.203 3.982 3.733 1.00 97.81 352 LEU A O 1
ATOM 2764 N N . ASP A 1 353 ? 1.024 4.226 3.293 1.00 97.81 353 ASP A N 1
ATOM 2765 C CA . ASP A 1 353 ? 0.545 3.259 4.283 1.00 97.81 353 ASP A CA 1
ATOM 2766 C C . ASP A 1 353 ? 1.073 1.840 4.014 1.00 97.81 353 ASP A C 1
ATOM 2768 O O . ASP A 1 353 ? 1.639 1.200 4.900 1.00 97.81 353 ASP A O 1
ATOM 2772 N N . GLN A 1 354 ? 0.975 1.379 2.767 1.00 97.88 354 GLN A N 1
ATOM 2773 C CA . GLN A 1 354 ? 1.484 0.073 2.335 1.00 97.88 354 GLN A CA 1
ATOM 2774 C C . GLN A 1 354 ? 3.019 0.040 2.309 1.00 97.88 354 GLN A C 1
ATOM 2776 O O . GLN A 1 354 ? 3.629 -0.935 2.750 1.00 97.88 354 GLN A O 1
ATOM 2781 N N . ALA A 1 355 ? 3.663 1.125 1.866 1.00 98.31 355 ALA A N 1
ATOM 2782 C CA . ALA A 1 355 ? 5.122 1.246 1.877 1.00 98.31 355 ALA A CA 1
ATOM 2783 C C . ALA A 1 355 ? 5.709 1.222 3.302 1.00 98.31 355 ALA A C 1
ATOM 2785 O O . ALA A 1 355 ? 6.785 0.652 3.520 1.00 98.31 355 ALA A O 1
ATOM 2786 N N . ALA A 1 356 ? 5.003 1.822 4.269 1.00 98.50 356 ALA A N 1
ATOM 2787 C CA . ALA A 1 356 ? 5.370 1.793 5.679 1.00 98.50 356 ALA A CA 1
ATOM 2788 C C . ALA A 1 356 ? 5.325 0.365 6.228 1.00 98.50 356 ALA A C 1
ATOM 2790 O O . ALA A 1 356 ? 6.314 -0.082 6.809 1.00 98.50 356 ALA A O 1
ATOM 2791 N N . MET A 1 357 ? 4.238 -0.375 5.973 1.00 98.50 357 MET A N 1
ATOM 2792 C CA . MET A 1 357 ? 4.142 -1.785 6.367 1.00 98.50 357 MET A CA 1
ATOM 2793 C C . MET A 1 357 ? 5.276 -2.611 5.765 1.00 98.50 357 MET A C 1
ATOM 2795 O O . MET A 1 357 ? 5.966 -3.304 6.505 1.00 98.50 357 MET A O 1
ATOM 2799 N N . TYR A 1 358 ? 5.537 -2.483 4.460 1.00 98.62 358 TYR A N 1
ATOM 2800 C CA . TYR A 1 358 ? 6.611 -3.229 3.801 1.00 98.62 358 TYR A CA 1
ATOM 2801 C C . TYR A 1 358 ? 7.984 -2.966 4.435 1.00 98.62 358 TYR A C 1
ATOM 2803 O O . TYR A 1 358 ? 8.705 -3.902 4.782 1.00 98.62 358 TYR A O 1
ATOM 2811 N N . SER A 1 359 ? 8.333 -1.693 4.641 1.00 98.75 359 SER A N 1
ATOM 2812 C CA . SER A 1 359 ? 9.647 -1.309 5.177 1.00 98.75 359 SER A CA 1
ATOM 2813 C C . SER A 1 359 ? 9.819 -1.733 6.639 1.00 98.75 359 SER A C 1
ATOM 2815 O O . SER A 1 359 ? 10.868 -2.262 7.012 1.00 98.75 359 SER A O 1
ATOM 2817 N N . VAL A 1 360 ? 8.790 -1.530 7.472 1.00 98.75 360 VAL A N 1
ATOM 2818 C CA . VAL A 1 360 ? 8.839 -1.862 8.904 1.00 98.75 360 VAL A CA 1
ATOM 2819 C C . VAL A 1 360 ? 8.803 -3.375 9.124 1.00 98.75 360 VAL A C 1
ATOM 2821 O O . VAL A 1 360 ? 9.619 -3.877 9.893 1.00 98.75 360 VAL A O 1
ATOM 2824 N N . LEU A 1 361 ? 7.940 -4.122 8.424 1.00 98.56 361 LEU A N 1
ATOM 2825 C CA . LEU A 1 361 ? 7.883 -5.586 8.545 1.00 98.56 361 LEU A CA 1
ATOM 2826 C C . LEU A 1 361 ? 9.178 -6.249 8.068 1.00 98.56 361 LEU A C 1
ATOM 2828 O O . LEU A 1 361 ? 9.668 -7.160 8.729 1.00 98.56 361 LEU A O 1
ATOM 2832 N N . THR A 1 362 ? 9.794 -5.752 6.989 1.00 98.50 362 THR A N 1
ATOM 2833 C CA . THR A 1 362 ? 11.095 -6.273 6.526 1.00 98.50 362 THR A CA 1
ATOM 2834 C C . THR A 1 362 ? 12.193 -6.045 7.574 1.00 98.50 362 THR A C 1
ATOM 2836 O O . THR A 1 362 ? 13.012 -6.929 7.828 1.00 98.50 362 THR A O 1
ATOM 2839 N N . LEU A 1 363 ? 12.195 -4.887 8.246 1.00 98.56 363 LEU A N 1
ATOM 2840 C CA . LEU A 1 363 ? 13.117 -4.624 9.353 1.00 98.56 363 LEU A CA 1
ATOM 2841 C C . LEU A 1 363 ? 12.846 -5.523 10.566 1.00 98.56 363 LEU A C 1
ATOM 2843 O O . LEU A 1 363 ? 13.795 -6.022 11.177 1.00 98.56 363 LEU A O 1
ATOM 2847 N N . LEU A 1 364 ? 11.580 -5.733 10.927 1.00 98.38 364 LEU A N 1
ATOM 2848 C CA . LEU A 1 364 ? 11.196 -6.594 12.046 1.00 98.38 364 LEU A CA 1
ATOM 2849 C C . LEU A 1 364 ? 11.576 -8.051 11.794 1.00 98.38 364 LEU A C 1
ATOM 2851 O O . LEU A 1 364 ? 12.198 -8.649 12.664 1.00 98.38 364 LEU A O 1
ATOM 2855 N N . ALA A 1 365 ? 11.344 -8.582 10.592 1.00 97.44 365 ALA A N 1
ATOM 2856 C CA . ALA A 1 365 ? 11.765 -9.936 10.227 1.00 97.44 365 ALA A CA 1
ATOM 2857 C C . ALA A 1 365 ? 13.273 -10.162 10.457 1.00 97.44 365 ALA A C 1
ATOM 2859 O O . ALA A 1 365 ? 13.693 -11.241 10.874 1.00 97.44 365 ALA A O 1
ATOM 2860 N N . LYS A 1 366 ? 14.095 -9.123 10.247 1.00 97.25 366 LYS A N 1
ATOM 2861 C CA . LYS A 1 366 ? 15.542 -9.165 10.495 1.00 97.25 366 LYS A CA 1
ATOM 2862 C C . LYS A 1 366 ? 15.921 -8.989 11.967 1.00 97.25 366 LYS A C 1
ATOM 2864 O O . LYS A 1 366 ? 16.841 -9.646 12.447 1.00 97.25 366 LYS A O 1
ATOM 2869 N N . THR A 1 367 ? 15.291 -8.040 12.657 1.00 98.00 367 THR A N 1
ATOM 2870 C CA . THR A 1 367 ? 15.760 -7.537 13.966 1.00 98.00 367 THR A CA 1
ATOM 2871 C C . THR A 1 367 ? 14.983 -8.084 15.157 1.00 98.00 367 THR A C 1
ATOM 2873 O O . THR A 1 367 ? 15.500 -8.086 16.273 1.00 98.00 367 THR A O 1
ATOM 2876 N N . ARG A 1 368 ? 13.759 -8.561 14.930 1.00 97.50 368 ARG A N 1
ATOM 2877 C CA . ARG A 1 368 ? 12.861 -9.167 15.916 1.00 97.50 368 ARG A CA 1
ATOM 2878 C C . ARG A 1 368 ? 12.171 -10.397 15.301 1.00 97.50 368 ARG A C 1
ATOM 2880 O O . ARG A 1 368 ? 10.970 -10.348 15.061 1.00 97.50 368 ARG A O 1
ATOM 2887 N N . PRO A 1 369 ? 12.890 -11.514 15.073 1.00 94.94 369 PRO A N 1
ATOM 2888 C CA . PRO A 1 369 ? 12.321 -12.705 14.429 1.00 94.94 369 PRO A CA 1
ATOM 2889 C C . PRO A 1 369 ? 11.157 -13.361 15.188 1.00 94.94 369 PRO A C 1
ATOM 2891 O O . PRO A 1 369 ? 10.497 -14.233 14.640 1.00 94.94 369 PRO A O 1
ATOM 2894 N N . SER A 1 370 ? 10.935 -12.980 16.450 1.00 96.94 370 SER A N 1
ATOM 2895 C CA . SER A 1 370 ? 9.785 -13.407 17.249 1.00 96.94 370 SER A CA 1
ATOM 2896 C C . SER A 1 370 ? 8.502 -12.630 16.949 1.00 96.94 370 SER A C 1
ATOM 2898 O O . SER A 1 370 ? 7.470 -13.002 17.483 1.00 96.94 370 SER A O 1
ATOM 2900 N N . PHE A 1 371 ? 8.567 -11.538 16.177 1.00 98.25 371 PHE A N 1
ATOM 2901 C CA . PHE A 1 371 ? 7.380 -10.799 15.761 1.00 98.25 371 PHE A CA 1
ATOM 2902 C C . PHE A 1 371 ? 6.632 -11.609 14.700 1.00 98.25 371 PHE A C 1
ATOM 2904 O O . PHE A 1 371 ? 7.149 -11.818 13.598 1.00 98.25 371 PHE A O 1
ATOM 2911 N N . GLU A 1 372 ? 5.428 -12.070 15.024 1.00 98.06 372 GLU A N 1
ATOM 2912 C CA . GLU A 1 372 ? 4.664 -12.965 14.159 1.00 98.06 372 GLU A CA 1
ATOM 2913 C C . GLU A 1 372 ? 3.714 -12.188 13.240 1.00 98.06 372 GLU A C 1
ATOM 2915 O O . GLU A 1 372 ? 2.791 -11.506 13.688 1.00 98.06 372 GLU A O 1
ATOM 2920 N N . PHE A 1 373 ? 3.920 -12.327 11.929 1.00 98.12 373 PHE A 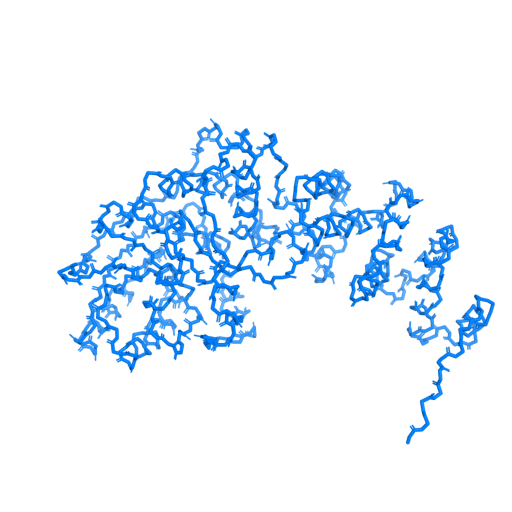N 1
ATOM 2921 C CA . PHE A 1 373 ? 2.999 -11.852 10.898 1.00 98.12 373 PHE A CA 1
ATOM 2922 C C . PHE A 1 373 ? 2.170 -13.014 10.344 1.00 98.12 373 PHE A C 1
ATOM 2924 O O . PHE A 1 373 ? 2.727 -14.047 9.969 1.00 98.12 373 PHE A O 1
ATOM 2931 N N . THR A 1 374 ? 0.856 -12.817 10.219 1.00 98.56 374 THR A N 1
ATOM 2932 C CA . THR A 1 374 ? -0.033 -13.750 9.511 1.00 98.56 374 THR A CA 1
ATOM 2933 C C . THR A 1 374 ? -0.604 -13.131 8.240 1.00 98.56 374 THR A C 1
ATOM 2935 O O . THR A 1 374 ? -1.274 -12.099 8.281 1.00 98.56 374 THR A O 1
ATOM 2938 N N . ASP A 1 375 ? -0.406 -13.824 7.116 1.00 98.50 375 ASP A N 1
ATOM 2939 C CA . ASP A 1 375 ? -1.163 -13.582 5.890 1.00 98.50 375 ASP A CA 1
ATOM 2940 C C . ASP A 1 375 ? -2.568 -14.193 6.013 1.00 98.50 375 ASP A C 1
ATOM 2942 O O . ASP A 1 375 ? -2.749 -15.417 5.978 1.00 98.50 375 ASP A O 1
ATOM 2946 N N . LEU A 1 376 ? -3.571 -13.323 6.129 1.00 98.56 376 LEU A N 1
ATOM 2947 C CA . LEU A 1 376 ? -4.980 -13.705 6.195 1.00 98.56 376 LEU A CA 1
ATOM 2948 C C . LEU A 1 376 ? -5.430 -14.452 4.937 1.00 98.56 376 LEU A C 1
ATOM 2950 O O . LEU A 1 376 ? -6.279 -15.337 5.036 1.00 98.56 376 LEU A O 1
ATOM 2954 N N . GLY A 1 377 ? -4.861 -14.142 3.770 1.00 97.88 377 GLY A N 1
ATOM 2955 C CA . GLY A 1 377 ? -5.215 -14.800 2.519 1.00 97.88 377 GLY A CA 1
ATOM 2956 C C . GLY A 1 377 ? -4.845 -16.279 2.533 1.00 97.88 377 GLY A C 1
ATOM 2957 O O . GLY A 1 377 ? -5.676 -17.143 2.237 1.00 97.88 377 GLY A O 1
ATOM 2958 N N . LYS A 1 378 ? -3.623 -16.589 2.975 1.00 97.88 378 LYS A N 1
ATOM 2959 C CA . LYS A 1 378 ? -3.166 -17.963 3.208 1.00 97.88 378 LYS A CA 1
ATOM 2960 C C . LYS A 1 378 ? -3.929 -18.659 4.335 1.00 97.88 378 LYS A C 1
ATOM 2962 O O . LYS A 1 378 ? -4.290 -19.821 4.159 1.00 97.88 378 LYS A O 1
ATOM 2967 N N . ALA A 1 379 ? -4.191 -17.980 5.456 1.00 98.19 379 ALA A N 1
ATOM 2968 C CA . ALA A 1 379 ? -4.936 -18.558 6.581 1.00 98.19 379 ALA A CA 1
ATOM 2969 C C . ALA A 1 379 ? -6.374 -18.947 6.188 1.00 98.19 379 ALA A C 1
ATOM 2971 O O . ALA A 1 379 ? -6.870 -20.000 6.583 1.00 98.19 379 ALA A O 1
ATOM 2972 N N . LEU A 1 380 ? -7.019 -18.129 5.352 1.00 97.75 380 LEU A N 1
ATOM 2973 C CA . LEU A 1 380 ? -8.383 -18.339 4.860 1.00 97.75 380 LEU A CA 1
ATOM 2974 C C . LEU A 1 380 ? -8.460 -19.162 3.562 1.00 97.75 380 LEU A C 1
ATOM 2976 O O . LEU A 1 380 ? -9.549 -19.578 3.157 1.00 97.75 380 LEU A O 1
ATOM 2980 N N . GLY A 1 381 ? -7.331 -19.372 2.880 1.00 97.38 381 GLY A N 1
ATOM 2981 C CA . GLY A 1 381 ? -7.249 -20.046 1.582 1.00 97.38 381 GLY A CA 1
ATOM 2982 C C . GLY A 1 381 ? -7.895 -19.281 0.417 1.00 97.38 381 GLY A C 1
ATOM 2983 O O . GLY A 1 381 ? -8.272 -19.907 -0.575 1.00 97.38 381 GLY A O 1
ATOM 2984 N N . LYS A 1 382 ? -8.078 -17.959 0.540 1.00 96.62 382 LYS A N 1
ATOM 2985 C CA . LYS A 1 382 ? -8.796 -17.089 -0.414 1.00 96.62 382 LYS A CA 1
ATOM 2986 C C . LYS A 1 382 ? -8.288 -15.647 -0.356 1.00 96.62 382 LYS A C 1
ATOM 2988 O O . LYS A 1 382 ? -7.741 -15.231 0.657 1.00 96.62 382 LYS A O 1
ATOM 2993 N N . GLY A 1 383 ? -8.503 -14.866 -1.414 1.00 95.81 383 GLY A N 1
ATOM 2994 C CA . GLY A 1 383 ? -8.101 -13.457 -1.449 1.00 95.81 383 GLY A CA 1
ATOM 2995 C C . GLY A 1 383 ? -9.115 -12.534 -0.766 1.00 95.81 383 GLY A C 1
ATOM 2996 O O . GLY A 1 383 ? -10.267 -12.901 -0.548 1.00 95.81 383 GLY A O 1
ATOM 2997 N N . LEU A 1 384 ? -8.728 -11.284 -0.483 1.00 96.06 384 LEU A N 1
ATOM 2998 C CA . LEU A 1 384 ? -9.630 -10.301 0.143 1.00 96.06 384 LEU A CA 1
ATOM 2999 C C . LEU A 1 384 ? -10.930 -10.085 -0.659 1.00 96.06 384 LEU A C 1
ATOM 3001 O O . LEU A 1 384 ? -12.000 -9.876 -0.081 1.00 96.06 384 LEU A O 1
ATOM 3005 N N . GLY A 1 385 ? -10.845 -10.139 -1.992 1.00 95.69 385 GLY A N 1
ATOM 3006 C CA . GLY A 1 385 ? -11.993 -9.961 -2.885 1.00 95.69 385 GLY A CA 1
ATOM 3007 C C . GLY A 1 385 ? -13.078 -11.033 -2.730 1.00 95.69 385 GLY A C 1
ATOM 3008 O O . GLY A 1 385 ? -14.219 -10.789 -3.106 1.00 95.69 385 GLY A O 1
ATOM 3009 N N . ASP A 1 386 ? -12.756 -12.184 -2.131 1.00 96.81 386 ASP A N 1
ATOM 3010 C CA . ASP A 1 386 ? -13.728 -13.242 -1.836 1.00 96.81 386 ASP A CA 1
ATOM 3011 C C . ASP A 1 386 ? -14.582 -12.942 -0.591 1.00 96.81 386 ASP A C 1
ATOM 3013 O O . ASP A 1 386 ? -15.615 -13.580 -0.374 1.00 96.81 386 ASP A O 1
ATOM 3017 N N . PHE A 1 387 ? -14.149 -11.986 0.236 1.00 97.12 387 PHE A N 1
ATOM 3018 C CA . PHE A 1 387 ? -14.754 -11.665 1.532 1.00 97.12 387 PHE A CA 1
ATOM 3019 C C . PHE A 1 387 ? -15.259 -10.232 1.637 1.00 97.12 387 PHE A C 1
ATOM 3021 O O . PHE A 1 387 ? -15.773 -9.835 2.684 1.00 97.12 387 PHE A O 1
ATOM 3028 N N . THR A 1 388 ? -15.066 -9.427 0.595 1.00 96.19 388 THR A N 1
ATOM 3029 C CA . THR A 1 388 ? -15.403 -8.007 0.620 1.00 96.19 388 THR A CA 1
ATOM 3030 C C . THR A 1 388 ? -16.015 -7.555 -0.692 1.00 96.19 388 THR A C 1
ATOM 3032 O O . THR A 1 388 ? -15.726 -8.071 -1.769 1.00 96.19 388 THR A O 1
ATOM 3035 N N . ARG A 1 389 ? -16.861 -6.532 -0.598 1.00 95.56 389 ARG A N 1
ATOM 3036 C CA . ARG A 1 389 ? -17.399 -5.806 -1.742 1.00 95.56 389 ARG A CA 1
ATOM 3037 C C . ARG A 1 389 ? -16.900 -4.372 -1.706 1.00 95.56 389 ARG A C 1
ATOM 3039 O O . ARG A 1 389 ? -17.067 -3.681 -0.703 1.00 95.56 389 ARG A O 1
ATOM 3046 N N . GLN A 1 390 ? -16.362 -3.905 -2.826 1.00 94.25 390 GLN A N 1
ATOM 3047 C CA . GLN A 1 390 ? -15.969 -2.510 -2.976 1.00 94.25 390 GLN A CA 1
ATOM 3048 C C . GLN A 1 390 ? -17.213 -1.610 -3.085 1.00 94.25 390 GLN A C 1
ATOM 3050 O O . GLN A 1 390 ? -18.118 -1.873 -3.879 1.00 94.25 390 GLN A O 1
ATOM 3055 N N . LEU A 1 391 ? -17.264 -0.549 -2.281 1.00 92.38 391 LEU A N 1
ATOM 3056 C CA . LEU A 1 391 ? -18.384 0.398 -2.213 1.00 92.38 391 LEU A CA 1
ATOM 3057 C C . LEU A 1 391 ? -18.244 1.584 -3.172 1.00 92.38 391 LEU A C 1
ATOM 3059 O O . LEU A 1 391 ? -19.189 2.361 -3.317 1.00 92.38 391 LEU A O 1
ATOM 3063 N N . SER A 1 392 ? -17.078 1.741 -3.797 1.00 88.25 392 SER A N 1
ATOM 3064 C CA . SER A 1 392 ? -16.786 2.835 -4.719 1.00 88.25 392 SER A CA 1
ATOM 3065 C C . SER A 1 392 ? -16.090 2.349 -5.981 1.00 88.25 392 SER A C 1
ATOM 3067 O O . SER A 1 392 ? -15.342 1.372 -5.972 1.00 88.25 392 SER A O 1
ATOM 3069 N N . THR A 1 393 ? -16.324 3.061 -7.080 1.00 87.25 393 THR A N 1
ATOM 3070 C CA . THR A 1 393 ? -15.561 2.871 -8.320 1.00 87.25 393 THR A CA 1
ATOM 3071 C C . THR A 1 393 ? -14.322 3.764 -8.330 1.00 87.25 393 THR A C 1
ATOM 3073 O O . THR A 1 393 ? -14.299 4.816 -7.693 1.00 87.25 393 THR A O 1
ATOM 3076 N N . GLU A 1 394 ? -13.309 3.413 -9.125 1.00 78.69 394 GLU A N 1
ATOM 3077 C CA . GLU A 1 394 ? -12.165 4.298 -9.411 1.00 78.69 394 GLU A CA 1
ATOM 3078 C C . GLU A 1 394 ? -12.611 5.693 -9.888 1.00 78.69 394 GLU A C 1
ATOM 3080 O O . GLU A 1 394 ? -12.050 6.711 -9.486 1.00 78.69 394 GLU A O 1
ATOM 3085 N N . ALA A 1 395 ? -13.653 5.767 -10.722 1.00 79.94 395 ALA A N 1
ATOM 3086 C CA . ALA A 1 395 ? -14.193 7.037 -11.205 1.00 79.94 395 ALA A CA 1
ATOM 3087 C C . ALA A 1 395 ? -14.774 7.888 -10.062 1.00 79.94 395 ALA A C 1
ATOM 3089 O O . ALA A 1 395 ? -14.518 9.089 -9.995 1.00 79.94 395 ALA A O 1
ATOM 3090 N N . GLU A 1 396 ? -15.503 7.260 -9.138 1.00 83.31 396 GLU A N 1
ATOM 3091 C CA . GLU A 1 396 ? -16.060 7.923 -7.957 1.00 83.31 396 GLU A CA 1
ATOM 3092 C C . GLU A 1 396 ? -14.957 8.401 -7.005 1.00 83.31 396 GLU A C 1
ATOM 3094 O O . GLU A 1 396 ? -14.979 9.557 -6.581 1.00 83.31 396 GLU A O 1
ATOM 3099 N N . LYS A 1 397 ? -13.941 7.568 -6.740 1.00 79.00 397 LYS A N 1
ATOM 3100 C CA . LYS A 1 397 ? -12.766 7.960 -5.942 1.00 79.00 397 LYS A CA 1
ATOM 3101 C C . LYS A 1 397 ? -12.083 9.189 -6.534 1.00 79.00 397 LYS A C 1
ATOM 3103 O O . LYS A 1 397 ? -11.815 10.156 -5.823 1.00 79.00 397 LYS A O 1
ATOM 3108 N N . ASN A 1 398 ? -11.853 9.179 -7.846 1.00 77.31 398 ASN A N 1
ATOM 3109 C CA . ASN A 1 398 ? -11.252 10.307 -8.551 1.00 77.31 398 ASN A CA 1
ATOM 3110 C C . ASN A 1 398 ? -12.127 11.566 -8.474 1.00 77.31 398 ASN A C 1
ATOM 3112 O O . ASN A 1 398 ? -11.595 12.654 -8.273 1.00 77.31 398 ASN A O 1
ATOM 3116 N N . ALA A 1 399 ? -13.454 11.443 -8.563 1.00 82.06 399 ALA A N 1
ATOM 3117 C CA . ALA A 1 399 ? -14.364 12.578 -8.403 1.00 82.06 399 ALA A CA 1
ATOM 3118 C C . ALA A 1 399 ? -14.303 13.179 -6.986 1.00 82.06 399 ALA A C 1
ATOM 3120 O O . ALA A 1 399 ? -14.208 14.397 -6.835 1.00 82.06 399 ALA A O 1
ATOM 3121 N N . ILE A 1 400 ? -14.285 12.338 -5.945 1.00 78.75 400 ILE A N 1
ATOM 3122 C CA . ILE A 1 400 ? -14.171 12.792 -4.549 1.00 78.75 400 ILE A CA 1
ATOM 3123 C C . ILE A 1 400 ? -12.814 13.472 -4.306 1.00 78.75 400 ILE A C 1
ATOM 3125 O O . ILE A 1 400 ? -12.758 14.492 -3.616 1.00 78.75 400 ILE A O 1
ATOM 3129 N N . MET A 1 401 ? -11.732 12.940 -4.889 1.00 74.06 401 MET A N 1
ATOM 3130 C CA . MET A 1 401 ? -10.385 13.503 -4.762 1.00 74.06 401 MET A CA 1
ATOM 3131 C C . MET A 1 401 ? -10.196 14.809 -5.541 1.00 74.06 401 MET A C 1
ATOM 3133 O O . MET A 1 401 ? -9.578 15.729 -5.015 1.00 74.06 401 MET A O 1
ATOM 3137 N N . ASN A 1 402 ? -10.729 14.922 -6.759 1.00 73.88 402 ASN A N 1
ATOM 3138 C CA . ASN A 1 402 ? -10.563 16.119 -7.591 1.00 73.88 402 ASN A CA 1
ATOM 3139 C C . ASN A 1 402 ? -11.315 17.333 -7.031 1.00 73.88 402 ASN A C 1
ATOM 3141 O O . ASN A 1 402 ? -10.842 18.454 -7.167 1.00 73.88 402 ASN A O 1
ATOM 3145 N N . ASN A 1 403 ? -12.414 17.113 -6.304 1.00 68.44 403 ASN A N 1
ATOM 3146 C CA . ASN A 1 403 ? -13.137 18.169 -5.587 1.00 68.44 403 ASN A CA 1
ATOM 3147 C C . ASN A 1 403 ? -12.414 18.645 -4.299 1.00 68.44 403 ASN A C 1
ATOM 3149 O O . ASN A 1 403 ? -13.035 19.282 -3.445 1.00 68.44 403 ASN A O 1
ATOM 3153 N N . ARG A 1 404 ? -11.148 18.252 -4.068 1.00 64.06 404 ARG A N 1
ATOM 3154 C CA . ARG A 1 404 ? -10.316 18.684 -2.920 1.00 64.06 404 ARG A CA 1
ATOM 3155 C C . ARG A 1 404 ? -9.379 19.859 -3.247 1.00 64.06 404 ARG A C 1
ATOM 3157 O O . ARG A 1 404 ? -8.774 20.374 -2.311 1.00 64.06 404 ARG A O 1
ATOM 3164 N N . GLN A 1 405 ? -9.240 20.233 -4.524 1.00 47.75 405 GLN A N 1
ATOM 3165 C CA . GLN A 1 405 ? -8.597 21.489 -4.948 1.00 47.75 405 GLN A CA 1
ATOM 3166 C C . GLN A 1 405 ? -9.575 22.646 -4.782 1.00 47.75 405 GLN A C 1
ATOM 3168 O O . GLN A 1 405 ? -9.103 23.735 -4.391 1.00 47.75 405 GLN A O 1
#

Radius of gyration: 23.75 Å; Cα contacts (8 Å, |Δi|>4): 640; chains: 1; bounding box: 55×48×71 Å

pLDDT: mean 94.56, std 8.83, range [36.22, 98.81]

Solvent-accessible surface area (backbone atoms only — not comparable to full-atom values): 21740 Å² total; per-residue (Å²): 132,87,81,74,73,81,75,82,74,49,72,67,54,34,53,45,49,24,70,78,40,69,86,44,67,66,33,55,51,54,35,45,41,53,25,46,67,72,62,40,56,69,62,36,49,57,48,28,65,71,42,13,84,80,67,75,32,38,48,57,54,51,42,56,43,48,50,54,33,59,78,66,68,40,54,70,40,38,44,49,46,36,74,69,41,58,81,90,42,77,46,28,37,54,27,29,39,52,41,15,22,49,24,38,68,70,70,38,52,73,65,14,29,56,27,25,51,51,23,36,68,57,41,64,88,43,48,89,79,48,58,54,90,80,31,71,70,57,27,51,55,48,21,33,38,61,58,40,47,35,62,70,56,41,53,50,47,56,71,48,82,71,94,63,75,76,56,73,74,45,75,80,38,81,37,70,61,83,95,47,80,41,31,40,36,31,44,31,36,36,67,53,42,72,70,28,46,67,60,47,52,52,50,42,53,75,64,64,50,66,47,22,42,31,40,35,28,42,40,57,48,80,65,48,56,59,48,50,56,47,50,48,68,77,36,70,77,48,31,66,18,37,32,33,23,64,78,50,96,65,89,48,74,45,48,48,66,39,44,39,46,57,50,48,66,53,46,30,74,70,68,71,32,22,36,40,38,39,41,65,51,51,41,68,76,57,63,70,64,59,59,57,63,54,31,63,89,32,43,31,24,29,30,56,65,87,47,36,50,63,32,45,26,47,44,83,46,48,36,39,37,46,71,45,72,69,25,54,52,50,37,54,42,42,41,35,46,43,50,77,45,64,86,47,60,57,94,56,33,52,56,42,56,20,11,31,51,43,32,51,51,55,41,36,58,72,77,39,71,82,65,39,76,30,45,42,21,71,63,70,73,45,59,70,74,81,44,37,43,74,73,64,50,74,68,55,53,50,53,63,55,62,75,69,119

Mean predicted aligned error: 4.25 Å

Foldseek 3Di:
DDPDDPDPDDLVRLVVVCVVCVVDVVSLLVNLLVCLVVLVVVVNVVSLVVCCVVQVHSLVSLLSSLVVCVVVVVLVSLVSLLVPPDLVDLNNLSSLLVNLLNCLLVVNLQVSQVSLVSSCVSCVVPVVVDCLPPDPVSVVSLLLSNLAHHLVVLVVLLPDDQPFAAFDKAWPFDFDCVVAQEAEEEFAEQVLLVVQVLVQLVLCVVQLDAHEHEYEYEQHDPVSVVVQVVSCVVRVSYRYTYMYGHHGPFDAPLCRLLVVLVVCLVVLVVSVHKYWYAYRQKHFPHHLVLLVVLFPPAQKEFAQPSGSRQLRRGDSGTMIHGSDPLSSSLSSSLSSSSSVPSPPDCSSNPSSSSSSCSNSVVNCVVPPVVRGYDNSCVSVVHGPVVTIDGNDDPVRVVVVRVVSD

Sequence (405 aa):
MDSSEPVASTLEELARALRDAPEVPMNWHRYGSALAEAGNIEELLALTDRAAPKFGSGVRFIQNIALHFVALGRWEVVRKLSMQMPKHRLESAVAVYYQGCEKVDAGDHEAALEFFEEFKRLVIPNHGSYPIKTDKNFNVIFRQGTLVEGLEKTGRILAHPVDKTPPELTVTEQAATNDSTFVIAISVDARYFRRFAPVLCQGYADLGVREPLHFHVVAPEPDSFNLFDKLKSDHAGLNLGLSFEPPGPWRHPVYYTCARFFAIGSLLPGYGLPVLAVDADILPSISPGVFVESAGDADFACFDTGRNEPASVYQASVMYFPNRSETVDFISMLQRFVSSKLDEPPFLAWMLDQAAMYSVLTLLAKTRPSFEFTDLGKALGKGLGDFTRQLSTEAEKNAIMNNRQ

Secondary structure (DSSP, 8-state):
----------HHHHHHHHHH-TT-HHHHHHHHHHHHHHT-HHHHHHHHHHHHHHHS-HHHHHHHHHHHHHHTT-HHHHHHHHHHS-TTSTTHHHHHHHHHHHHHHTT-HHHHHHHHHHHHHHHSTTGGGS-TTT-HHHHHHHHHHHH---HHHHHHHHHSPPS--PPPPEEEEPPP-TT-S-EEEEEEEHHHHHHHHHHHHHHHHHTT--S-EEEEEES--HHHHHHHHHHHHHTTTS-EEEEEE---S--SHHHHHHHHHHHHHHHHHHHSS-EEEE-TTEEESS-THHHHHHHTT-SEEEEE-S--SGGGSEEEEEEEE-SSHHHHHHHHHHHHHHHTTTTS-HHHHTTHHHHHHHHHHHHHHHH-TT--EEEHHHHHTS-GGGTEEESS-HHHHHHHHHTT-

Nearest PDB structures (foldseek):
  7y4i-assembly1_B  TM=2.769E-01  e=1.938E-04  Arabidopsis thaliana
  6eou-assembly1_A  TM=4.578E-01  e=4.197E-02  Homo sapiens
  5hgv-assembly2_C  TM=2.493E-01  e=4.949E-04  Homo sapiens
  6q4m-assembly1_A  TM=2.534E-01  e=1.037E-03  Homo sapiens
  6yj6-assembly1_A  TM=3.023E-01  e=1.306E-01  Saccharomyces cerevisiae